Protein AF-A0A3R8SIK3-F1 (afdb_monomer)

Nearest PDB structures (foldseek):
  4v7q-assembly1_BX  TM=4.309E-01  e=3.979E+00  Simian rotavirus A strain RRV
  8qtz-assembly1_Y  TM=3.311E-01  e=3.158E+00  Rotavirus

Foldseek 3Di:
DDDDDDDDDDDDDDDDDDDDDDDDPPPPDFPCPDCQLVNLHPDLFQFDLLFALAAQRCRVVQNCLQPLAPFDLDDDPPDDLDWATFRQNARQDAGPPLCVQQCLPPPLLLLLLDLPRDLVSVQVSFQVNVVSLLCVVQQQQAPPPLDGDQRRNRQRRRRHFHKGFQGQQHSALQFIAHTRRRWGWFFWAWAFAAPPRDIDTKIKIKTKIKGNQQRNLSCVQQDSNRAGDDDPAFGFRDASIKMKMWMWIQDDCNRQVLLALADWHQTFFFDGNAFDFDDDPPDAAPVGHDDDFAFRNRSSVRGGTDSPVGGTTTGAKMKMKGQDCSLPLQSIKIWMWGRRCVVCVVPSRNSVRTHTFKMFSALLFDDQPDAQLQPPPPCVVRNGSGMRGPVVVLVVQQVRGHDQQCNTQSQAARNREHDGNSDDNPAHLCLQLLQAFAAAPVLDGCQSLAPFDLAFGGSWDDDDPDPFWTAHPSRDIGGHDPVQHRSNCSNQSRHRAYFQHFRDQDDPNDGRDPDDTPHPPPDDTTGHHSSPNVVNSSNSSSVLSVVCVPPDSSNRGRDPPRSSD

Sequence (565 aa):
MNISNSSTVKAAALVLSALASYSVTAKAEPWYKQSMYKGQYTELNTCTQTYPSYWQDPNPKFTKMWEGQTISNVPTTLWDEGIFALSDKYPRELVIEPKKNQPWYDAKFDALFDESTSQREKSKLAKEYIKLVYAYGLEGNIAGKGRVASRDFDTCENKYRPWFHIPFQTYDPLSGREYIRGLTREAPVTFSVQDSSGTDASTMWAVGFYNATAAYTLGEVWQEDGTAKLPKKGVRFHEGAVIIKPLFNTSTIAQIPVLAGLPSWNANISDPAYCECNVAPGSKDKDGNERKECNFIEESEQCKRNSQAWDDVKLLQFDVAVRDDRAKDTGWVYGTFVADGQRKANVKNPWEKMTWLGLMWGNDTPAKGHLAFNTPVNPRENGFSEAVINWSLVDELNKYSGSAMTRQVGHLGCNNRLNGPADNTNSSCMSCHGTASLPDSKRNTPLMISQFGEQTPECAVPLINSDTLGKDRGGDTGEIHDGINFAQIDSLYFANTGAGESFNIRVDGKSLAQPHYDFAPDKKEWISLDYSMQLSISLQQWLEWVENQQLDPNDHVLKDFRGRN

Mean predicted aligned error: 7.44 Å

Radius of gyration: 24.59 Å; Cα contacts (8 Å, |Δi|>4): 1222; chains: 1; bounding box: 53×75×96 Å

Solvent-accessible surface area (backbone atoms only — not comparable to full-atom values): 31112 Å² total; per-residue (Å²): 139,79,91,83,87,89,81,91,80,84,92,82,79,86,92,81,87,91,86,84,86,85,74,88,72,72,75,77,73,54,49,44,73,34,72,45,55,70,65,82,37,94,53,68,69,31,52,72,69,60,54,58,40,17,29,67,43,86,38,82,92,51,66,69,78,51,56,83,43,83,69,74,59,55,82,54,97,82,63,79,88,63,68,40,67,43,16,63,64,46,37,91,62,77,52,53,71,54,52,83,83,36,78,60,71,44,75,81,46,55,51,52,65,39,82,85,46,52,68,74,56,30,49,54,44,46,57,51,38,53,51,48,53,51,51,60,62,44,56,52,28,46,74,81,75,48,53,83,49,95,62,46,66,53,36,30,61,22,72,61,52,63,40,28,44,80,59,43,54,24,70,47,60,76,37,18,11,20,41,50,73,34,35,23,48,52,50,78,39,56,35,18,21,68,76,74,91,42,66,49,65,25,35,31,35,29,46,61,38,23,28,56,41,29,24,22,49,49,29,69,30,48,41,87,88,53,49,76,47,80,77,93,52,43,37,60,70,43,75,52,14,39,37,38,30,52,30,22,27,54,66,48,49,86,58,40,47,38,44,40,72,36,44,65,42,73,46,47,40,49,61,50,81,60,67,70,63,76,56,63,88,88,42,57,42,95,86,69,48,79,48,89,64,43,24,48,42,55,29,33,70,57,41,52,57,39,55,78,82,54,79,54,30,30,39,45,39,37,39,40,39,33,32,38,74,73,26,74,55,25,30,33,37,41,33,36,24,33,43,33,10,64,91,31,63,87,53,66,35,26,82,71,23,49,42,69,43,30,39,32,33,49,55,53,53,30,56,90,81,33,44,31,51,63,32,62,70,61,37,88,83,71,44,55,86,31,39,43,72,36,58,73,51,31,61,54,40,35,69,55,17,26,87,48,63,76,24,12,67,36,24,41,8,32,56,66,31,63,35,51,60,84,51,66,39,48,32,28,58,60,36,54,24,38,44,15,24,50,49,40,78,81,52,40,50,71,60,58,74,34,84,58,54,101,35,31,33,41,26,35,45,70,39,90,98,40,95,49,39,24,33,31,64,82,65,51,80,34,49,53,37,98,84,42,48,43,25,58,39,15,37,44,50,27,38,62,45,40,64,19,40,52,55,71,54,63,59,97,88,43,71,65,73,82,79,77,81,46,50,57,96,91,48,92,66,59,37,11,38,41,48,32,44,68,54,26,52,16,50,42,37,48,51,48,52,66,55,44,76,80,48,61,57,82,67,35,51,81,68,75,73,61,60,82,124

Secondary structure (DSSP, 8-state):
--------------------------PPPPGGGSGGGTT--SSS--B--SS--STT---GGGTTTTTT--S--SPPTT--S-----B----SSPPSSGGGG-GGGSGGGHHHH-TTS-HHHHHHHHHHHHHHHHHHHHTTTS--SSS--TTTT--TT-SSS-EE--S---S-TTTSPPTTT-PEEEEEEEEEPSSTT-EEEEEEEE--EEEHHHHHHHHHHB-TTS-B---SS---PPTT-EEEEEEEE---TTT-GGGTT--EE---B--TTT--PPPPTT-B-TTSSBP-S-BHHHHHHHS--BSSSSPPEEEEEEEEEEE-TTSTTTSEEEEEEEE-TTTTTT-SSGGGGEEEEEEESS--PPPTT--GGG-SSSHHHH--SSEEE-HHHHHHHHTTS-S-GGGSTT--SGGG-S--TTS-TTS-HHHHHTT-B---TTS-----TTTSSSSPPTTPEEPTT-SSEEE-SSS-EEE--TT--HHHHHHHHTSPPPTTPPP--EETTEESSSS-----TT-SS--B-TT-HHHHHHHHHHHHHHHHTTS-GGG-B--------

Structure (mmCIF, N/CA/C/O backbone):
data_AF-A0A3R8SIK3-F1
#
_entry.id   AF-A0A3R8SIK3-F1
#
loop_
_atom_site.group_PDB
_atom_site.id
_atom_site.type_symbol
_atom_site.label_atom_id
_atom_site.label_alt_id
_atom_site.label_comp_id
_atom_site.label_asym_id
_atom_site.label_entity_id
_atom_site.label_seq_id
_atom_site.pdbx_PDB_ins_code
_atom_site.Cartn_x
_atom_site.Cartn_y
_atom_site.Cartn_z
_atom_site.occupancy
_atom_site.B_iso_or_equiv
_atom_site.auth_seq_id
_atom_site.auth_comp_id
_atom_site.auth_asym_id
_atom_site.auth_atom_id
_atom_site.pdbx_PDB_model_num
ATOM 1 N N . MET A 1 1 ? 11.632 -35.277 69.367 1.00 34.00 1 MET A N 1
ATOM 2 C CA . MET A 1 1 ? 12.355 -36.257 68.529 1.00 34.00 1 MET A CA 1
ATOM 3 C C . MET A 1 1 ? 11.381 -36.795 67.498 1.00 34.00 1 MET A C 1
ATOM 5 O O . MET A 1 1 ? 10.361 -37.311 67.918 1.00 34.00 1 MET A O 1
ATOM 9 N N . ASN A 1 2 ? 11.570 -36.742 66.187 1.00 30.62 2 ASN A N 1
ATOM 10 C CA . ASN A 1 2 ? 12.410 -35.972 65.262 1.00 30.62 2 ASN A CA 1
ATOM 11 C C . ASN A 1 2 ? 11.780 -36.270 63.872 1.00 30.62 2 ASN A C 1
ATOM 13 O O . ASN A 1 2 ? 11.429 -37.422 63.646 1.00 30.62 2 ASN A O 1
ATOM 17 N N . ILE A 1 3 ? 11.366 -35.260 63.084 1.00 33.69 3 ILE A N 1
ATOM 18 C CA . ILE A 1 3 ? 12.053 -34.728 61.868 1.00 33.69 3 ILE A CA 1
ATOM 19 C C . ILE A 1 3 ? 12.074 -35.788 60.729 1.00 33.69 3 ILE A C 1
ATOM 21 O O . ILE A 1 3 ? 12.530 -36.891 60.976 1.00 33.69 3 ILE A O 1
ATOM 25 N N . SER A 1 4 ? 11.630 -35.610 59.471 1.00 31.83 4 SER A N 1
ATOM 26 C CA . SER A 1 4 ? 11.640 -34.478 58.514 1.00 31.83 4 SER A CA 1
ATOM 27 C C . SER A 1 4 ? 10.800 -34.871 57.265 1.00 31.83 4 SER A C 1
ATOM 29 O O . SER A 1 4 ? 10.868 -36.024 56.856 1.00 31.83 4 SER A O 1
ATOM 31 N N . ASN A 1 5 ? 9.920 -34.018 56.724 1.00 32.38 5 ASN A N 1
ATOM 32 C CA . ASN A 1 5 ? 10.097 -33.120 55.556 1.00 32.38 5 ASN A CA 1
ATOM 33 C C . ASN A 1 5 ? 10.328 -33.721 54.142 1.00 32.38 5 ASN A C 1
ATOM 35 O O . ASN A 1 5 ? 11.375 -34.300 53.879 1.00 32.38 5 ASN A O 1
ATOM 39 N N . SER A 1 6 ? 9.447 -33.275 53.216 1.00 32.06 6 SER A N 1
ATOM 40 C CA . SER A 1 6 ? 9.746 -32.681 51.882 1.00 32.06 6 SER A CA 1
ATOM 41 C C . SER A 1 6 ? 9.787 -33.654 50.682 1.00 32.06 6 SER A C 1
ATOM 43 O O . SER A 1 6 ? 10.350 -34.726 50.797 1.00 32.06 6 SER A O 1
ATOM 45 N N . SER A 1 7 ? 9.262 -33.398 49.473 1.00 29.17 7 SER A N 1
ATOM 46 C CA . SER A 1 7 ? 8.778 -32.191 48.781 1.00 29.17 7 SER A CA 1
ATOM 47 C C . SER A 1 7 ? 7.912 -32.572 47.563 1.00 29.17 7 SER A C 1
ATOM 49 O O . SER A 1 7 ? 8.030 -33.642 46.977 1.00 29.17 7 SER A O 1
ATOM 51 N N . THR A 1 8 ? 7.073 -31.618 47.173 1.00 37.44 8 THR A N 1
ATOM 52 C CA . THR A 1 8 ? 6.424 -31.396 45.872 1.00 37.44 8 THR A CA 1
ATOM 53 C C . THR A 1 8 ? 7.321 -31.580 44.637 1.00 37.44 8 THR A C 1
ATOM 55 O O . THR A 1 8 ? 8.363 -30.933 44.566 1.00 37.44 8 THR A O 1
ATOM 58 N N . VAL A 1 9 ? 6.831 -32.264 43.589 1.00 29.97 9 VAL A N 1
ATOM 59 C CA . VAL A 1 9 ? 7.197 -31.994 42.180 1.00 29.97 9 VAL A CA 1
ATOM 60 C C . VAL A 1 9 ? 5.963 -32.125 41.273 1.00 29.97 9 VAL A C 1
ATOM 62 O O . VAL A 1 9 ? 5.123 -33.003 41.434 1.00 29.97 9 VAL A O 1
ATOM 65 N N . LYS A 1 10 ? 5.869 -31.160 40.357 1.00 29.17 10 LYS A N 1
ATOM 66 C CA . LYS A 1 10 ? 4.771 -30.774 39.466 1.00 29.17 10 LYS A CA 1
ATOM 67 C C . LYS A 1 10 ? 4.419 -31.842 38.423 1.00 29.17 10 LYS A C 1
ATOM 69 O O . LYS A 1 10 ? 5.307 -32.391 37.778 1.00 29.17 10 LYS A O 1
ATOM 74 N N . ALA A 1 11 ? 3.123 -32.025 38.173 1.00 27.75 11 ALA A N 1
ATOM 75 C CA . ALA A 1 11 ? 2.616 -32.724 36.998 1.00 27.75 11 ALA A CA 1
ATOM 76 C C . ALA A 1 11 ? 2.567 -31.765 35.795 1.00 27.75 11 ALA A C 1
ATOM 78 O O . ALA A 1 11 ? 1.798 -30.806 35.783 1.00 27.75 11 ALA A O 1
ATOM 79 N N . ALA A 1 12 ? 3.390 -32.038 34.785 1.00 28.75 12 ALA A N 1
ATOM 80 C CA . ALA A 1 12 ? 3.234 -31.543 33.423 1.00 28.75 12 ALA A CA 1
ATOM 81 C C . ALA A 1 12 ? 3.649 -32.677 32.473 1.00 28.75 12 ALA A C 1
ATOM 83 O O . ALA A 1 12 ? 4.834 -32.962 32.325 1.00 28.75 12 ALA A O 1
ATOM 84 N N . ALA A 1 13 ? 2.669 -33.347 31.868 1.00 28.12 13 ALA A N 1
ATOM 85 C CA . ALA A 1 13 ? 2.853 -34.313 30.785 1.00 28.12 13 ALA A CA 1
ATOM 86 C C . ALA A 1 13 ? 1.997 -33.816 29.610 1.00 28.12 13 ALA A C 1
ATOM 88 O O . ALA A 1 13 ? 0.776 -33.749 29.712 1.00 28.12 13 ALA A O 1
ATOM 89 N N . LEU A 1 14 ? 2.615 -33.122 28.651 1.00 26.64 14 LEU A N 1
ATOM 90 C CA . LEU A 1 14 ? 2.923 -33.632 27.309 1.00 26.64 14 LEU A CA 1
ATOM 91 C C . LEU A 1 14 ? 1.769 -34.427 26.672 1.00 26.64 14 LEU A C 1
ATOM 93 O O . LEU A 1 14 ? 1.666 -35.640 26.826 1.00 26.64 14 LEU A O 1
ATOM 97 N N . VAL A 1 15 ? 0.947 -33.729 25.885 1.00 26.94 15 VAL A N 1
ATOM 98 C CA . VAL A 1 15 ? 0.110 -34.338 24.845 1.00 26.94 15 VAL A CA 1
ATOM 99 C C . VAL A 1 15 ? 0.906 -34.275 23.544 1.00 26.94 15 VAL A C 1
ATOM 101 O O . VAL A 1 15 ? 0.972 -33.239 22.889 1.00 26.94 15 VAL A O 1
ATOM 104 N N . LEU A 1 16 ? 1.555 -35.382 23.195 1.00 31.52 16 LEU A N 1
ATOM 105 C CA . LEU A 1 16 ? 2.116 -35.628 21.869 1.00 31.52 16 LEU A CA 1
ATOM 106 C C . LEU A 1 16 ? 1.938 -37.115 21.572 1.00 31.52 16 LEU A C 1
ATOM 108 O O . LEU A 1 16 ? 2.593 -37.932 22.211 1.00 31.52 16 LEU A O 1
ATOM 112 N N . SER A 1 17 ? 1.039 -37.451 20.645 1.00 30.09 17 SER A N 1
ATOM 113 C CA . SER A 1 17 ? 1.152 -38.555 19.671 1.00 30.09 17 SER A CA 1
ATOM 114 C C . SER A 1 17 ? -0.227 -38.996 19.169 1.00 30.09 17 SER A C 1
ATOM 116 O O . SER A 1 17 ? -0.932 -39.774 19.799 1.00 30.09 17 SER A O 1
ATOM 118 N N . ALA A 1 18 ? -0.585 -38.525 17.976 1.00 28.98 18 ALA A N 1
ATOM 119 C CA . ALA A 1 18 ? -1.510 -39.218 17.084 1.00 28.98 18 ALA A CA 1
ATOM 120 C C . ALA A 1 18 ? -1.170 -38.836 15.635 1.00 28.98 18 ALA A C 1
ATOM 122 O O . ALA A 1 18 ? -1.920 -38.136 14.967 1.00 28.98 18 ALA A O 1
ATOM 123 N N . LEU A 1 19 ? 0.011 -39.251 15.168 1.00 36.66 19 LEU A N 1
ATOM 124 C CA . LEU A 1 19 ? 0.383 -39.219 13.752 1.00 36.66 19 LEU A CA 1
ATOM 125 C C . LEU A 1 19 ? 1.190 -40.474 13.411 1.00 36.66 19 LEU A C 1
ATOM 127 O O . LEU A 1 19 ? 2.408 -40.504 13.546 1.00 36.66 19 LEU A O 1
ATOM 131 N N . ALA A 1 20 ? 0.467 -41.510 13.006 1.00 38.47 20 ALA A N 1
ATOM 132 C CA . ALA A 1 20 ? 0.835 -42.568 12.062 1.00 38.47 20 ALA A CA 1
ATOM 133 C C . ALA A 1 20 ? -0.414 -43.465 12.004 1.00 38.47 20 ALA A C 1
ATOM 135 O O . ALA A 1 20 ? -0.935 -43.844 13.043 1.00 38.47 20 ALA A O 1
ATOM 136 N N . SER A 1 21 ? -1.024 -43.798 10.876 1.00 34.81 21 SER A N 1
ATOM 137 C CA . SER A 1 21 ? -0.476 -44.040 9.548 1.00 34.81 21 SER A CA 1
ATOM 138 C C . SER A 1 21 ? -1.658 -44.337 8.626 1.00 34.81 21 SER A C 1
ATOM 140 O O . SER A 1 21 ? -2.464 -45.178 8.999 1.00 34.81 21 SER A O 1
ATOM 142 N N . TYR A 1 22 ? -1.737 -43.720 7.444 1.00 31.36 22 TYR A N 1
ATOM 143 C CA . TYR A 1 22 ? -2.283 -44.342 6.232 1.00 31.36 22 TYR A CA 1
ATOM 144 C C . TYR A 1 22 ? -1.836 -43.562 4.989 1.00 31.36 22 TYR A C 1
ATOM 146 O O . TYR A 1 22 ? -1.826 -42.333 4.971 1.00 31.36 22 TYR A O 1
ATOM 154 N N . SER A 1 23 ? -1.547 -44.338 3.944 1.00 32.47 23 SER A N 1
ATOM 155 C CA . SER A 1 23 ? -1.419 -43.997 2.522 1.00 32.47 23 SER A CA 1
ATOM 156 C C . SER A 1 23 ? -0.205 -43.188 2.054 1.00 32.47 23 SER A C 1
ATOM 158 O O . SER A 1 23 ? 0.058 -42.072 2.487 1.00 32.47 23 SER A O 1
ATOM 160 N N . VAL A 1 24 ? 0.484 -43.779 1.071 1.00 39.81 24 VAL A N 1
ATOM 161 C CA . VAL A 1 24 ? 1.290 -43.108 0.047 1.00 39.81 24 VAL A CA 1
ATOM 162 C C . VAL A 1 24 ? 0.545 -41.846 -0.381 1.00 39.81 24 VAL A C 1
ATOM 164 O O . VAL A 1 24 ? -0.460 -41.929 -1.085 1.00 39.81 24 VAL A O 1
ATOM 167 N N . THR A 1 25 ? 0.983 -40.683 0.094 1.00 42.78 25 THR A N 1
ATOM 168 C CA . THR A 1 25 ? 0.418 -39.417 -0.350 1.00 42.78 25 THR A CA 1
ATOM 169 C C . THR A 1 25 ? 0.802 -39.268 -1.812 1.00 42.78 25 THR A C 1
ATOM 171 O O . THR A 1 25 ? 1.970 -39.075 -2.154 1.00 42.78 25 THR A O 1
ATOM 174 N N . ALA A 1 26 ? -0.180 -39.412 -2.704 1.00 47.19 26 ALA A N 1
ATOM 175 C CA . ALA A 1 26 ? -0.055 -38.870 -4.046 1.00 47.19 26 ALA A CA 1
ATOM 176 C C . ALA A 1 26 ? 0.488 -37.445 -3.883 1.00 47.19 26 ALA A C 1
ATOM 178 O O . ALA A 1 26 ? -0.057 -36.674 -3.087 1.00 47.19 26 ALA A O 1
ATOM 179 N N . LYS A 1 27 ? 1.614 -37.126 -4.538 1.00 58.38 27 LYS A N 1
ATOM 180 C CA . LYS A 1 27 ? 2.147 -35.759 -4.516 1.00 58.38 27 LYS A CA 1
ATOM 181 C C . LYS A 1 27 ? 0.987 -34.839 -4.874 1.00 58.38 27 LYS A C 1
ATOM 183 O O . LYS A 1 27 ? 0.359 -35.065 -5.908 1.00 58.38 27 LYS A O 1
ATOM 188 N N . ALA A 1 28 ? 0.689 -33.875 -4.002 1.00 77.00 28 ALA A N 1
ATOM 189 C CA . ALA A 1 28 ? -0.354 -32.899 -4.269 1.00 77.00 28 ALA A CA 1
ATOM 190 C C . ALA A 1 28 ? -0.127 -32.330 -5.673 1.00 77.00 28 ALA A C 1
ATOM 192 O O . ALA A 1 28 ? 1.008 -32.018 -6.049 1.00 77.00 28 ALA A O 1
ATOM 193 N N . GLU A 1 29 ? -1.193 -32.289 -6.464 1.00 88.94 29 GLU A N 1
ATOM 194 C CA . GLU A 1 29 ? -1.132 -31.777 -7.823 1.00 88.94 29 GLU A CA 1
ATOM 195 C C . GLU A 1 29 ? -0.588 -30.334 -7.801 1.00 88.94 29 GLU A C 1
ATOM 197 O O . GLU A 1 29 ? -1.057 -29.531 -6.980 1.00 88.94 29 GLU A O 1
ATOM 202 N N . PRO A 1 30 ? 0.407 -29.990 -8.649 1.00 93.44 30 PRO A N 1
ATOM 203 C CA . PRO A 1 30 ? 0.916 -28.625 -8.737 1.00 93.44 30 PRO A CA 1
ATOM 204 C C . PRO A 1 30 ? -0.227 -27.637 -8.945 1.00 93.44 30 PRO A C 1
ATOM 206 O O . PRO A 1 30 ? -1.145 -27.934 -9.708 1.00 93.44 30 PRO A O 1
ATOM 209 N N . TRP A 1 31 ? -0.163 -26.463 -8.311 1.00 93.44 31 TRP A N 1
ATOM 210 C CA . TRP A 1 31 ? -1.297 -25.534 -8.303 1.00 93.44 31 TRP A CA 1
ATOM 211 C C . TRP A 1 31 ? -1.814 -25.213 -9.709 1.00 93.44 31 TRP A C 1
ATOM 213 O O . TRP A 1 31 ? -3.018 -25.226 -9.913 1.00 93.44 31 TRP A O 1
ATOM 223 N N . TYR A 1 32 ? -0.933 -25.049 -10.699 1.00 94.56 32 TYR A N 1
ATOM 224 C CA . TYR A 1 32 ? -1.312 -24.678 -12.066 1.00 94.56 32 TYR A CA 1
ATOM 225 C C . TYR A 1 32 ? -2.112 -25.761 -12.808 1.00 94.56 32 TYR A C 1
ATOM 227 O O . TYR A 1 32 ? -2.711 -25.473 -13.836 1.00 94.56 32 TYR A O 1
ATOM 235 N N . LYS A 1 33 ? -2.163 -26.994 -12.287 1.00 95.00 33 LYS A N 1
ATOM 236 C CA . LYS A 1 33 ? -2.997 -28.085 -12.820 1.00 95.00 33 LYS A CA 1
ATOM 237 C C . LYS A 1 33 ? -4.290 -28.300 -12.035 1.00 95.00 33 LYS A C 1
ATOM 239 O O . LYS A 1 33 ? -5.170 -29.014 -12.504 1.00 95.00 33 LYS A O 1
ATOM 244 N N . GLN A 1 34 ? -4.425 -27.679 -10.863 1.00 93.25 34 GLN A N 1
ATOM 245 C CA . GLN A 1 34 ? -5.605 -27.857 -10.025 1.00 93.25 34 GLN A CA 1
ATOM 246 C C . GLN A 1 34 ? -6.850 -27.316 -10.731 1.00 93.25 34 GLN A C 1
ATOM 248 O O . GLN A 1 34 ? -6.856 -26.207 -11.274 1.00 93.25 34 GLN A O 1
ATOM 253 N N . SER A 1 35 ? -7.944 -28.077 -10.657 1.00 92.94 35 SER A N 1
ATOM 254 C CA . SER A 1 35 ? -9.214 -27.749 -11.317 1.00 92.94 35 SER A CA 1
ATOM 255 C C . SER A 1 35 ? -9.787 -26.386 -10.924 1.00 92.94 35 SER A C 1
ATOM 257 O O . SER A 1 35 ? -10.507 -25.7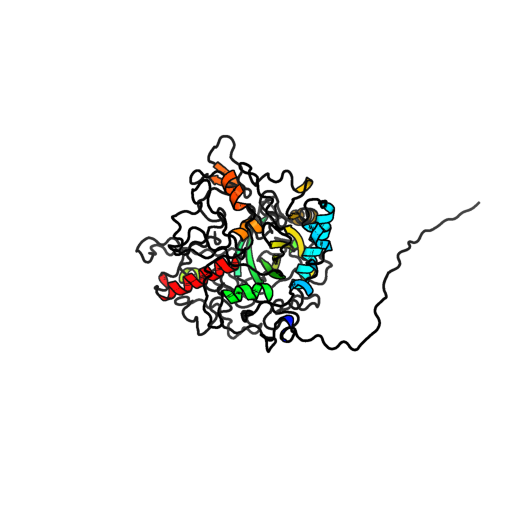82 -11.718 1.00 92.94 35 SER A O 1
ATOM 259 N N . MET A 1 36 ? -9.435 -25.862 -9.743 1.00 93.25 36 MET A N 1
ATOM 260 C CA . MET A 1 36 ? -9.874 -24.540 -9.288 1.00 93.25 36 MET A CA 1
ATOM 261 C C . MET A 1 36 ? -9.426 -23.395 -10.205 1.00 93.25 36 MET A C 1
ATOM 263 O O . MET A 1 36 ? -10.097 -22.367 -10.257 1.00 93.25 36 MET A O 1
ATOM 267 N N . TYR A 1 37 ? -8.341 -23.590 -10.960 1.00 94.75 37 TYR A N 1
ATOM 268 C CA . TYR A 1 37 ? -7.869 -22.642 -11.965 1.00 94.75 37 TYR A CA 1
ATOM 269 C C . TYR A 1 37 ? -8.387 -22.957 -13.368 1.00 94.75 37 TYR A C 1
ATOM 271 O O . TYR A 1 37 ? -7.953 -22.310 -14.300 1.00 94.75 37 TYR A O 1
ATOM 279 N N . LYS A 1 38 ? -9.282 -23.929 -13.578 1.00 94.81 38 LYS A N 1
ATOM 280 C CA . LYS A 1 38 ? -9.937 -24.182 -14.881 1.00 94.81 38 LYS A CA 1
ATOM 281 C C . LYS A 1 38 ? -8.997 -24.337 -16.095 1.00 94.81 38 LYS A C 1
ATOM 283 O O . LYS A 1 38 ? -9.383 -24.054 -17.221 1.00 94.81 38 LYS A O 1
ATOM 288 N N . GLY A 1 39 ? -7.757 -24.780 -15.883 1.00 94.31 39 GLY A N 1
ATOM 289 C CA . GLY A 1 39 ? -6.801 -25.028 -16.968 1.00 94.31 39 GLY A CA 1
ATOM 290 C C . GLY A 1 39 ? -6.242 -23.784 -17.677 1.00 94.31 39 GLY A C 1
ATOM 291 O O . GLY A 1 39 ? -5.599 -23.942 -18.709 1.00 94.31 39 GLY A O 1
ATOM 292 N N . GLN A 1 40 ? -6.423 -22.569 -17.141 1.00 94.50 40 GLN A N 1
ATOM 293 C CA . GLN A 1 40 ? -5.840 -21.332 -17.719 1.00 94.50 40 GLN A CA 1
ATOM 294 C C . GLN A 1 40 ? -4.315 -21.222 -17.502 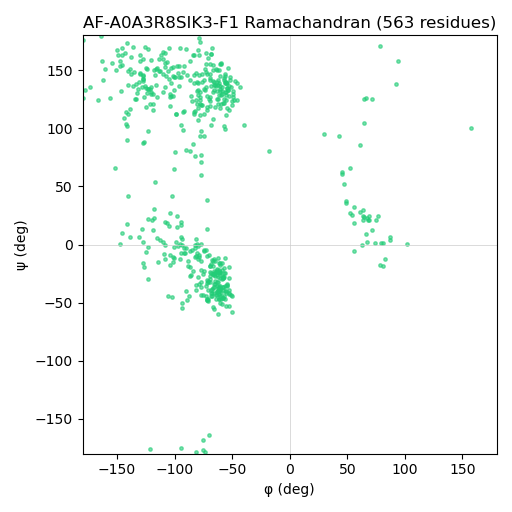1.00 94.50 40 GLN A C 1
ATOM 296 O O . GLN A 1 40 ? -3.674 -20.335 -18.061 1.00 94.50 40 GLN A O 1
ATOM 301 N N . TYR A 1 41 ? -3.705 -22.153 -16.756 1.00 95.31 41 TYR A N 1
ATOM 302 C CA . TYR A 1 41 ? -2.255 -22.254 -16.587 1.00 95.31 41 TYR A CA 1
ATOM 303 C C . TYR A 1 41 ? -1.733 -23.607 -17.078 1.00 95.31 41 TYR A C 1
ATOM 305 O O . TYR A 1 41 ? -2.245 -24.664 -16.720 1.00 95.31 41 TYR A O 1
ATOM 313 N N . THR A 1 42 ? -0.676 -23.576 -17.886 1.00 91.38 42 THR A N 1
ATOM 314 C CA . THR A 1 42 ? 0.002 -24.771 -18.419 1.00 91.38 42 THR A CA 1
ATOM 315 C C . THR A 1 42 ? 1.326 -25.065 -17.717 1.00 91.38 42 THR A C 1
ATOM 317 O O . THR A 1 42 ? 1.842 -26.180 -17.798 1.00 91.38 42 THR A O 1
ATOM 320 N N . GLU A 1 43 ? 1.870 -24.078 -17.010 1.00 93.31 43 GLU A N 1
ATOM 321 C CA . GLU A 1 43 ? 3.185 -24.105 -16.384 1.00 93.31 43 GLU A CA 1
ATOM 322 C C . GLU A 1 43 ? 3.187 -23.317 -15.073 1.00 93.31 43 GLU A C 1
ATOM 324 O O . GLU A 1 43 ? 2.241 -22.596 -14.757 1.00 93.31 43 GLU A O 1
ATOM 329 N N . LEU A 1 44 ? 4.272 -23.470 -14.316 1.00 93.62 44 LEU A N 1
ATOM 330 C CA . LEU A 1 44 ? 4.452 -22.828 -13.019 1.00 93.62 44 LEU A CA 1
ATOM 331 C C . LEU A 1 44 ? 4.705 -21.318 -13.131 1.00 93.62 44 LEU A C 1
ATOM 333 O O . LEU A 1 44 ? 4.362 -20.587 -12.210 1.00 93.62 44 LEU A O 1
ATOM 337 N N . ASN A 1 45 ? 5.331 -20.872 -14.222 1.00 96.69 45 ASN A N 1
ATOM 338 C CA . ASN A 1 45 ? 5.803 -19.502 -14.362 1.00 96.69 45 ASN A CA 1
ATOM 339 C C . ASN A 1 45 ? 4.660 -18.538 -14.738 1.00 96.69 45 ASN A C 1
ATOM 341 O O . ASN A 1 45 ? 3.900 -18.779 -15.681 1.00 96.69 45 ASN A O 1
ATOM 345 N N . THR A 1 46 ? 4.542 -17.449 -13.981 1.00 97.44 46 THR A N 1
ATOM 346 C CA . THR A 1 46 ? 3.515 -16.401 -14.130 1.00 97.44 46 THR A CA 1
ATOM 347 C C . THR A 1 46 ? 4.065 -15.062 -14.635 1.00 97.44 46 THR A C 1
ATOM 349 O O . THR A 1 46 ? 3.302 -14.115 -14.804 1.00 97.44 46 THR A O 1
ATOM 352 N N . CYS A 1 47 ? 5.363 -14.984 -14.920 1.00 97.31 47 CYS A N 1
ATOM 353 C CA . CYS A 1 47 ? 6.044 -13.791 -15.406 1.00 97.31 47 CYS A CA 1
ATOM 354 C C . CYS A 1 47 ? 6.203 -13.860 -16.927 1.00 97.31 47 CYS A C 1
ATOM 356 O O . CYS A 1 47 ? 6.922 -14.710 -17.450 1.00 97.31 47 CYS A O 1
ATOM 358 N N . THR A 1 48 ? 5.507 -12.975 -17.640 1.00 95.75 48 THR A N 1
ATOM 359 C CA . THR A 1 48 ? 5.420 -12.991 -19.111 1.00 95.75 48 THR A CA 1
ATOM 360 C C . THR A 1 48 ? 6.187 -11.859 -19.784 1.00 95.75 48 THR A C 1
ATOM 362 O O . THR A 1 48 ? 6.397 -11.924 -20.992 1.00 95.75 48 THR A O 1
ATOM 365 N N . GLN A 1 49 ? 6.629 -10.854 -19.015 1.00 95.06 49 GLN A N 1
ATOM 366 C CA . GLN A 1 49 ? 7.243 -9.616 -19.523 1.00 95.06 49 GLN A CA 1
ATOM 367 C C . GLN A 1 49 ? 6.295 -8.812 -20.430 1.00 95.06 49 GLN A C 1
ATOM 369 O O . GLN A 1 49 ? 6.733 -8.058 -21.303 1.00 95.06 49 GLN A O 1
ATOM 374 N N . THR A 1 50 ? 4.983 -8.951 -20.214 1.00 96.94 50 THR A N 1
ATOM 375 C CA . THR A 1 50 ? 3.966 -8.162 -20.921 1.00 96.94 50 THR A CA 1
ATOM 376 C C . THR A 1 50 ? 4.091 -6.681 -20.558 1.00 96.94 50 THR A C 1
ATOM 378 O O . THR A 1 50 ? 3.875 -5.810 -21.404 1.00 96.94 50 THR A O 1
ATOM 381 N N . TYR A 1 51 ? 4.481 -6.397 -19.314 1.00 97.31 51 TYR A N 1
ATOM 382 C CA . TYR A 1 51 ? 4.710 -5.059 -18.771 1.00 97.31 51 TYR A CA 1
ATOM 383 C C . TYR A 1 51 ? 6.158 -4.896 -18.274 1.00 97.31 51 TYR A C 1
ATOM 385 O O . TYR A 1 51 ? 6.816 -5.899 -17.986 1.00 97.31 51 TYR A O 1
ATOM 393 N N . PRO A 1 52 ? 6.674 -3.656 -18.151 1.00 96.50 52 PRO A N 1
ATOM 394 C CA . PRO A 1 52 ? 7.969 -3.423 -17.519 1.00 96.50 52 PRO A CA 1
ATOM 395 C C . PRO A 1 52 ? 7.915 -3.817 -16.037 1.00 96.50 52 PRO A C 1
ATOM 397 O O . PRO A 1 52 ? 6.947 -3.518 -15.332 1.00 96.50 52 PRO A O 1
ATOM 400 N N . SER A 1 53 ? 8.963 -4.484 -15.563 1.00 95.88 53 SER A N 1
ATOM 401 C CA . SER A 1 53 ? 9.071 -4.998 -14.195 1.00 95.88 53 SER A CA 1
ATOM 402 C C . SER A 1 53 ? 9.632 -3.976 -13.213 1.00 95.88 53 SER A C 1
ATOM 404 O O . SER A 1 53 ? 9.313 -4.035 -12.029 1.00 95.88 53 SER A O 1
ATOM 406 N N . TYR A 1 54 ? 10.445 -3.036 -13.690 1.00 95.56 54 TYR A N 1
ATOM 407 C CA . TYR A 1 54 ? 11.089 -2.007 -12.878 1.00 95.56 54 TYR A CA 1
ATOM 408 C C . TYR A 1 54 ? 11.312 -0.715 -13.678 1.00 95.56 54 TYR A C 1
ATOM 410 O O . TYR A 1 54 ? 11.133 -0.678 -14.898 1.00 95.56 54 TYR A O 1
ATOM 418 N N . TRP A 1 55 ? 11.649 0.372 -12.985 1.00 93.88 55 TRP A N 1
ATOM 419 C CA . TRP A 1 55 ? 11.982 1.651 -13.611 1.00 93.88 55 TRP A CA 1
ATOM 420 C C . TRP A 1 55 ? 13.226 1.502 -14.498 1.00 93.88 55 TRP A C 1
ATOM 422 O O . TRP A 1 55 ? 14.267 1.037 -14.041 1.00 93.88 55 TRP A O 1
ATOM 432 N N . GLN A 1 56 ? 13.113 1.889 -15.771 1.00 93.81 56 GLN A N 1
ATOM 433 C CA . GLN A 1 56 ? 14.125 1.653 -16.811 1.00 93.81 56 GLN A CA 1
ATOM 434 C C . GLN A 1 56 ? 14.331 0.193 -17.237 1.00 93.81 56 GLN A C 1
ATOM 436 O O . GLN A 1 56 ? 15.349 -0.126 -17.848 1.00 93.81 56 GLN A O 1
ATOM 441 N N . ASP A 1 57 ? 13.352 -0.689 -17.002 1.00 94.81 57 ASP A N 1
ATOM 442 C CA . ASP A 1 57 ? 13.334 -2.019 -17.627 1.00 94.81 57 ASP A CA 1
ATOM 443 C C . ASP A 1 57 ? 13.424 -1.885 -19.166 1.00 94.81 57 ASP A C 1
ATOM 445 O O . ASP A 1 57 ? 12.588 -1.187 -19.759 1.00 94.81 57 ASP A O 1
ATOM 449 N N . PRO A 1 58 ? 14.410 -2.525 -19.835 1.00 91.62 58 PRO A N 1
ATOM 450 C CA . PRO A 1 58 ? 14.606 -2.473 -21.286 1.00 91.62 58 PRO A CA 1
ATOM 451 C C . PRO A 1 58 ? 13.545 -3.263 -22.082 1.00 91.62 58 PRO A C 1
ATOM 453 O O . PRO A 1 58 ? 13.850 -3.884 -23.103 1.00 91.62 58 PRO A O 1
ATOM 456 N N . ASN A 1 59 ? 12.284 -3.233 -21.648 1.00 92.94 59 ASN A N 1
ATOM 457 C CA . ASN A 1 59 ? 11.172 -3.872 -22.334 1.00 92.94 59 ASN A CA 1
ATOM 458 C C . ASN A 1 59 ? 10.972 -3.243 -23.734 1.00 92.94 59 ASN A C 1
ATOM 460 O O . ASN A 1 59 ? 10.681 -2.043 -23.829 1.00 92.94 59 ASN A O 1
ATOM 464 N N . PRO A 1 60 ? 11.055 -4.022 -24.834 1.00 91.31 60 PRO A N 1
ATOM 465 C CA . PRO A 1 60 ? 10.997 -3.493 -26.199 1.00 91.31 60 PRO A CA 1
ATOM 466 C C . PRO A 1 60 ? 9.728 -2.699 -26.528 1.00 91.31 60 PRO A C 1
ATOM 468 O O . PRO A 1 60 ? 9.765 -1.799 -27.367 1.00 91.31 60 PRO A O 1
ATOM 471 N N . LYS A 1 61 ? 8.603 -3.013 -25.873 1.00 93.06 61 LYS A N 1
ATOM 472 C CA . LYS A 1 61 ? 7.326 -2.326 -26.093 1.00 93.06 61 LYS A CA 1
ATOM 473 C C . LYS A 1 61 ? 7.292 -0.927 -25.463 1.00 93.06 61 LYS A C 1
ATOM 475 O O . LYS A 1 61 ? 6.517 -0.076 -25.895 1.00 93.06 61 LYS A O 1
ATOM 480 N N . PHE A 1 62 ? 8.137 -0.683 -24.466 1.00 93.81 62 PHE A N 1
ATOM 481 C CA . PHE A 1 62 ? 8.100 0.507 -23.618 1.00 93.81 62 PHE A CA 1
ATOM 482 C C . PHE A 1 62 ? 9.416 1.297 -23.629 1.00 93.81 62 PHE A C 1
ATOM 484 O O . PHE A 1 62 ? 9.674 2.097 -22.737 1.00 93.81 62 PHE A O 1
ATOM 491 N N . THR A 1 63 ? 10.236 1.128 -24.668 1.00 88.50 63 THR A N 1
ATOM 492 C CA . THR A 1 63 ? 11.571 1.750 -24.803 1.00 88.50 63 THR A CA 1
ATOM 493 C C . THR A 1 63 ? 11.581 3.274 -24.701 1.00 88.50 63 THR A C 1
ATOM 495 O O . THR A 1 63 ? 12.596 3.856 -24.333 1.00 88.50 63 THR A O 1
ATOM 498 N N . LYS A 1 64 ? 10.457 3.923 -25.008 1.00 91.44 64 LYS A N 1
ATOM 499 C CA . LYS A 1 64 ? 10.291 5.378 -24.954 1.00 91.44 64 LYS A CA 1
ATOM 500 C C . LYS A 1 64 ? 9.871 5.920 -23.580 1.00 91.44 64 LYS A C 1
ATOM 502 O O . LYS A 1 64 ? 9.808 7.131 -23.421 1.00 91.44 64 LYS A O 1
ATOM 507 N N . MET A 1 65 ? 9.585 5.065 -22.591 1.00 91.81 65 MET A N 1
ATOM 508 C CA . MET A 1 65 ? 9.172 5.522 -21.252 1.00 91.81 65 MET A CA 1
ATOM 509 C C . MET A 1 65 ? 10.199 6.436 -20.581 1.00 91.81 65 MET A C 1
ATOM 511 O O . MET A 1 65 ? 9.830 7.291 -19.785 1.00 91.81 65 MET A O 1
ATOM 515 N N . TRP A 1 66 ? 11.476 6.252 -20.909 1.00 91.38 66 TRP A N 1
ATOM 516 C CA . TRP A 1 66 ? 12.603 6.869 -20.208 1.00 91.38 66 TRP A CA 1
ATOM 517 C C . TRP A 1 66 ? 13.405 7.795 -21.121 1.00 91.38 66 TRP A C 1
ATOM 519 O O . TRP A 1 66 ? 14.596 8.005 -20.903 1.00 91.38 66 TRP A O 1
ATOM 529 N N . GLU A 1 67 ? 12.784 8.294 -22.190 1.00 91.50 67 GLU A N 1
ATOM 530 C CA . GLU A 1 67 ? 13.447 9.177 -23.145 1.00 91.50 67 GLU A CA 1
ATOM 531 C C . GLU A 1 67 ? 14.037 10.403 -22.424 1.00 91.50 67 GLU A C 1
ATOM 533 O O . GLU A 1 67 ? 13.392 11.020 -21.582 1.00 91.50 67 GLU A O 1
ATOM 538 N N . GLY A 1 68 ? 15.308 10.711 -22.696 1.00 91.19 68 GLY A N 1
ATOM 539 C CA . GLY A 1 68 ? 16.045 11.795 -22.034 1.00 91.19 68 GLY A CA 1
ATOM 540 C C . GLY A 1 68 ? 16.632 11.462 -20.654 1.00 91.19 68 GLY A C 1
ATOM 541 O O . GLY A 1 68 ? 17.571 12.134 -20.234 1.00 91.19 68 GLY A O 1
ATOM 542 N N . GLN A 1 69 ? 16.174 10.409 -19.968 1.00 93.00 69 GLN A N 1
ATOM 543 C CA . GLN A 1 69 ? 16.739 9.992 -18.678 1.00 93.00 69 GLN A CA 1
ATOM 544 C C . GLN A 1 69 ? 18.057 9.233 -18.903 1.00 93.00 69 GLN A C 1
ATOM 546 O O . GLN A 1 69 ? 18.068 8.127 -19.441 1.00 93.00 69 GLN A O 1
ATOM 551 N N . THR A 1 70 ? 19.187 9.824 -18.499 1.00 90.31 70 THR A N 1
ATOM 552 C CA . THR A 1 70 ? 20.534 9.277 -18.779 1.00 90.31 70 THR A CA 1
ATOM 553 C C . THR A 1 70 ? 21.118 8.422 -17.654 1.00 90.31 70 THR A C 1
ATOM 555 O O . THR A 1 70 ? 22.110 7.717 -17.857 1.00 90.31 70 THR A O 1
ATOM 558 N N . ILE A 1 71 ? 20.513 8.460 -16.466 1.00 88.12 71 ILE A N 1
ATOM 559 C CA . ILE A 1 71 ? 20.868 7.569 -15.358 1.00 88.12 71 ILE A CA 1
ATOM 560 C C . ILE A 1 71 ? 20.431 6.148 -15.708 1.00 88.12 71 ILE A C 1
ATOM 562 O O . ILE A 1 71 ? 19.403 5.966 -16.348 1.00 88.12 71 ILE A O 1
ATOM 566 N N . SER A 1 72 ? 21.219 5.147 -15.310 1.00 84.00 72 SER A N 1
ATOM 567 C CA . SER A 1 72 ? 20.881 3.738 -15.511 1.00 84.00 72 SER A CA 1
ATOM 568 C C . SER A 1 72 ? 20.414 3.107 -14.208 1.00 84.00 72 SER A C 1
ATOM 570 O O . SER A 1 72 ? 21.193 2.981 -13.266 1.00 84.00 72 SER A O 1
ATOM 572 N N . ASN A 1 73 ? 19.179 2.621 -14.212 1.00 85.75 73 ASN A N 1
ATOM 573 C CA . ASN A 1 73 ? 18.622 1.714 -13.209 1.00 85.75 73 ASN A CA 1
ATOM 574 C C . ASN A 1 73 ? 18.515 0.276 -13.725 1.00 85.75 73 ASN A C 1
ATOM 576 O O . ASN A 1 73 ? 17.838 -0.558 -13.134 1.00 85.75 73 ASN A O 1
ATOM 580 N N . VAL A 1 74 ? 19.204 -0.027 -14.825 1.00 88.00 74 VAL A N 1
ATOM 581 C CA . VAL A 1 74 ? 19.395 -1.395 -15.300 1.00 88.00 74 VAL A CA 1
ATOM 582 C C . VAL A 1 74 ? 20.569 -2.022 -14.536 1.00 88.00 74 VAL A C 1
ATOM 584 O O . VAL A 1 74 ? 21.583 -1.345 -14.327 1.00 88.00 74 VAL A O 1
ATOM 587 N N . PRO A 1 75 ? 20.471 -3.301 -14.132 1.00 88.69 75 PRO A N 1
ATOM 588 C CA . PRO A 1 75 ? 21.584 -4.028 -13.532 1.00 88.69 75 PRO A CA 1
ATOM 589 C C . PRO A 1 75 ? 22.833 -3.965 -14.416 1.00 88.69 75 PRO A C 1
ATOM 591 O O . PRO A 1 75 ? 22.775 -4.132 -15.636 1.00 88.69 75 PRO A O 1
ATOM 594 N N . THR A 1 76 ? 23.987 -3.730 -13.790 1.00 84.25 76 THR A N 1
ATOM 595 C CA . THR A 1 76 ? 25.272 -3.728 -14.502 1.00 84.25 76 THR A CA 1
ATOM 596 C C . THR A 1 76 ? 25.629 -5.137 -14.979 1.00 84.25 76 THR A C 1
ATOM 598 O O . THR A 1 76 ? 25.126 -6.128 -14.455 1.00 84.25 76 THR A O 1
ATOM 601 N N . THR A 1 77 ? 26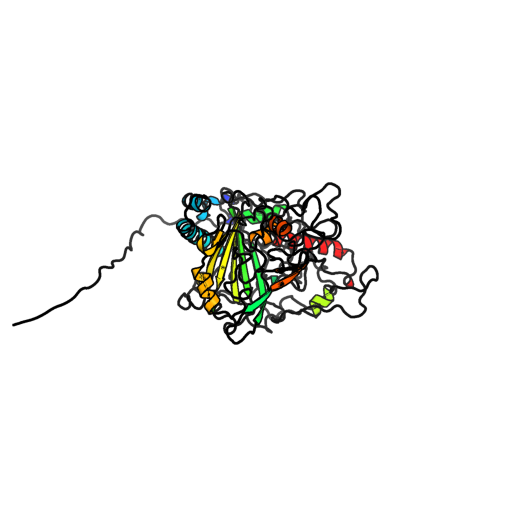.581 -5.261 -15.906 1.00 83.75 77 THR A N 1
ATOM 602 C CA . THR A 1 77 ? 27.097 -6.574 -16.342 1.00 83.75 77 THR A CA 1
ATOM 603 C C . THR A 1 77 ? 27.771 -7.381 -15.227 1.00 83.75 77 THR A C 1
ATOM 605 O O . THR A 1 77 ? 28.093 -8.545 -15.441 1.00 83.75 77 THR A O 1
ATOM 608 N N . LEU A 1 78 ? 28.037 -6.766 -14.069 1.00 83.38 78 LEU A N 1
ATOM 609 C CA . LEU A 1 78 ? 28.598 -7.422 -12.886 1.00 83.38 78 LEU A CA 1
ATOM 610 C C . LEU A 1 78 ? 27.518 -7.963 -11.935 1.00 83.38 78 LEU A C 1
ATOM 612 O O . LEU A 1 78 ? 27.863 -8.632 -10.970 1.00 83.38 78 LEU A O 1
ATOM 616 N N . TRP A 1 79 ? 26.239 -7.661 -12.175 1.00 87.69 79 TRP A N 1
ATOM 617 C CA . TRP A 1 79 ? 25.136 -8.101 -11.324 1.00 87.69 79 TRP A CA 1
ATOM 618 C C . TRP A 1 79 ? 24.730 -9.547 -11.637 1.00 87.69 79 TRP A C 1
ATOM 620 O O . TRP A 1 79 ? 24.321 -9.843 -12.761 1.00 87.69 79 TRP A O 1
ATOM 630 N N . ASP A 1 80 ? 24.796 -10.441 -10.647 1.00 85.88 80 ASP A N 1
ATOM 631 C CA . ASP A 1 80 ? 24.469 -11.868 -10.791 1.00 85.88 80 ASP A CA 1
ATOM 632 C C . ASP A 1 80 ? 23.443 -12.395 -9.764 1.00 85.88 80 ASP A C 1
ATOM 634 O O . ASP A 1 80 ? 23.061 -13.567 -9.817 1.00 85.88 80 ASP A O 1
ATOM 638 N N . GLU A 1 81 ? 22.913 -11.537 -8.882 1.00 82.00 81 GLU A N 1
ATOM 639 C CA . GLU A 1 81 ? 22.000 -11.936 -7.793 1.00 82.00 81 GLU A CA 1
ATOM 640 C C . GLU A 1 81 ? 20.525 -12.109 -8.213 1.00 82.00 81 GLU A C 1
ATOM 642 O O . GLU A 1 81 ? 19.664 -12.424 -7.388 1.00 82.00 81 GLU A O 1
ATOM 647 N N . GLY A 1 82 ? 20.231 -11.977 -9.508 1.00 86.56 82 GLY A N 1
ATOM 648 C CA . GLY A 1 82 ? 18.883 -12.070 -10.070 1.00 86.56 82 GLY A CA 1
ATOM 649 C C . GLY A 1 82 ? 18.203 -10.710 -10.219 1.00 86.56 82 GLY A C 1
ATOM 650 O O . GLY A 1 82 ? 18.584 -9.726 -9.592 1.00 86.56 82 GLY A O 1
ATOM 651 N N . ILE A 1 83 ? 17.221 -10.652 -11.113 1.00 92.44 83 ILE A N 1
ATOM 652 C CA . ILE A 1 83 ? 16.494 -9.430 -11.466 1.00 92.44 83 ILE A CA 1
ATOM 653 C C . ILE A 1 83 ? 15.018 -9.701 -11.214 1.00 92.44 83 ILE A C 1
ATOM 655 O O . ILE A 1 83 ? 14.507 -10.756 -11.600 1.00 92.44 83 ILE A O 1
ATOM 659 N N . PHE A 1 84 ? 14.347 -8.759 -10.564 1.00 94.75 84 PHE A N 1
ATOM 660 C CA . PHE A 1 84 ? 12.917 -8.821 -10.331 1.00 94.75 84 PHE A CA 1
ATOM 661 C C . PHE A 1 84 ? 12.156 -8.899 -11.658 1.00 94.75 84 PHE A C 1
ATOM 663 O O . PHE A 1 84 ? 12.381 -8.104 -12.572 1.00 94.75 84 PHE A O 1
ATOM 670 N N . ALA A 1 85 ? 11.219 -9.841 -11.733 1.00 95.44 85 ALA A N 1
ATOM 671 C CA . ALA A 1 85 ? 10.305 -9.989 -12.852 1.00 95.44 85 ALA A CA 1
ATOM 672 C C . ALA A 1 85 ? 8.860 -9.884 -12.360 1.00 95.44 85 ALA A C 1
ATOM 674 O O . ALA A 1 85 ? 8.460 -10.507 -11.372 1.00 95.44 85 ALA A O 1
ATOM 675 N N . LEU A 1 86 ? 8.062 -9.095 -13.073 1.00 96.62 86 LEU A N 1
ATOM 676 C CA . LEU A 1 86 ? 6.661 -8.896 -12.750 1.00 96.62 86 LEU A CA 1
ATOM 677 C C . LEU A 1 86 ? 5.852 -10.159 -13.077 1.00 96.62 86 LEU A C 1
ATOM 679 O O . LEU A 1 86 ? 5.711 -10.539 -14.236 1.00 96.62 86 LEU A O 1
ATOM 683 N N . SER A 1 87 ? 5.276 -10.788 -12.054 1.00 98.00 87 SER A N 1
ATOM 684 C CA . SER A 1 87 ? 4.193 -11.764 -12.243 1.00 98.00 87 SER A CA 1
ATOM 685 C C . SE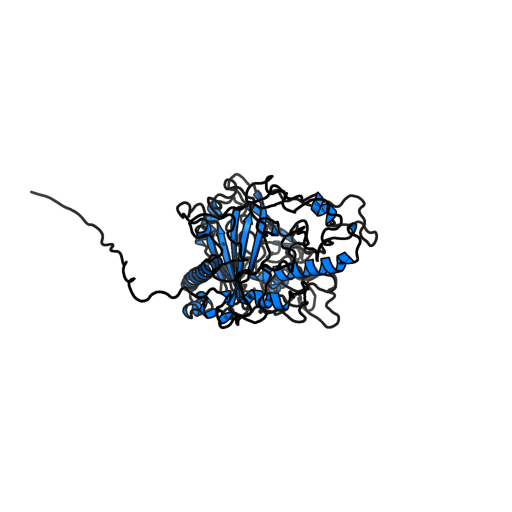R A 1 87 ? 2.926 -11.061 -12.745 1.00 98.00 87 SER A C 1
ATOM 687 O O . SER A 1 87 ? 2.232 -10.388 -11.976 1.00 98.00 87 SER A O 1
ATOM 689 N N . ASP A 1 88 ? 2.667 -11.192 -14.047 1.00 97.50 88 ASP A N 1
ATOM 690 C CA . ASP A 1 88 ? 1.677 -10.434 -14.823 1.00 97.50 88 ASP A CA 1
ATOM 691 C C . ASP A 1 88 ? 0.754 -11.318 -15.689 1.00 97.50 88 ASP A C 1
ATOM 693 O O . ASP A 1 88 ? -0.096 -10.813 -16.426 1.00 97.50 88 ASP A O 1
ATOM 697 N N . LYS A 1 89 ? 0.845 -12.650 -15.559 1.00 97.44 89 LYS A N 1
ATOM 698 C CA . LYS A 1 89 ? -0.065 -13.625 -16.197 1.00 97.44 89 LYS A CA 1
ATOM 699 C C . LYS A 1 89 ? -1.420 -13.713 -15.481 1.00 97.44 89 LYS A C 1
ATOM 701 O O . LYS A 1 89 ? -1.791 -14.766 -14.947 1.00 97.44 89 LYS A O 1
ATOM 706 N N . TYR A 1 90 ? -2.139 -12.595 -15.419 1.00 97.94 90 TYR A N 1
ATOM 707 C CA . TYR A 1 90 ? -3.404 -12.493 -14.691 1.00 97.94 90 TYR A CA 1
ATOM 708 C C . TYR A 1 90 ? -4.417 -13.564 -15.134 1.00 97.94 90 TYR A C 1
ATOM 710 O O . TYR A 1 90 ? -4.544 -13.813 -16.337 1.00 97.94 90 TYR A O 1
ATOM 718 N N . PRO A 1 91 ? -5.166 -14.183 -14.199 1.00 96.94 91 PRO A N 1
ATOM 719 C CA . PRO A 1 91 ? -6.257 -15.080 -14.558 1.00 96.94 91 PRO A CA 1
ATOM 720 C C . PRO A 1 91 ? -7.286 -14.375 -15.446 1.00 96.94 91 PRO A C 1
ATOM 722 O O . PRO A 1 91 ? -7.631 -13.216 -15.216 1.00 96.94 91 PRO A O 1
ATOM 725 N N . ARG A 1 92 ? -7.817 -15.101 -16.430 1.00 96.00 92 ARG A N 1
ATOM 726 C CA . ARG A 1 92 ? -8.881 -14.633 -17.335 1.00 96.00 92 ARG A CA 1
ATOM 727 C C . ARG A 1 92 ? -10.253 -15.179 -16.967 1.00 96.00 92 ARG A C 1
ATOM 729 O O . ARG A 1 92 ? -11.263 -14.680 -17.447 1.00 96.00 92 ARG A O 1
ATOM 736 N N . GLU A 1 93 ? -10.298 -16.145 -16.057 1.00 95.81 93 GLU A N 1
ATOM 737 C CA . GLU A 1 93 ? -11.519 -16.566 -15.388 1.00 95.81 93 GLU A CA 1
ATOM 738 C C . GLU A 1 93 ? -11.332 -16.608 -13.873 1.00 95.81 93 GLU A C 1
ATOM 740 O O . GLU A 1 93 ? -10.265 -16.965 -13.366 1.00 95.81 93 GLU A O 1
ATOM 745 N N . LEU A 1 94 ? -12.408 -16.311 -13.145 1.00 95.25 94 LEU A N 1
ATOM 746 C CA . LEU A 1 94 ? -12.413 -16.369 -11.692 1.00 95.25 94 LEU A CA 1
ATOM 747 C C . LEU A 1 94 ? -12.121 -17.792 -11.184 1.00 95.25 94 LEU A C 1
ATOM 749 O O . LEU A 1 94 ? -12.637 -18.785 -11.716 1.00 95.25 94 LEU A O 1
ATOM 753 N N . VAL A 1 95 ? -11.313 -17.863 -10.125 1.00 93.56 95 VAL A N 1
ATOM 754 C CA . VAL A 1 95 ? -10.971 -19.094 -9.403 1.00 93.56 95 VAL A CA 1
ATOM 755 C C . VAL A 1 95 ? -12.230 -19.721 -8.793 1.00 93.56 95 VAL A C 1
ATOM 757 O O . VAL A 1 95 ? -13.066 -19.023 -8.223 1.00 93.56 95 VAL A O 1
ATOM 760 N N . ILE A 1 96 ? -12.366 -21.046 -8.886 1.00 92.44 96 ILE A N 1
ATOM 761 C CA . ILE A 1 96 ? -13.500 -21.784 -8.304 1.00 92.44 96 ILE A CA 1
ATOM 762 C C . ILE A 1 96 ? -13.305 -21.947 -6.791 1.00 92.44 96 ILE A C 1
ATOM 764 O O . ILE A 1 96 ? -12.253 -22.416 -6.358 1.00 92.44 96 ILE A O 1
ATOM 768 N N . GLU A 1 97 ? -14.343 -21.633 -6.005 1.00 87.88 97 GLU A N 1
ATOM 769 C CA . GLU A 1 97 ? -14.415 -21.872 -4.550 1.00 87.88 97 GLU A CA 1
ATOM 770 C C . GLU A 1 97 ? -13.152 -21.421 -3.777 1.00 87.88 97 GLU A C 1
ATOM 772 O O . GLU A 1 97 ? -12.578 -22.206 -3.011 1.00 87.88 97 GLU A O 1
ATOM 777 N N . PRO A 1 98 ? -12.682 -20.165 -3.944 1.00 87.12 98 PRO A N 1
ATOM 778 C CA . PRO A 1 98 ? -11.406 -19.720 -3.372 1.00 87.12 98 PRO A CA 1
ATOM 779 C C . PRO A 1 98 ? -11.360 -19.853 -1.841 1.00 87.12 98 PRO A C 1
ATOM 781 O O . PRO A 1 98 ? -10.305 -20.144 -1.274 1.00 87.12 98 PRO A O 1
ATOM 784 N N . LYS A 1 99 ? -12.518 -19.738 -1.177 1.00 89.69 99 LYS A N 1
ATOM 785 C CA . LYS A 1 99 ? -12.663 -19.826 0.283 1.00 89.69 99 LYS A CA 1
ATOM 786 C C . LYS A 1 99 ? -12.273 -21.182 0.863 1.00 89.69 99 LYS A C 1
ATOM 788 O O . LYS A 1 99 ? -11.865 -21.260 2.018 1.00 89.69 99 LYS A O 1
ATOM 793 N N . LYS A 1 100 ? -12.365 -22.262 0.076 1.00 86.56 100 LYS A N 1
ATOM 794 C CA . LYS A 1 100 ? -12.090 -23.627 0.554 1.00 86.56 100 LYS A CA 1
ATOM 795 C C . LYS A 1 100 ? -10.670 -23.780 1.114 1.00 86.56 100 LYS A C 1
ATOM 797 O O . LYS A 1 100 ? -10.450 -24.594 2.004 1.00 86.56 100 LYS A O 1
ATOM 802 N N . ASN A 1 101 ? -9.728 -22.978 0.616 1.00 84.69 101 ASN A N 1
ATOM 803 C CA . ASN A 1 101 ? -8.326 -22.983 1.037 1.00 84.69 101 ASN A CA 1
ATOM 804 C C . ASN A 1 101 ? -7.956 -21.757 1.896 1.00 84.69 101 ASN A C 1
ATOM 806 O O . ASN A 1 101 ? -6.780 -21.416 2.014 1.00 84.69 101 ASN A O 1
ATOM 810 N N . GLN A 1 102 ? -8.948 -21.073 2.470 1.00 96.19 102 GLN A N 1
ATOM 811 C CA . GLN A 1 102 ? -8.785 -19.825 3.215 1.00 96.19 102 GLN A CA 1
ATOM 812 C C . GLN A 1 102 ? -9.426 -19.972 4.604 1.00 96.19 102 GLN A C 1
ATOM 814 O O . GLN A 1 102 ? -10.605 -19.677 4.787 1.00 96.19 102 GLN A O 1
ATOM 819 N N . PRO A 1 103 ? -8.673 -20.460 5.605 1.00 97.19 103 PRO A N 1
ATOM 820 C CA . PRO A 1 103 ? -9.237 -20.942 6.871 1.00 97.19 103 PRO A CA 1
ATOM 821 C C . PRO A 1 103 ? -9.887 -19.856 7.741 1.00 97.19 103 PRO A C 1
ATOM 823 O O . PRO A 1 103 ? -10.624 -20.177 8.668 1.00 97.19 103 PRO A O 1
ATOM 826 N N . TRP A 1 104 ? -9.651 -18.574 7.458 1.00 98.19 104 TRP A N 1
ATOM 827 C CA . TRP A 1 104 ? -10.347 -17.471 8.125 1.00 98.19 104 TRP A CA 1
ATOM 828 C C . TRP A 1 104 ? -11.822 -17.336 7.710 1.00 98.19 104 TRP A C 1
ATOM 830 O O . TRP A 1 104 ? -12.566 -16.615 8.367 1.00 98.19 104 TRP A O 1
ATOM 840 N N . TYR A 1 105 ? -12.276 -18.058 6.679 1.00 97.62 105 TYR A N 1
ATOM 841 C CA . TYR A 1 105 ? -13.697 -18.196 6.329 1.00 97.62 105 TYR A CA 1
ATOM 842 C C . TYR A 1 105 ? -14.459 -19.231 7.159 1.00 97.62 105 TYR A C 1
ATOM 844 O O . TYR A 1 105 ? -15.650 -19.428 6.936 1.00 97.62 105 TYR A O 1
ATOM 852 N N . ASP A 1 106 ? -13.808 -19.895 8.116 1.00 97.62 106 ASP A N 1
ATOM 853 C CA . ASP A 1 106 ? -14.513 -20.764 9.058 1.00 97.62 106 ASP A CA 1
ATOM 854 C C . ASP A 1 106 ? -15.615 -19.986 9.806 1.00 97.62 106 ASP A C 1
ATOM 856 O O . ASP A 1 106 ? -15.412 -18.834 10.207 1.00 97.62 106 ASP A O 1
ATOM 860 N N . ALA A 1 107 ? -16.769 -20.629 10.009 1.00 97.12 107 ALA A N 1
ATOM 861 C CA . ALA A 1 107 ? -17.954 -20.025 10.623 1.00 97.12 107 ALA A CA 1
ATOM 862 C C . ALA A 1 107 ? -17.700 -19.500 12.046 1.00 97.12 107 ALA A C 1
ATOM 864 O O . ALA A 1 107 ? -18.391 -18.600 12.516 1.00 97.12 107 ALA A O 1
ATOM 865 N N . LYS A 1 108 ? -16.671 -19.997 12.750 1.00 97.81 108 LYS A N 1
ATOM 866 C CA . LYS A 1 108 ? -16.282 -19.436 14.053 1.00 97.81 108 LYS A CA 1
ATOM 867 C C . LYS A 1 108 ? -15.910 -17.951 13.979 1.00 97.81 108 LYS A C 1
ATOM 869 O O . LYS A 1 108 ? -16.022 -17.249 14.981 1.00 97.81 108 LYS A O 1
ATOM 874 N N . PHE A 1 109 ? -15.442 -17.478 12.821 1.00 98.56 109 PHE A N 1
ATOM 875 C CA . PHE A 1 109 ? -15.070 -16.081 12.621 1.00 98.56 109 PHE A CA 1
ATOM 876 C C . PHE A 1 109 ? -16.275 -15.180 12.353 1.00 98.56 109 PHE A C 1
ATOM 878 O O . PHE A 1 109 ? -16.112 -13.970 12.398 1.00 98.56 109 PHE A O 1
ATOM 885 N N . ASP A 1 110 ? -17.486 -15.712 12.169 1.00 98.25 110 ASP A N 1
ATOM 886 C CA . ASP A 1 110 ? -18.690 -14.886 11.998 1.00 98.25 110 ASP A CA 1
ATOM 887 C C . ASP A 1 110 ? -18.938 -14.017 13.237 1.00 98.25 110 ASP A C 1
ATOM 889 O O . ASP A 1 110 ? -19.280 -12.841 13.126 1.00 98.25 110 ASP A O 1
ATOM 893 N N . ALA A 1 111 ? -18.629 -14.553 14.422 1.00 98.00 111 ALA A N 1
ATOM 894 C CA . ALA A 1 111 ? -18.689 -13.818 15.679 1.00 98.00 111 ALA A CA 1
ATOM 895 C C . ALA A 1 111 ? -17.742 -12.601 15.720 1.00 98.00 111 ALA A C 1
ATOM 897 O O . ALA A 1 111 ? -17.989 -11.678 16.489 1.00 98.00 111 ALA A O 1
ATOM 898 N N . LEU A 1 112 ? -16.682 -12.548 14.904 1.00 98.12 112 LEU A N 1
ATOM 899 C CA . LEU A 1 112 ? -15.812 -11.369 14.827 1.00 98.12 112 LEU A CA 1
ATOM 900 C C . LEU A 1 112 ? -16.573 -10.135 14.314 1.00 98.12 112 LEU A C 1
ATOM 902 O O . LEU A 1 112 ? -16.326 -9.030 14.794 1.00 98.12 112 LEU A O 1
ATOM 906 N N . PHE A 1 113 ? -17.512 -10.347 13.388 1.00 97.81 113 PHE A N 1
ATOM 907 C CA . PHE A 1 113 ? -18.285 -9.306 12.703 1.00 97.81 113 PHE A CA 1
ATOM 908 C C . PHE A 1 113 ? -19.640 -9.022 13.364 1.00 97.81 113 PHE A C 1
ATOM 910 O O . PHE A 1 113 ? -20.331 -8.082 12.986 1.00 97.81 113 PHE A O 1
ATOM 917 N N . ASP A 1 114 ? -20.027 -9.822 14.356 1.00 96.56 114 ASP A N 1
ATOM 918 C CA . ASP A 1 114 ? -21.243 -9.609 15.135 1.00 96.56 114 ASP A CA 1
ATOM 919 C C . ASP A 1 114 ? -21.016 -8.500 16.180 1.00 96.56 114 ASP A C 1
ATOM 921 O O . ASP A 1 114 ? -20.097 -8.557 17.005 1.00 96.56 114 ASP A O 1
ATOM 925 N N . GLU A 1 115 ? -21.859 -7.468 16.146 1.00 93.06 115 GLU A N 1
ATOM 926 C CA . GLU A 1 115 ? -21.828 -6.334 17.077 1.00 93.06 115 GLU A CA 1
ATOM 927 C C . GLU A 1 115 ? -22.043 -6.752 18.539 1.00 93.06 115 GLU A C 1
ATOM 929 O O . GLU A 1 115 ? -21.512 -6.112 19.446 1.00 93.06 115 GLU A O 1
ATOM 934 N N . SER A 1 116 ? -22.772 -7.845 18.781 1.00 95.56 116 SER A N 1
ATOM 935 C CA . SER A 1 116 ? -23.046 -8.361 20.126 1.00 95.56 116 SER A CA 1
ATOM 936 C C . SER A 1 116 ? -21.861 -9.118 20.740 1.00 95.56 116 SER A C 1
ATOM 938 O O . SER A 1 116 ? -21.826 -9.348 21.955 1.00 95.56 116 SER A O 1
ATOM 940 N N . THR A 1 117 ? -20.858 -9.486 19.935 1.00 97.56 117 THR A N 1
ATOM 941 C CA . THR A 1 117 ? -19.677 -10.199 20.421 1.00 97.56 117 THR A CA 1
ATOM 942 C C . THR A 1 117 ? -18.813 -9.296 21.289 1.00 97.56 117 THR A C 1
ATOM 944 O O . THR A 1 117 ? -18.357 -8.230 20.877 1.00 97.56 117 THR A O 1
ATOM 947 N N . SER A 1 118 ? -18.508 -9.775 22.498 1.00 96.94 118 SER A N 1
ATOM 948 C CA . SER A 1 118 ? -17.656 -9.047 23.440 1.00 96.94 118 SER A CA 1
ATOM 949 C C . SER A 1 118 ? -16.286 -8.705 22.842 1.00 96.94 118 SER A C 1
ATOM 951 O O . SER A 1 118 ? -15.666 -9.527 22.162 1.00 96.94 118 SER A O 1
ATOM 953 N N . GLN A 1 119 ? -15.744 -7.544 23.211 1.00 95.50 119 GLN A N 1
ATOM 954 C CA . GLN A 1 119 ? -14.418 -7.087 22.772 1.00 95.50 119 GLN A CA 1
ATOM 955 C C . GLN A 1 119 ? -13.295 -8.096 23.059 1.00 95.50 119 GLN A C 1
ATOM 957 O O . GLN A 1 119 ? -12.371 -8.279 22.263 1.00 95.50 119 GLN A O 1
ATOM 962 N N . ARG A 1 120 ? -13.392 -8.817 24.186 1.00 96.25 120 ARG A N 1
ATOM 963 C CA . ARG A 1 120 ? -12.441 -9.875 24.553 1.00 96.25 120 ARG A CA 1
ATOM 964 C C . ARG A 1 120 ? -12.455 -11.030 23.556 1.00 96.25 120 ARG A C 1
ATOM 966 O O . ARG A 1 120 ? -11.395 -11.582 23.265 1.00 96.25 120 ARG A O 1
ATOM 973 N N . GLU A 1 121 ? -13.631 -11.425 23.086 1.00 98.12 121 GLU A N 1
ATOM 974 C CA . GLU A 1 121 ? -13.762 -12.517 22.126 1.00 98.12 121 GLU A CA 1
ATOM 975 C C . GLU A 1 121 ? -13.377 -12.063 20.717 1.00 98.12 121 GLU A C 1
ATOM 977 O O . GLU A 1 121 ? -12.546 -12.726 20.094 1.00 98.12 121 GLU A O 1
ATOM 982 N N . LYS A 1 122 ? -13.818 -10.868 20.286 1.00 98.00 122 LYS A N 1
ATOM 983 C CA . LYS A 1 122 ? -13.334 -10.228 19.049 1.00 98.00 122 LYS A CA 1
ATOM 984 C C . LYS A 1 122 ? -11.806 -10.185 19.007 1.00 98.00 122 LYS A C 1
ATOM 986 O O . LYS A 1 122 ? -11.208 -10.579 18.014 1.00 98.00 122 LYS A O 1
ATOM 991 N N . SER A 1 123 ? -11.153 -9.831 20.116 1.00 97.94 123 SER A N 1
ATOM 992 C CA . SER A 1 123 ? -9.686 -9.798 20.204 1.00 97.94 123 SER A CA 1
ATOM 993 C C . SER A 1 123 ? -9.008 -11.154 19.979 1.00 97.94 123 SER A C 1
ATOM 995 O O . SER A 1 123 ? -7.936 -11.215 19.371 1.00 97.94 123 SER A O 1
ATOM 997 N N . LYS A 1 124 ? -9.599 -12.257 20.460 1.00 98.44 124 LYS A N 1
ATOM 998 C CA . LYS A 1 124 ? -9.056 -13.604 20.211 1.00 98.44 124 LYS A CA 1
ATOM 999 C C . LYS A 1 124 ? -9.241 -14.003 18.752 1.00 98.44 124 LYS A C 1
ATOM 1001 O O . LYS A 1 124 ? -8.280 -14.465 18.137 1.00 98.44 124 LYS A O 1
ATOM 1006 N N . LEU A 1 125 ? -10.447 -13.795 18.222 1.00 98.81 125 LEU A N 1
ATOM 1007 C CA . LEU A 1 125 ? -10.802 -14.135 16.848 1.00 98.81 125 LEU A CA 1
ATOM 1008 C C . LEU A 1 125 ? -9.980 -13.318 15.848 1.00 98.81 125 LEU A C 1
ATOM 1010 O O . LEU A 1 125 ? -9.370 -13.905 14.966 1.00 98.81 125 LEU A O 1
ATOM 1014 N N . ALA A 1 126 ? -9.850 -12.003 16.036 1.00 98.69 126 ALA A N 1
ATOM 1015 C CA . ALA A 1 126 ? -9.043 -11.131 15.181 1.00 98.69 126 ALA A CA 1
ATOM 1016 C C . ALA A 1 126 ? -7.575 -11.574 15.128 1.00 98.69 126 ALA A C 1
ATOM 1018 O O . ALA A 1 126 ? -6.991 -11.697 14.052 1.00 98.69 126 ALA A O 1
ATOM 1019 N N . LYS A 1 127 ? -6.982 -11.887 16.289 1.00 98.69 127 LYS A N 1
ATOM 1020 C CA . LYS A 1 127 ? -5.609 -12.398 16.371 1.00 98.69 127 LYS A CA 1
ATOM 1021 C C . LYS A 1 127 ? -5.438 -13.720 15.625 1.00 98.69 127 LYS A C 1
ATOM 1023 O O . LYS A 1 127 ? -4.378 -13.950 15.046 1.00 98.69 127 LYS A O 1
ATOM 1028 N N . GLU A 1 128 ? -6.415 -14.619 15.697 1.00 98.81 128 GLU A N 1
ATOM 1029 C CA . GLU A 1 128 ? -6.354 -15.884 14.967 1.00 98.81 128 GLU A CA 1
ATOM 1030 C C . GLU A 1 128 ? -6.553 -15.666 13.461 1.00 98.81 128 GLU A C 1
ATOM 1032 O O . GLU A 1 128 ? -5.720 -16.123 12.680 1.00 98.81 128 GLU A O 1
ATOM 1037 N N . TYR A 1 129 ? -7.576 -14.901 13.072 1.00 98.88 129 TYR A N 1
ATOM 1038 C CA . TYR A 1 129 ? -7.894 -14.535 11.691 1.00 98.88 129 TYR A CA 1
ATOM 1039 C C . TYR A 1 129 ? -6.658 -13.983 10.984 1.00 98.88 129 TYR A C 1
ATOM 1041 O O . TYR A 1 129 ? -6.185 -14.548 9.999 1.00 98.88 129 TYR A O 1
ATOM 1049 N N . ILE A 1 130 ? -6.067 -12.917 11.532 1.00 98.75 130 ILE A N 1
ATOM 1050 C CA . ILE A 1 130 ? -4.965 -12.219 10.873 1.00 98.75 130 ILE A CA 1
ATOM 1051 C C . ILE A 1 130 ? -3.712 -13.096 10.768 1.00 98.75 130 ILE A C 1
ATOM 1053 O O . ILE A 1 130 ? -2.994 -13.050 9.771 1.00 98.75 130 ILE A O 1
ATOM 1057 N N . LYS A 1 131 ? -3.458 -13.961 11.758 1.00 98.56 131 LYS A N 1
ATOM 1058 C CA . LYS A 1 131 ? -2.340 -14.913 11.710 1.00 98.56 131 LYS A CA 1
ATOM 1059 C C . LYS A 1 131 ? -2.508 -15.958 10.614 1.00 98.56 131 LYS A C 1
ATOM 1061 O O . LYS A 1 131 ? -1.507 -16.350 10.019 1.00 98.56 131 LYS A O 1
ATOM 1066 N N . LEU A 1 132 ? -3.736 -16.407 10.357 1.00 98.75 132 LEU A N 1
ATOM 1067 C CA . LEU A 1 132 ? -4.023 -17.323 9.256 1.00 98.75 132 LEU A CA 1
ATOM 1068 C C . LEU A 1 132 ? -3.766 -16.650 7.902 1.00 98.75 132 LEU A C 1
ATOM 1070 O O . LEU A 1 132 ? -3.143 -17.263 7.037 1.00 98.75 132 LEU A O 1
ATOM 1074 N N . VAL A 1 133 ? -4.166 -15.384 7.744 1.00 98.75 133 VAL A N 1
ATOM 1075 C CA . VAL A 1 133 ? -3.888 -14.596 6.528 1.00 98.75 133 VAL A CA 1
ATOM 1076 C C . VAL A 1 133 ? -2.383 -14.379 6.343 1.00 98.75 133 VAL A C 1
ATOM 1078 O O . VAL A 1 133 ? -1.858 -14.582 5.251 1.00 98.75 133 VAL A O 1
ATOM 1081 N N . TYR A 1 134 ? -1.658 -14.053 7.416 1.00 98.38 134 TYR A N 1
ATOM 1082 C CA . TYR A 1 134 ? -0.203 -13.895 7.370 1.00 98.38 134 TYR A CA 1
ATOM 1083 C C . TYR A 1 134 ? 0.506 -15.187 6.964 1.00 98.38 134 TYR A C 1
ATOM 1085 O O . TYR A 1 134 ? 1.334 -15.183 6.057 1.00 98.38 134 TYR A O 1
ATOM 1093 N N . ALA A 1 135 ? 0.130 -16.318 7.568 1.00 97.25 135 ALA A N 1
ATOM 1094 C CA . ALA A 1 135 ? 0.666 -17.623 7.192 1.00 97.25 135 ALA A CA 1
ATOM 1095 C C . ALA A 1 135 ? 0.372 -17.961 5.720 1.00 97.25 135 ALA A C 1
ATOM 1097 O O . ALA A 1 135 ? 1.264 -18.428 5.014 1.00 97.25 135 ALA A O 1
ATOM 1098 N N . TYR A 1 136 ? -0.839 -17.663 5.238 1.00 97.38 136 TYR A N 1
ATOM 1099 C CA . TYR A 1 136 ? -1.211 -17.824 3.830 1.00 97.38 136 TYR A CA 1
ATOM 1100 C C . TYR A 1 136 ? -0.347 -16.970 2.892 1.00 97.38 136 TYR A C 1
ATOM 1102 O O . TYR A 1 136 ? 0.003 -17.433 1.805 1.00 97.38 136 TYR A O 1
ATOM 1110 N N . GLY A 1 137 ? 0.002 -15.750 3.312 1.00 96.75 137 GLY A N 1
ATOM 1111 C CA . GLY A 1 137 ? 0.872 -14.839 2.573 1.00 96.75 137 GLY A CA 1
ATOM 1112 C C . GLY A 1 137 ? 2.342 -15.256 2.547 1.00 96.75 137 GLY A C 1
ATOM 1113 O O . GLY A 1 137 ? 3.019 -15.041 1.548 1.00 96.75 137 GLY A O 1
ATOM 1114 N N . LEU A 1 138 ? 2.842 -15.884 3.613 1.00 96.00 138 LEU A N 1
ATOM 1115 C CA . LEU A 1 138 ? 4.218 -16.390 3.666 1.00 96.00 138 LEU A CA 1
ATOM 1116 C C . LEU A 1 138 ? 4.390 -17.731 2.932 1.00 96.00 138 LEU A C 1
ATOM 1118 O O . LEU A 1 138 ? 5.481 -18.041 2.452 1.00 96.00 138 LEU A O 1
ATOM 1122 N N . GLU A 1 139 ? 3.338 -18.546 2.842 1.00 94.00 139 GLU A N 1
ATOM 1123 C CA . GLU A 1 139 ? 3.407 -19.889 2.265 1.00 94.00 139 GLU A CA 1
ATOM 1124 C C . GLU A 1 139 ? 3.851 -19.873 0.792 1.00 94.00 139 GLU A C 1
ATOM 1126 O O . GLU A 1 139 ? 3.202 -19.312 -0.092 1.00 94.00 139 GLU A O 1
ATOM 1131 N N . GLY A 1 140 ? 4.999 -20.502 0.532 1.00 92.81 140 GLY A N 1
ATOM 1132 C CA . GLY A 1 140 ? 5.637 -20.531 -0.784 1.00 92.81 140 GLY A CA 1
ATOM 1133 C C . GLY A 1 140 ? 6.406 -19.267 -1.162 1.00 92.81 140 GLY A C 1
ATOM 1134 O O . GLY A 1 140 ? 7.254 -19.351 -2.044 1.00 92.81 140 GLY A O 1
ATOM 1135 N N . ASN A 1 141 ? 6.162 -18.145 -0.479 1.00 94.94 141 ASN A N 1
ATOM 1136 C CA . ASN A 1 141 ? 6.886 -16.892 -0.689 1.00 94.94 141 ASN A CA 1
ATOM 1137 C C . ASN A 1 141 ? 8.175 -16.813 0.130 1.00 94.94 141 ASN A C 1
ATOM 1139 O O . ASN A 1 141 ? 9.054 -16.041 -0.217 1.00 94.94 141 ASN A O 1
ATOM 1143 N N . ILE A 1 142 ? 8.333 -17.611 1.188 1.00 93.12 142 ILE A N 1
ATOM 1144 C CA . ILE A 1 142 ? 9.577 -17.636 1.968 1.00 93.12 142 ILE A CA 1
ATOM 1145 C C . ILE A 1 142 ? 10.253 -19.006 1.926 1.00 93.12 142 ILE A C 1
ATOM 1147 O O . ILE A 1 142 ? 9.596 -20.049 1.881 1.00 93.12 142 ILE A O 1
ATOM 1151 N N . ALA A 1 143 ? 11.582 -19.026 2.034 1.00 78.12 143 ALA A N 1
ATOM 1152 C CA . ALA A 1 143 ? 12.369 -20.261 2.030 1.00 78.12 143 ALA A CA 1
ATOM 1153 C C . ALA A 1 143 ? 12.103 -21.191 3.236 1.00 78.12 143 ALA A C 1
ATOM 1155 O O . ALA A 1 143 ? 12.531 -22.348 3.226 1.00 78.12 143 ALA A O 1
ATOM 1156 N N . GLY A 1 144 ? 11.436 -20.703 4.294 1.00 67.75 144 GLY A N 1
ATOM 1157 C CA . GLY A 1 144 ? 10.931 -21.498 5.427 1.00 67.75 144 GLY A CA 1
ATOM 1158 C C . GLY A 1 144 ? 11.992 -22.131 6.343 1.00 67.75 144 GLY A C 1
ATOM 1159 O O . GLY A 1 144 ? 11.650 -22.825 7.295 1.00 67.75 144 GLY A O 1
ATOM 1160 N N . LYS A 1 145 ? 13.289 -21.901 6.096 1.00 64.38 145 LYS A N 1
ATOM 1161 C CA . LYS A 1 145 ? 14.416 -22.528 6.824 1.00 64.38 145 LYS A CA 1
ATOM 1162 C C . LYS A 1 145 ? 15.011 -21.651 7.932 1.00 64.38 145 LYS A C 1
ATOM 1164 O O . LYS A 1 145 ? 16.183 -21.797 8.275 1.00 64.38 145 LYS A O 1
ATOM 1169 N N . GLY A 1 146 ? 14.224 -20.721 8.472 1.00 67.06 146 GLY A N 1
ATOM 1170 C CA . GLY A 1 146 ? 14.683 -19.785 9.501 1.00 67.06 146 GLY A CA 1
ATOM 1171 C C . GLY A 1 146 ? 15.784 -18.832 9.020 1.00 67.06 146 GLY A C 1
ATOM 1172 O O . GLY A 1 146 ? 16.656 -18.454 9.794 1.00 67.06 146 GLY A O 1
ATOM 1173 N N . ARG A 1 147 ? 15.782 -18.502 7.726 1.00 73.81 147 ARG A N 1
ATOM 1174 C CA . ARG A 1 147 ? 16.696 -17.553 7.083 1.00 73.81 147 ARG A CA 1
ATOM 1175 C C . ARG A 1 147 ? 15.902 -16.734 6.077 1.00 73.81 147 ARG A C 1
ATOM 1177 O O . ARG A 1 147 ? 14.949 -17.260 5.506 1.00 73.81 147 ARG A O 1
ATOM 1184 N N . VAL A 1 148 ? 16.327 -15.496 5.867 1.00 82.56 148 VAL A N 1
ATOM 1185 C CA . VAL A 1 148 ? 15.853 -14.656 4.764 1.00 82.56 148 VAL A CA 1
ATOM 1186 C C . VAL A 1 148 ? 16.645 -15.068 3.534 1.00 82.56 148 VAL A C 1
ATOM 1188 O O . VAL A 1 148 ? 17.876 -15.114 3.592 1.00 82.56 148 VAL A O 1
ATOM 1191 N N . ALA A 1 149 ? 15.962 -15.444 2.460 1.00 82.31 149 ALA A N 1
ATOM 1192 C CA . ALA A 1 149 ? 16.620 -15.819 1.214 1.00 82.31 149 ALA A CA 1
ATOM 1193 C C . ALA A 1 149 ? 16.685 -14.638 0.239 1.00 82.31 149 ALA A C 1
ATOM 1195 O O . ALA A 1 149 ? 15.817 -13.762 0.225 1.00 82.31 149 ALA A O 1
ATOM 1196 N N . SER A 1 150 ? 17.684 -14.657 -0.646 1.00 79.44 150 SER A N 1
ATOM 1197 C CA . SER A 1 150 ? 17.804 -13.686 -1.742 1.00 79.44 150 SER A CA 1
ATOM 1198 C C . SER A 1 150 ? 16.620 -13.718 -2.714 1.00 79.44 150 SER A C 1
ATOM 1200 O O . SER A 1 150 ? 16.399 -12.751 -3.422 1.00 79.44 150 SER A O 1
ATOM 1202 N N . ARG A 1 151 ? 15.820 -14.793 -2.704 1.00 83.31 151 ARG A N 1
ATOM 1203 C CA . ARG A 1 151 ? 14.611 -14.956 -3.529 1.00 83.31 151 ARG A CA 1
ATOM 1204 C C . ARG A 1 151 ? 13.328 -15.146 -2.712 1.00 83.31 151 ARG A C 1
ATOM 1206 O O . ARG A 1 151 ? 12.358 -15.702 -3.217 1.00 83.31 151 ARG A O 1
ATOM 1213 N N . ASP A 1 152 ? 13.316 -14.736 -1.439 1.00 92.44 152 ASP A N 1
ATOM 1214 C CA . ASP A 1 152 ? 12.037 -14.588 -0.733 1.00 92.44 152 ASP A CA 1
ATOM 1215 C C . ASP A 1 152 ? 11.169 -13.576 -1.506 1.00 92.44 152 ASP A C 1
ATOM 1217 O O . ASP A 1 152 ? 11.666 -12.535 -1.933 1.00 92.44 152 ASP A O 1
ATOM 1221 N N . PHE A 1 153 ? 9.890 -13.907 -1.680 1.00 93.69 153 PHE A N 1
ATOM 1222 C CA . PHE A 1 153 ? 8.883 -13.191 -2.464 1.00 93.69 153 PHE A CA 1
ATOM 1223 C C . PHE A 1 153 ? 9.158 -13.102 -3.973 1.00 93.69 153 PHE A C 1
ATOM 1225 O O . PHE A 1 153 ? 8.552 -12.296 -4.674 1.00 93.69 153 PHE A O 1
ATOM 1232 N N . ASP A 1 154 ? 9.985 -14.000 -4.507 1.00 90.94 154 ASP A N 1
ATOM 1233 C CA . ASP A 1 154 ? 10.033 -14.254 -5.945 1.00 90.94 154 ASP A CA 1
ATOM 1234 C C . ASP A 1 154 ? 8.837 -15.126 -6.363 1.00 90.94 154 ASP A C 1
ATOM 1236 O O . ASP A 1 154 ? 8.808 -16.346 -6.166 1.00 90.94 154 ASP A O 1
ATOM 1240 N N . THR A 1 155 ? 7.792 -14.473 -6.871 1.00 94.38 155 THR A N 1
ATOM 1241 C CA . THR A 1 155 ? 6.478 -15.099 -7.061 1.00 94.38 155 THR A CA 1
ATOM 1242 C C . THR A 1 155 ? 6.299 -15.793 -8.403 1.00 94.38 155 THR A C 1
ATOM 1244 O O . THR A 1 155 ? 5.384 -16.616 -8.507 1.00 94.38 155 THR A O 1
ATOM 1247 N N . CYS A 1 156 ? 7.177 -15.542 -9.387 1.00 94.44 156 CYS A N 1
ATOM 1248 C CA . CYS A 1 156 ? 7.056 -16.089 -10.742 1.00 94.44 156 CYS A CA 1
ATOM 1249 C C . CYS A 1 156 ? 6.838 -17.600 -10.716 1.00 94.44 156 CYS A C 1
ATOM 1251 O O . CYS A 1 156 ? 5.970 -18.109 -11.419 1.00 94.44 156 CYS A O 1
ATOM 1253 N N . GLU A 1 157 ? 7.603 -18.301 -9.874 1.00 93.69 157 GLU A N 1
ATOM 1254 C CA . GLU A 1 157 ? 7.610 -19.759 -9.763 1.00 93.69 157 GLU A CA 1
ATOM 1255 C C . GLU A 1 157 ? 7.168 -20.258 -8.374 1.00 93.69 157 GLU A C 1
ATOM 1257 O O . GLU A 1 157 ? 7.621 -21.311 -7.905 1.00 93.69 157 GLU A O 1
ATOM 1262 N N . ASN A 1 158 ? 6.290 -19.517 -7.683 1.00 94.62 158 ASN A N 1
ATOM 1263 C CA . ASN A 1 158 ? 5.784 -19.942 -6.376 1.00 94.62 158 ASN A CA 1
ATOM 1264 C C . ASN A 1 158 ? 5.113 -21.321 -6.494 1.00 94.62 158 ASN A C 1
ATOM 1266 O O . ASN A 1 158 ? 4.164 -21.517 -7.247 1.00 94.62 158 ASN A O 1
ATOM 1270 N N . LYS A 1 159 ? 5.604 -22.303 -5.732 1.00 92.50 159 LYS A N 1
ATOM 1271 C CA . LYS A 1 159 ? 5.203 -23.717 -5.856 1.00 92.50 159 LYS A CA 1
ATOM 1272 C C . LYS A 1 159 ? 3.874 -24.061 -5.185 1.00 92.50 159 LYS A C 1
ATOM 1274 O O . LYS A 1 159 ? 3.355 -25.150 -5.421 1.00 92.50 159 LYS A O 1
ATOM 1279 N N . TYR A 1 160 ? 3.340 -23.169 -4.357 1.00 93.00 160 TYR A N 1
ATOM 1280 C CA . TYR A 1 160 ? 2.149 -23.409 -3.543 1.00 93.00 160 TYR A CA 1
ATOM 1281 C C . TYR A 1 160 ? 0.910 -22.755 -4.144 1.00 93.00 160 TYR A C 1
ATOM 1283 O O . TYR A 1 160 ? -0.145 -23.385 -4.208 1.00 93.00 160 TYR A O 1
ATOM 1291 N N . ARG A 1 161 ? 1.034 -21.500 -4.581 1.00 94.50 161 ARG A N 1
ATOM 1292 C CA . ARG A 1 161 ? -0.042 -20.731 -5.212 1.00 94.50 161 ARG A CA 1
ATOM 1293 C C . ARG A 1 161 ? 0.534 -19.567 -6.011 1.00 94.50 161 ARG A C 1
ATOM 1295 O O . ARG A 1 161 ? 1.577 -19.043 -5.622 1.00 94.50 161 ARG A O 1
ATOM 1302 N N . PRO A 1 162 ? -0.141 -19.131 -7.079 1.00 96.88 162 PRO A N 1
ATOM 1303 C CA . PRO A 1 162 ? 0.311 -17.979 -7.827 1.00 96.88 162 PRO A CA 1
ATOM 1304 C C . PRO A 1 162 ? 0.021 -16.694 -7.047 1.00 96.88 162 PRO A C 1
ATOM 1306 O O . PRO A 1 162 ? -1.033 -16.540 -6.417 1.00 96.88 162 PRO A O 1
ATOM 1309 N N . TRP A 1 163 ? 0.968 -15.772 -7.137 1.00 98.25 163 TRP A N 1
ATOM 1310 C CA . TRP A 1 163 ? 0.860 -14.400 -6.667 1.00 98.25 163 TRP A CA 1
ATOM 1311 C C . TRP A 1 163 ? 1.238 -13.482 -7.821 1.00 98.25 163 TRP A C 1
ATOM 1313 O O . TRP A 1 163 ? 2.097 -13.829 -8.627 1.00 98.25 163 TRP A O 1
ATOM 1323 N N . PHE A 1 164 ? 0.585 -12.332 -7.893 1.00 98.56 164 PHE A N 1
ATOM 1324 C CA . PHE A 1 164 ? 0.702 -11.384 -8.992 1.00 98.56 164 PHE A CA 1
ATOM 1325 C C . PHE A 1 164 ? 1.026 -9.999 -8.461 1.00 98.56 164 PHE A C 1
ATOM 1327 O O . PHE A 1 164 ? 0.740 -9.688 -7.304 1.00 98.56 164 PHE A O 1
ATOM 1334 N N . HIS A 1 165 ? 1.568 -9.157 -9.325 1.00 98.38 165 HIS A N 1
ATOM 1335 C CA . HIS A 1 165 ? 1.822 -7.756 -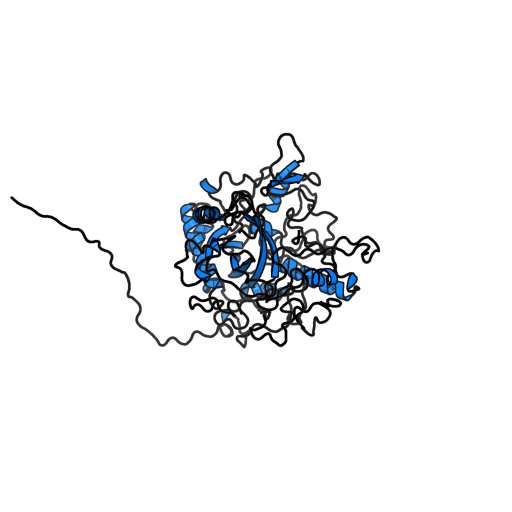9.017 1.00 98.38 165 HIS A CA 1
ATOM 1336 C C . HIS A 1 165 ? 0.925 -6.879 -9.872 1.00 98.38 165 HIS A C 1
ATOM 1338 O O . HIS A 1 165 ? 0.456 -7.296 -10.928 1.00 98.38 165 HIS A O 1
ATOM 1344 N N . ILE A 1 166 ? 0.722 -5.641 -9.450 1.00 96.50 166 ILE A N 1
ATOM 1345 C CA . ILE A 1 166 ? 0.110 -4.633 -10.309 1.00 96.50 166 ILE A CA 1
ATOM 1346 C C . ILE A 1 166 ? 1.172 -4.078 -11.280 1.00 96.50 166 ILE A C 1
ATOM 1348 O O . ILE A 1 166 ? 2.316 -3.882 -10.857 1.00 96.50 166 ILE A O 1
ATOM 1352 N N . PRO A 1 167 ? 0.878 -3.838 -12.567 1.00 96.31 167 PRO A N 1
ATOM 1353 C CA . PRO A 1 167 ? 1.873 -3.300 -13.488 1.00 96.31 167 PRO A CA 1
ATOM 1354 C C . PRO A 1 167 ? 1.975 -1.779 -13.310 1.00 96.31 167 PRO A C 1
ATOM 1356 O O . PRO A 1 167 ? 1.300 -1.210 -12.455 1.00 96.31 167 PRO A O 1
ATOM 1359 N N . PHE A 1 168 ? 2.813 -1.101 -14.097 1.00 93.75 168 PHE A N 1
ATOM 1360 C CA . PHE A 1 168 ? 2.807 0.370 -14.185 1.00 93.75 168 PHE A CA 1
ATOM 1361 C C . PHE A 1 168 ? 2.980 1.117 -12.845 1.00 93.75 168 PHE A C 1
ATOM 1363 O O . PHE A 1 168 ? 2.486 2.219 -12.668 1.00 93.75 168 PHE A O 1
ATOM 1370 N N . GLN A 1 169 ? 3.729 0.537 -11.907 1.00 92.19 169 GLN A N 1
ATOM 1371 C CA . GLN A 1 169 ? 4.355 1.274 -10.799 1.00 92.19 169 GLN A CA 1
ATOM 1372 C C . GLN A 1 169 ? 5.846 1.472 -11.093 1.00 92.19 169 GLN A C 1
ATOM 1374 O O . GLN A 1 169 ? 6.708 1.220 -10.260 1.00 92.19 169 GLN A O 1
ATOM 1379 N N . THR A 1 170 ? 6.159 1.810 -12.337 1.00 93.00 170 THR A N 1
ATOM 1380 C CA . THR A 1 170 ? 7.522 1.882 -12.877 1.00 93.00 170 THR A CA 1
ATOM 1381 C C . THR A 1 170 ? 7.804 3.224 -13.533 1.00 93.00 170 THR A C 1
ATOM 1383 O O . THR A 1 170 ? 8.968 3.504 -13.781 1.00 93.00 170 THR A O 1
ATOM 1386 N N . TYR A 1 171 ? 6.763 4.012 -13.841 1.00 92.12 171 TYR A N 1
ATOM 1387 C CA . TYR A 1 171 ? 6.836 5.205 -14.688 1.00 92.12 171 TYR A CA 1
ATOM 1388 C C . TYR A 1 171 ? 7.435 6.426 -13.991 1.00 92.12 171 TYR A C 1
ATOM 1390 O O . TYR A 1 171 ? 8.127 7.215 -14.623 1.00 92.12 171 TYR A O 1
ATOM 1398 N N . ASP A 1 172 ? 7.219 6.544 -12.686 1.00 88.38 172 ASP A N 1
ATOM 1399 C CA . ASP A 1 172 ? 7.788 7.613 -11.867 1.00 88.38 172 ASP A CA 1
ATOM 1400 C C . ASP A 1 172 ? 9.275 7.327 -11.548 1.00 88.38 172 ASP A C 1
ATOM 1402 O O . ASP A 1 172 ? 9.559 6.308 -10.909 1.00 88.38 172 ASP A O 1
ATOM 1406 N N . PRO A 1 173 ? 10.234 8.196 -11.926 1.00 89.31 173 PRO A N 1
ATOM 1407 C CA . PRO A 1 173 ? 11.642 8.053 -11.543 1.00 89.31 173 PRO A CA 1
ATOM 1408 C C . PRO A 1 173 ? 11.882 7.972 -10.029 1.00 89.31 173 PRO A C 1
ATOM 1410 O O . PRO A 1 173 ? 12.700 7.177 -9.547 1.00 89.31 173 PRO A O 1
ATOM 1413 N N . LEU A 1 174 ? 11.149 8.766 -9.250 1.00 86.12 174 LEU A N 1
ATOM 1414 C CA . LEU A 1 174 ? 11.304 8.834 -7.803 1.00 86.12 174 LEU A CA 1
ATOM 1415 C C . LEU A 1 174 ? 10.770 7.574 -7.120 1.00 86.12 174 LEU A C 1
ATOM 1417 O O . LEU A 1 174 ? 11.455 6.997 -6.272 1.00 86.12 174 LEU A O 1
ATOM 1421 N N . SER A 1 175 ? 9.571 7.140 -7.519 1.00 87.44 175 SER A N 1
ATOM 1422 C CA . SER A 1 175 ? 8.808 6.098 -6.817 1.00 87.44 175 SER A CA 1
ATOM 1423 C C . SER A 1 175 ? 8.702 4.753 -7.524 1.00 87.44 175 SER A C 1
ATOM 1425 O O . SER A 1 175 ? 8.261 3.775 -6.916 1.00 87.44 175 SER A O 1
ATOM 1427 N N . GLY A 1 176 ? 9.149 4.659 -8.776 1.00 90.69 176 GLY A N 1
ATOM 1428 C CA . GLY A 1 176 ? 9.057 3.453 -9.592 1.00 90.69 176 GLY A CA 1
ATOM 1429 C C . GLY A 1 176 ? 9.776 2.252 -8.977 1.00 90.69 176 GLY A C 1
ATOM 1430 O O . GLY A 1 176 ? 10.712 2.414 -8.195 1.00 90.69 176 GLY A O 1
ATOM 1431 N N . ARG A 1 177 ? 9.358 1.034 -9.326 1.00 94.81 177 ARG A N 1
ATOM 1432 C CA . ARG A 1 177 ? 9.960 -0.206 -8.814 1.00 94.81 177 ARG A CA 1
ATOM 1433 C C . ARG A 1 177 ? 11.463 -0.267 -9.074 1.00 94.81 177 ARG A C 1
ATOM 1435 O O . ARG A 1 177 ? 11.917 0.066 -10.166 1.00 94.81 177 ARG A O 1
ATOM 1442 N N . GLU A 1 178 ? 12.229 -0.735 -8.099 1.00 95.00 178 GLU A N 1
ATOM 1443 C CA . GLU A 1 178 ? 13.645 -1.063 -8.282 1.00 95.00 178 GLU A CA 1
ATOM 1444 C C . GLU A 1 178 ? 13.860 -2.505 -8.791 1.00 95.00 178 GLU A C 1
ATOM 1446 O O . GLU A 1 178 ? 12.978 -3.355 -8.675 1.00 95.00 178 GLU A O 1
ATOM 1451 N N . TYR A 1 179 ? 15.013 -2.774 -9.416 1.00 94.69 179 TYR A N 1
ATOM 1452 C CA . TYR A 1 179 ? 15.231 -3.985 -10.220 1.00 94.69 179 TYR A CA 1
ATOM 1453 C C . TYR A 1 179 ? 15.601 -5.248 -9.429 1.00 94.69 179 TYR A C 1
ATOM 1455 O O . TYR A 1 179 ? 15.637 -6.325 -10.019 1.00 94.69 179 TYR A O 1
ATOM 1463 N N . ILE A 1 180 ? 15.912 -5.159 -8.132 1.00 94.75 180 ILE A N 1
ATOM 1464 C CA . ILE A 1 180 ? 16.391 -6.306 -7.343 1.00 94.75 180 ILE A CA 1
ATOM 1465 C C . ILE A 1 180 ? 15.213 -7.065 -6.730 1.00 94.75 180 ILE A C 1
ATOM 1467 O O . ILE A 1 180 ? 15.141 -8.290 -6.819 1.00 94.75 180 ILE A O 1
ATOM 1471 N N . ARG A 1 181 ? 14.279 -6.344 -6.106 1.00 94.19 181 ARG A N 1
ATOM 1472 C CA . ARG A 1 181 ? 13.150 -6.879 -5.326 1.00 94.19 181 ARG A CA 1
ATOM 1473 C C . ARG A 1 181 ? 11.785 -6.380 -5.800 1.00 94.19 181 ARG A C 1
ATOM 1475 O O . ARG A 1 181 ? 10.775 -6.866 -5.295 1.00 94.19 181 ARG A O 1
ATOM 1482 N N . GLY A 1 182 ? 11.731 -5.441 -6.745 1.00 94.75 182 GLY A N 1
ATOM 1483 C CA . GLY A 1 182 ? 10.480 -4.858 -7.232 1.00 94.75 182 GLY A CA 1
ATOM 1484 C C . GLY A 1 182 ? 9.849 -3.865 -6.255 1.00 94.75 182 GLY A C 1
ATOM 1485 O O . GLY A 1 182 ? 8.639 -3.625 -6.334 1.00 94.75 182 GLY A O 1
ATOM 1486 N N . LEU A 1 183 ? 10.639 -3.312 -5.326 1.00 95.88 183 LEU A N 1
ATOM 1487 C CA . LEU A 1 183 ? 10.152 -2.367 -4.321 1.00 95.88 183 LEU A CA 1
ATOM 1488 C C . LEU A 1 183 ? 9.869 -0.991 -4.938 1.00 95.88 183 LEU A C 1
ATOM 1490 O O . LEU A 1 183 ? 10.709 -0.448 -5.652 1.00 95.88 183 LEU A O 1
ATOM 1494 N N . THR A 1 184 ? 8.714 -0.408 -4.635 1.00 94.44 184 THR A N 1
ATOM 1495 C CA . THR A 1 184 ? 8.376 0.999 -4.892 1.00 94.44 184 THR A CA 1
ATOM 1496 C C . THR A 1 184 ? 8.783 1.862 -3.709 1.00 94.44 184 THR A C 1
ATOM 1498 O O . THR A 1 184 ? 8.688 1.416 -2.564 1.00 94.44 184 THR A O 1
ATOM 1501 N N . ARG A 1 185 ? 9.218 3.100 -3.971 1.00 90.56 185 ARG A N 1
ATOM 1502 C CA . ARG A 1 185 ? 9.427 4.091 -2.907 1.00 90.56 185 ARG A CA 1
ATOM 1503 C C . ARG A 1 185 ? 8.067 4.636 -2.484 1.00 90.56 185 ARG A C 1
ATOM 1505 O O . ARG A 1 185 ? 7.343 5.200 -3.303 1.00 90.56 185 ARG A O 1
ATOM 1512 N N . GLU A 1 186 ? 7.734 4.448 -1.220 1.00 86.31 186 GLU A N 1
ATOM 1513 C CA . GLU A 1 186 ? 6.511 4.947 -0.595 1.00 86.31 186 GLU A CA 1
ATOM 1514 C C . GLU A 1 186 ? 6.784 6.298 0.098 1.00 86.31 186 GLU A C 1
ATOM 1516 O O . GLU A 1 186 ? 7.886 6.849 0.001 1.00 86.31 186 GLU A O 1
ATOM 1521 N N . ALA A 1 187 ? 5.780 6.834 0.797 1.00 74.31 187 ALA A N 1
ATOM 1522 C CA . ALA A 1 187 ? 5.877 8.118 1.484 1.00 74.31 187 ALA A CA 1
ATOM 1523 C C . ALA A 1 187 ? 7.050 8.168 2.493 1.00 74.31 187 ALA A C 1
ATOM 1525 O O . ALA A 1 187 ? 7.381 7.146 3.115 1.00 74.31 187 ALA A O 1
ATOM 1526 N N . PRO A 1 188 ? 7.683 9.344 2.677 1.00 78.31 188 PRO A N 1
ATOM 1527 C CA . PRO A 1 188 ? 8.647 9.541 3.750 1.00 78.31 188 PRO A CA 1
ATOM 1528 C C . PRO A 1 188 ? 7.986 9.332 5.110 1.00 78.31 188 PRO A C 1
ATOM 1530 O O . PRO A 1 188 ? 6.833 9.698 5.332 1.00 78.31 188 PRO A O 1
ATOM 1533 N N . VAL A 1 189 ? 8.745 8.776 6.047 1.00 83.62 189 VAL A N 1
ATOM 1534 C CA . VAL A 1 189 ? 8.300 8.569 7.424 1.00 83.62 189 VAL A CA 1
ATOM 1535 C C . VAL A 1 189 ? 9.339 9.110 8.379 1.00 83.62 189 VAL A C 1
ATOM 1537 O O . VAL A 1 189 ? 10.541 9.084 8.124 1.00 83.62 189 VAL A O 1
ATOM 1540 N N . THR A 1 190 ? 8.869 9.625 9.504 1.00 86.19 190 THR A N 1
ATOM 1541 C CA . THR A 1 190 ? 9.738 10.182 10.531 1.00 86.19 190 THR A CA 1
ATOM 1542 C C . THR A 1 190 ? 9.450 9.484 11.848 1.00 86.19 190 THR A C 1
ATOM 1544 O O . THR A 1 190 ? 8.343 9.596 12.372 1.00 86.19 190 THR A O 1
ATOM 1547 N N . PHE A 1 191 ? 10.447 8.803 12.410 1.00 88.19 191 PHE A N 1
ATOM 1548 C CA . PHE A 1 191 ? 10.311 8.051 13.656 1.00 88.19 191 PHE A CA 1
ATOM 1549 C C . PHE A 1 191 ? 10.894 8.796 14.848 1.00 88.19 191 PHE A C 1
ATOM 1551 O O . PHE A 1 191 ? 11.906 9.480 14.745 1.00 88.19 191 PHE A O 1
ATOM 1558 N N . SER A 1 192 ? 10.277 8.646 16.015 1.00 87.19 192 SER A N 1
ATOM 1559 C CA . SER A 1 192 ? 10.798 9.176 17.271 1.00 87.19 192 SER A CA 1
ATOM 1560 C C . SER A 1 192 ? 11.801 8.202 17.883 1.00 87.19 192 SER A C 1
ATOM 1562 O O . SER A 1 192 ? 11.438 7.066 18.194 1.00 87.19 192 SER A O 1
ATOM 1564 N N . VAL A 1 193 ? 13.027 8.665 18.136 1.00 84.69 193 VAL A N 1
ATOM 1565 C CA . VAL A 1 193 ? 14.114 7.869 18.739 1.00 84.69 193 VAL A CA 1
ATOM 1566 C C . VAL A 1 193 ? 14.318 8.227 20.221 1.00 84.69 193 VAL A C 1
ATOM 1568 O O . VAL A 1 193 ? 13.977 9.330 20.652 1.00 84.69 193 VAL A O 1
ATOM 1571 N N . GLN A 1 194 ? 14.797 7.279 21.037 1.00 79.88 194 GLN A N 1
ATOM 1572 C CA . GLN A 1 194 ? 14.859 7.417 22.508 1.00 79.88 194 GLN A CA 1
ATOM 1573 C C . GLN A 1 194 ? 15.848 8.492 22.999 1.00 79.88 194 GLN A C 1
ATOM 1575 O O . GLN A 1 194 ? 15.699 9.046 24.090 1.00 79.88 194 GLN A O 1
ATOM 1580 N N . ASP A 1 195 ? 16.857 8.798 22.203 1.00 62.00 195 ASP A N 1
ATOM 1581 C CA . ASP A 1 195 ? 17.972 9.682 22.495 1.00 62.00 195 ASP A CA 1
ATOM 1582 C C . ASP A 1 195 ? 17.668 11.137 22.086 1.00 62.00 195 ASP A C 1
ATOM 1584 O O . ASP A 1 195 ? 18.109 11.665 21.072 1.00 62.00 195 ASP A O 1
ATOM 1588 N N . SER A 1 196 ? 16.934 11.823 22.972 1.00 50.56 196 SER A N 1
ATOM 1589 C CA . SER A 1 196 ? 16.776 13.289 23.062 1.00 50.56 196 SER A CA 1
ATOM 1590 C C . SER A 1 196 ? 16.157 14.005 21.853 1.00 50.56 196 SER A C 1
ATOM 1592 O O . SER A 1 196 ? 16.854 14.588 21.032 1.00 50.56 196 SER A O 1
ATOM 1594 N N . SER A 1 197 ? 14.821 14.072 21.793 1.00 48.09 197 SER A N 1
ATOM 1595 C CA . SER A 1 197 ? 14.012 14.892 20.855 1.00 48.09 197 SER A CA 1
ATOM 1596 C C . SER A 1 197 ? 14.251 14.701 19.348 1.00 48.09 197 SER A C 1
ATOM 1598 O O . SER A 1 197 ? 13.516 15.276 18.550 1.00 48.09 197 SER A O 1
ATOM 1600 N N . GLY A 1 198 ? 15.239 13.895 18.963 1.00 61.38 198 GLY A N 1
ATOM 1601 C CA . GLY A 1 198 ? 15.582 13.614 17.586 1.00 61.38 198 GLY A CA 1
ATOM 1602 C C . GLY A 1 198 ? 14.513 12.779 16.905 1.00 61.38 198 GLY A C 1
ATOM 1603 O O . GLY A 1 198 ? 13.742 12.040 17.532 1.00 61.38 198 GLY A O 1
ATOM 1604 N N . THR A 1 199 ? 14.486 12.906 15.591 1.00 71.06 199 THR A N 1
ATOM 1605 C CA . THR A 1 199 ? 13.666 12.075 14.737 1.00 71.06 199 THR A CA 1
ATOM 1606 C C . THR A 1 199 ? 14.521 11.455 13.654 1.00 71.06 199 THR A C 1
ATOM 1608 O O . THR A 1 199 ? 15.402 12.123 13.118 1.00 71.06 199 THR A O 1
ATOM 1611 N N . ASP A 1 200 ? 14.255 10.198 13.336 1.00 79.12 200 ASP A N 1
ATOM 1612 C CA . ASP A 1 200 ? 14.880 9.510 12.219 1.00 79.12 200 ASP A CA 1
ATOM 1613 C C . ASP A 1 200 ? 14.001 9.654 10.979 1.00 79.12 200 ASP A C 1
ATOM 1615 O O . ASP A 1 200 ? 12.874 9.154 10.964 1.00 79.12 200 ASP A O 1
ATOM 1619 N N . ALA A 1 201 ? 14.498 10.369 9.972 1.00 82.56 201 ALA A N 1
ATOM 1620 C CA . ALA A 1 201 ? 13.868 10.422 8.664 1.00 82.56 201 ALA A CA 1
ATOM 1621 C C . ALA A 1 201 ? 14.244 9.147 7.905 1.00 82.56 201 ALA A C 1
ATOM 1623 O O . ALA A 1 201 ? 15.416 8.889 7.642 1.00 82.56 201 ALA A O 1
ATOM 1624 N N . SER A 1 202 ? 13.241 8.347 7.570 1.00 85.75 202 SER A N 1
ATOM 1625 C CA . SER A 1 202 ? 13.405 7.111 6.821 1.00 85.75 202 SER A CA 1
ATOM 1626 C C . SER A 1 202 ? 12.517 7.138 5.588 1.00 85.75 202 SER A C 1
ATOM 1628 O O . SER A 1 202 ? 11.443 7.736 5.565 1.00 85.75 202 SER A O 1
ATOM 1630 N N . THR A 1 203 ? 12.950 6.422 4.560 1.00 87.50 203 THR A N 1
ATOM 1631 C CA . THR A 1 203 ? 12.138 6.180 3.373 1.00 87.50 203 THR A CA 1
ATOM 1632 C C . THR A 1 203 ? 11.528 4.787 3.453 1.00 87.50 203 THR A C 1
ATOM 1634 O O . THR A 1 203 ? 12.226 3.817 3.765 1.00 87.50 203 THR A O 1
ATOM 1637 N N . MET A 1 204 ? 10.231 4.681 3.171 1.00 91.81 204 MET A N 1
ATOM 1638 C CA . MET A 1 204 ? 9.547 3.396 3.081 1.00 91.81 204 MET A CA 1
ATOM 1639 C C . MET A 1 204 ? 9.670 2.812 1.669 1.00 91.81 204 MET A C 1
ATOM 1641 O O . MET A 1 204 ? 9.596 3.526 0.673 1.00 91.81 204 MET A O 1
ATOM 1645 N N . TRP A 1 205 ? 9.849 1.497 1.589 1.00 94.81 205 TRP A N 1
ATOM 1646 C CA . TRP A 1 205 ? 9.986 0.733 0.352 1.00 94.81 205 TRP A CA 1
ATOM 1647 C C . TRP A 1 205 ? 9.095 -0.496 0.412 1.00 94.81 205 TRP A C 1
ATOM 1649 O O . TRP A 1 205 ? 9.206 -1.284 1.349 1.00 94.81 205 TRP A O 1
ATOM 1659 N N . ALA A 1 206 ? 8.212 -0.697 -0.560 1.00 95.94 206 ALA A N 1
ATOM 1660 C CA . ALA A 1 206 ? 7.206 -1.748 -0.453 1.00 95.94 206 ALA A CA 1
ATOM 1661 C C . ALA A 1 206 ? 6.905 -2.444 -1.772 1.00 95.94 206 ALA A C 1
ATOM 1663 O O . ALA A 1 206 ? 7.241 -1.970 -2.847 1.00 95.94 206 ALA A O 1
ATOM 1664 N N . VAL A 1 207 ? 6.247 -3.596 -1.694 1.00 96.50 207 VAL A N 1
ATOM 1665 C CA . VAL A 1 207 ? 5.777 -4.324 -2.876 1.00 96.50 207 VAL A CA 1
ATOM 1666 C C . VAL A 1 207 ? 4.467 -5.027 -2.543 1.00 96.50 207 VAL A C 1
ATOM 1668 O O . VAL A 1 207 ? 4.337 -5.642 -1.489 1.00 96.50 207 VAL A O 1
ATOM 1671 N N . GLY A 1 208 ? 3.460 -4.886 -3.405 1.00 97.31 208 GLY A N 1
ATOM 1672 C CA . GLY A 1 208 ? 2.156 -5.527 -3.235 1.00 97.31 208 GLY A CA 1
ATOM 1673 C C . GLY A 1 208 ? 2.050 -6.837 -4.006 1.00 97.31 208 GLY A C 1
ATOM 1674 O O . GLY A 1 208 ? 2.407 -6.891 -5.182 1.00 97.31 208 GLY A O 1
ATOM 1675 N N . PHE A 1 209 ? 1.480 -7.858 -3.369 1.00 98.56 209 PHE A N 1
ATOM 1676 C CA . PHE A 1 209 ? 1.197 -9.150 -3.985 1.00 98.56 209 PHE A CA 1
ATOM 1677 C C . PHE A 1 209 ? -0.288 -9.487 -3.882 1.00 98.56 209 PHE A C 1
ATOM 1679 O O . PHE A 1 209 ? -0.894 -9.391 -2.816 1.00 98.56 209 PHE A O 1
ATOM 1686 N N . TYR A 1 210 ? -0.852 -9.942 -4.994 1.00 98.75 210 TYR A N 1
ATOM 1687 C CA . TYR A 1 210 ? -2.267 -10.240 -5.177 1.00 98.75 210 TYR A CA 1
ATOM 1688 C C . TYR A 1 210 ? -2.427 -11.736 -5.435 1.00 98.75 210 TYR A C 1
ATOM 1690 O O . TYR A 1 210 ? -1.774 -12.279 -6.326 1.00 98.75 210 TYR A O 1
ATOM 1698 N N . ASN A 1 211 ? -3.275 -12.431 -4.676 1.00 98.25 211 ASN A N 1
ATOM 1699 C CA . ASN A 1 211 ? -3.578 -13.830 -4.989 1.00 98.25 211 ASN A CA 1
ATOM 1700 C C . ASN A 1 211 ? -4.364 -13.936 -6.313 1.00 98.25 211 ASN A C 1
ATOM 1702 O O . ASN A 1 211 ? -4.859 -12.937 -6.829 1.00 98.25 211 ASN A O 1
ATOM 1706 N N . ALA A 1 212 ? -4.536 -15.146 -6.855 1.00 97.69 212 ALA A N 1
ATOM 1707 C CA . ALA A 1 212 ? -5.269 -15.341 -8.113 1.00 97.69 212 ALA A CA 1
ATOM 1708 C C . ALA A 1 212 ? -6.677 -14.715 -8.130 1.00 97.69 212 ALA A C 1
ATOM 1710 O O . ALA A 1 212 ? -7.054 -14.090 -9.114 1.00 97.69 212 ALA A O 1
ATOM 1711 N N . THR A 1 213 ? -7.453 -14.826 -7.050 1.00 98.00 213 THR A N 1
ATOM 1712 C CA . THR A 1 213 ? -8.792 -14.217 -6.987 1.00 98.00 213 THR A CA 1
ATOM 1713 C C . THR A 1 213 ? -8.731 -12.695 -7.116 1.00 98.00 213 THR A C 1
ATOM 1715 O O . THR A 1 213 ? -9.514 -12.106 -7.858 1.00 98.00 213 THR A O 1
ATOM 1718 N N . ALA A 1 214 ? -7.775 -12.050 -6.442 1.00 98.38 214 ALA A N 1
ATOM 1719 C CA . ALA A 1 214 ? -7.575 -10.613 -6.560 1.00 98.38 214 ALA A CA 1
ATOM 1720 C C . ALA A 1 214 ? -7.049 -10.226 -7.953 1.00 98.38 214 ALA A C 1
ATOM 1722 O O . ALA A 1 214 ? -7.527 -9.276 -8.570 1.00 98.38 214 ALA A O 1
ATOM 1723 N N . ALA A 1 215 ? -6.107 -11.009 -8.472 1.00 98.31 215 ALA A N 1
ATOM 1724 C CA . ALA A 1 215 ? -5.461 -10.807 -9.758 1.00 98.31 215 ALA A CA 1
ATOM 1725 C C . ALA A 1 215 ? -6.397 -10.986 -10.961 1.00 98.31 215 ALA A C 1
ATOM 1727 O O . ALA A 1 215 ? -6.150 -10.374 -11.993 1.00 98.31 215 ALA A O 1
ATOM 1728 N N . TYR A 1 216 ? -7.479 -11.762 -10.839 1.00 98.25 216 TYR A N 1
ATOM 1729 C CA . TYR A 1 216 ? -8.535 -11.803 -11.857 1.00 98.25 216 TYR A CA 1
ATOM 1730 C C . TYR A 1 216 ? -9.097 -10.395 -12.117 1.00 98.25 216 TYR A C 1
ATOM 1732 O O . TYR A 1 216 ? -9.149 -9.950 -13.259 1.00 98.25 216 TYR A O 1
ATOM 1740 N N . THR A 1 217 ? -9.406 -9.656 -11.047 1.00 98.12 217 THR A N 1
ATOM 1741 C CA . THR A 1 217 ? -9.883 -8.263 -11.119 1.00 98.12 217 THR A CA 1
ATOM 1742 C C . THR A 1 217 ? -8.842 -7.350 -11.775 1.00 98.12 217 THR A C 1
ATOM 1744 O O . THR A 1 217 ? -9.181 -6.499 -12.595 1.00 98.12 217 THR A O 1
ATOM 1747 N N . LEU A 1 218 ? -7.551 -7.554 -11.475 1.00 98.38 218 LEU A N 1
ATOM 1748 C CA . LEU A 1 218 ? -6.471 -6.848 -12.174 1.00 98.38 218 LEU A CA 1
ATOM 1749 C C . LEU A 1 218 ? -6.450 -7.196 -13.669 1.00 98.38 218 LEU A C 1
ATOM 1751 O O . LEU A 1 218 ? -6.285 -6.297 -14.485 1.00 98.38 218 LEU A O 1
ATOM 1755 N N . GLY A 1 219 ? -6.679 -8.457 -14.040 1.00 97.75 219 GLY A N 1
ATOM 1756 C CA . GLY A 1 219 ? -6.770 -8.912 -15.429 1.00 97.75 219 GLY A CA 1
ATOM 1757 C C . GLY A 1 219 ? -7.958 -8.329 -16.206 1.00 97.75 219 GLY A C 1
ATOM 1758 O O . GLY A 1 219 ? -7.891 -8.191 -17.427 1.00 97.75 219 GLY A O 1
ATOM 1759 N N . GLU A 1 220 ? -9.036 -7.913 -15.541 1.00 97.31 220 GLU A N 1
ATOM 1760 C CA . GLU A 1 220 ? -10.131 -7.193 -16.208 1.00 97.31 220 GLU A CA 1
ATOM 1761 C C . GLU A 1 220 ? -9.707 -5.793 -16.682 1.00 97.31 220 GLU A C 1
ATOM 1763 O O . GLU A 1 220 ? -10.273 -5.272 -17.650 1.00 97.31 220 GLU A O 1
ATOM 1768 N N . VAL A 1 221 ? -8.684 -5.219 -16.040 1.00 98.00 221 VAL A N 1
ATOM 1769 C CA . VAL A 1 221 ? -8.068 -3.936 -16.393 1.00 98.00 221 VAL A CA 1
ATOM 1770 C C . VAL A 1 221 ? -6.864 -4.154 -17.310 1.00 98.00 221 VAL A C 1
ATOM 1772 O O . VAL A 1 221 ? -6.828 -3.638 -18.423 1.00 98.00 221 VAL A O 1
ATOM 1775 N N . TRP A 1 222 ? -5.901 -4.971 -16.903 1.00 98.12 222 TRP A N 1
ATOM 1776 C CA . TRP A 1 222 ? -4.619 -5.165 -17.580 1.00 98.12 222 TRP A CA 1
ATOM 1777 C C . TRP A 1 222 ? -4.676 -6.330 -18.582 1.00 98.12 222 TRP A C 1
ATOM 1779 O O . TRP A 1 222 ? -4.902 -7.496 -18.232 1.00 98.12 222 TRP A O 1
ATOM 1789 N N . GLN A 1 223 ? -4.522 -5.998 -19.863 1.00 97.44 223 GLN A N 1
ATOM 1790 C CA . GLN A 1 223 ? -4.731 -6.904 -20.992 1.00 97.44 223 GLN A CA 1
ATOM 1791 C C . GLN A 1 223 ? -3.440 -7.624 -21.418 1.00 97.44 223 GLN A C 1
ATOM 1793 O O . GLN A 1 223 ? -2.338 -7.117 -21.242 1.00 97.44 223 GLN A O 1
ATOM 1798 N N . GLU A 1 224 ? -3.573 -8.809 -22.021 1.00 94.81 224 GLU A N 1
ATOM 1799 C CA . GLU A 1 224 ? -2.427 -9.634 -22.472 1.00 94.81 224 GLU A CA 1
ATOM 1800 C C . GLU A 1 224 ? -1.593 -8.966 -23.562 1.00 94.81 224 GLU A C 1
ATOM 1802 O O . GLU A 1 224 ? -0.420 -9.274 -23.731 1.00 94.81 224 GLU A O 1
ATOM 1807 N N . ASP A 1 225 ? -2.187 -8.032 -24.299 1.00 95.19 225 ASP A N 1
ATOM 1808 C CA . ASP A 1 225 ? -1.472 -7.258 -25.301 1.00 95.19 225 ASP A CA 1
ATOM 1809 C C . ASP A 1 225 ? -0.612 -6.149 -24.684 1.00 95.19 225 ASP A C 1
ATOM 1811 O O . ASP A 1 225 ? 0.017 -5.408 -25.432 1.00 95.19 225 ASP A O 1
ATOM 1815 N N . GLY A 1 226 ? -0.584 -6.008 -23.353 1.00 95.62 226 GLY A N 1
ATOM 1816 C CA . GLY A 1 226 ? 0.146 -4.992 -22.601 1.00 95.62 226 GLY A CA 1
ATOM 1817 C C . GLY A 1 226 ? -0.503 -3.608 -22.626 1.00 95.62 226 GLY A C 1
ATOM 1818 O O . GLY A 1 226 ? 0.210 -2.608 -22.531 1.00 95.62 226 GLY A O 1
ATOM 1819 N N . THR A 1 227 ? -1.816 -3.523 -22.848 1.00 96.81 227 THR A N 1
ATOM 1820 C CA . THR A 1 227 ? -2.610 -2.290 -22.706 1.00 96.81 227 THR A CA 1
ATOM 1821 C C . THR A 1 227 ? -3.456 -2.302 -21.430 1.00 96.81 227 THR A C 1
ATOM 1823 O O . THR A 1 227 ? -3.566 -3.328 -20.753 1.00 96.81 227 THR A O 1
ATOM 1826 N N . ALA A 1 228 ? -4.042 -1.155 -21.075 1.00 97.00 228 ALA A N 1
ATOM 1827 C CA . ALA A 1 228 ? -5.022 -1.049 -19.997 1.00 97.00 228 ALA A CA 1
ATOM 1828 C C . ALA A 1 228 ? -6.423 -0.767 -20.556 1.00 97.00 228 ALA A C 1
ATOM 1830 O O . ALA A 1 228 ? -6.633 0.170 -21.330 1.00 97.00 228 ALA A O 1
ATOM 1831 N N . LYS A 1 229 ? -7.408 -1.538 -20.103 1.00 96.62 229 LYS A N 1
ATOM 1832 C CA . LYS A 1 229 ? -8.833 -1.309 -20.318 1.00 96.62 229 LYS A CA 1
ATOM 1833 C C . LYS A 1 229 ? -9.389 -0.542 -19.124 1.00 96.62 229 LYS A C 1
ATOM 1835 O O . LYS A 1 229 ? -9.649 -1.118 -18.071 1.00 96.62 229 LYS A O 1
ATOM 1840 N N . LEU A 1 230 ? -9.599 0.761 -19.300 1.00 94.00 230 LEU A N 1
ATOM 1841 C CA . LEU A 1 230 ? -10.128 1.606 -18.231 1.00 94.00 230 LEU A CA 1
ATOM 1842 C C . LEU A 1 230 ? -11.537 1.143 -17.807 1.00 94.00 230 LEU A C 1
ATOM 1844 O O . LEU A 1 230 ? -12.415 0.985 -18.671 1.00 94.00 230 LEU A O 1
ATOM 1848 N N . PRO A 1 231 ? -11.782 0.935 -16.500 1.00 93.31 231 PRO A N 1
ATOM 1849 C CA . PRO A 1 231 ? -13.110 0.635 -15.985 1.00 93.31 231 PRO A CA 1
ATOM 1850 C C . PRO A 1 231 ? -14.124 1.723 -16.360 1.00 93.31 231 PRO A C 1
ATOM 1852 O O . PRO A 1 231 ? -13.815 2.909 -16.365 1.00 93.31 231 PRO A O 1
ATOM 1855 N N . LYS A 1 232 ? -15.365 1.319 -16.661 1.00 90.19 232 LYS A N 1
ATOM 1856 C CA . LYS A 1 232 ? -16.492 2.241 -16.948 1.00 90.19 232 LYS A CA 1
ATOM 1857 C C . LYS A 1 232 ? -17.486 2.369 -15.786 1.00 90.19 232 LYS A C 1
ATOM 1859 O O . LYS 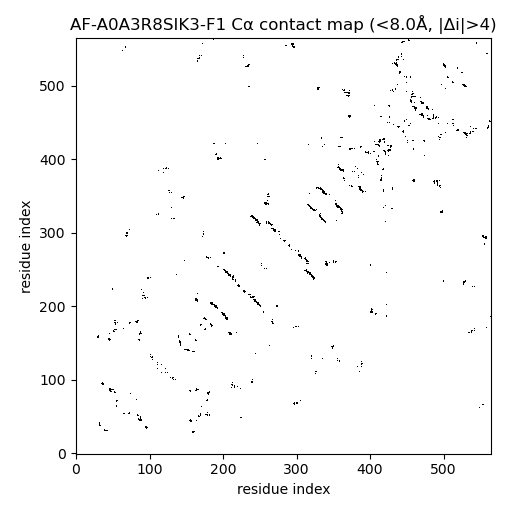A 1 232 ? -18.425 3.170 -15.846 1.00 90.19 232 LYS A O 1
ATOM 1864 N N . LYS A 1 233 ? -17.314 1.522 -14.774 1.00 91.44 233 LYS A N 1
ATOM 1865 C CA . LYS A 1 233 ? -18.092 1.387 -13.538 1.00 91.44 233 LYS A CA 1
ATOM 1866 C C . LYS A 1 233 ? -17.121 0.985 -12.431 1.00 91.44 233 LYS A C 1
ATOM 1868 O O . LYS A 1 233 ? -16.024 0.531 -12.759 1.00 91.44 233 LYS A O 1
ATOM 1873 N N . GLY A 1 234 ? -17.539 1.139 -11.175 1.00 93.19 234 GLY A N 1
ATOM 1874 C CA . GLY A 1 234 ? -16.748 0.722 -10.022 1.00 93.19 234 GLY A CA 1
ATOM 1875 C C . GLY A 1 234 ? -16.244 -0.711 -10.173 1.00 93.19 234 GLY A C 1
ATOM 1876 O O . GLY A 1 234 ? -17.021 -1.619 -10.488 1.00 93.19 234 GLY A O 1
ATOM 1877 N N . VAL A 1 235 ? -14.935 -0.884 -10.013 1.00 95.44 235 VAL A N 1
ATOM 1878 C CA . VAL A 1 235 ? -14.289 -2.198 -9.939 1.00 95.44 235 VAL A CA 1
ATOM 1879 C C . VAL A 1 235 ? -14.755 -2.886 -8.662 1.00 95.44 235 VAL A C 1
ATOM 1881 O O . VAL A 1 235 ? -15.080 -2.209 -7.699 1.00 95.44 235 VAL A O 1
ATOM 1884 N N . ARG A 1 236 ? -14.820 -4.218 -8.642 1.00 95.94 236 ARG A N 1
ATOM 1885 C CA . ARG A 1 236 ? -15.110 -4.984 -7.425 1.00 95.94 236 ARG A CA 1
ATOM 1886 C C . ARG A 1 236 ? -14.222 -6.211 -7.372 1.00 95.94 236 ARG A C 1
ATOM 1888 O O . ARG A 1 236 ? -14.346 -7.092 -8.218 1.00 95.94 236 ARG A O 1
ATOM 1895 N N . PHE A 1 237 ? -13.357 -6.285 -6.371 1.00 97.62 237 PHE A N 1
ATOM 1896 C CA . PHE A 1 237 ? -12.630 -7.502 -6.065 1.00 97.62 237 PHE A CA 1
ATOM 1897 C C . PHE A 1 237 ? -13.605 -8.568 -5.569 1.00 97.62 237 PHE A C 1
ATOM 1899 O O . PHE A 1 237 ? -14.552 -8.303 -4.822 1.00 97.62 237 PHE A O 1
ATOM 1906 N N . HIS A 1 238 ? -13.361 -9.799 -6.002 1.00 97.00 238 HIS A N 1
ATOM 1907 C CA . HIS A 1 238 ? -14.193 -10.937 -5.644 1.00 97.00 238 HIS A CA 1
ATOM 1908 C C . HIS A 1 238 ? -13.840 -11.486 -4.265 1.00 97.00 238 HIS A C 1
ATOM 1910 O O . HIS A 1 238 ? -12.683 -11.470 -3.842 1.00 97.00 238 HIS A O 1
ATOM 1916 N N . GLU A 1 239 ? -14.847 -12.012 -3.574 1.00 96.00 239 GLU A N 1
ATOM 1917 C CA . GLU A 1 239 ? -14.684 -12.640 -2.270 1.00 96.00 239 GLU A CA 1
ATOM 1918 C C . GLU A 1 239 ? -13.613 -13.744 -2.305 1.00 96.00 239 GLU A C 1
ATOM 1920 O O . GLU A 1 239 ? -13.554 -14.571 -3.220 1.00 96.00 239 GLU A O 1
ATOM 1925 N N . GLY A 1 240 ? -12.720 -13.722 -1.316 1.00 95.56 240 GLY A N 1
ATOM 1926 C CA . GLY A 1 240 ? -11.509 -14.543 -1.297 1.00 95.56 240 GLY A CA 1
ATOM 1927 C C . GLY A 1 240 ? -10.304 -13.915 -2.008 1.00 95.56 240 GLY A C 1
ATOM 1928 O O . GLY A 1 240 ? -9.246 -14.547 -2.096 1.00 95.56 240 GLY A O 1
ATOM 1929 N N . ALA A 1 241 ? -10.411 -12.679 -2.501 1.00 98.38 241 ALA A N 1
ATOM 1930 C CA . ALA A 1 241 ? -9.249 -11.861 -2.829 1.00 98.38 241 ALA A CA 1
ATOM 1931 C C . ALA A 1 241 ? -8.403 -11.617 -1.569 1.00 98.38 241 ALA A C 1
ATOM 1933 O O . ALA A 1 241 ? -8.930 -11.296 -0.503 1.00 98.38 241 ALA A O 1
ATOM 1934 N N . VAL A 1 242 ? -7.088 -11.792 -1.706 1.00 98.69 242 VAL A N 1
ATOM 1935 C CA . VAL A 1 242 ? -6.098 -11.536 -0.655 1.00 98.69 242 VAL A CA 1
ATOM 1936 C C . VAL A 1 242 ? -4.969 -10.720 -1.251 1.00 98.69 242 VAL A C 1
ATOM 1938 O O . VAL A 1 242 ? -4.413 -11.088 -2.290 1.00 98.69 242 VAL A O 1
ATOM 1941 N N . ILE A 1 243 ? -4.621 -9.646 -0.557 1.00 98.69 243 ILE A N 1
ATOM 1942 C CA . ILE A 1 243 ? -3.503 -8.770 -0.872 1.00 98.69 243 ILE A CA 1
ATOM 1943 C C . ILE A 1 243 ? -2.568 -8.785 0.331 1.00 98.69 243 ILE A C 1
ATOM 1945 O O . ILE A 1 243 ? -3.022 -8.707 1.473 1.00 98.69 243 ILE A O 1
ATOM 1949 N N . ILE A 1 244 ? -1.270 -8.905 0.078 1.00 98.62 244 ILE A N 1
ATOM 1950 C CA . ILE A 1 244 ? -0.230 -8.781 1.100 1.00 98.62 244 ILE A CA 1
ATOM 1951 C C . ILE A 1 244 ? 0.802 -7.754 0.643 1.00 98.62 244 ILE A C 1
ATOM 1953 O O . ILE A 1 244 ? 1.115 -7.679 -0.547 1.00 98.62 244 ILE A O 1
ATOM 1957 N N . LYS A 1 245 ? 1.327 -6.962 1.573 1.00 97.94 245 LYS A N 1
ATOM 1958 C CA . LYS A 1 245 ? 2.305 -5.913 1.275 1.00 97.94 245 LYS A CA 1
ATOM 1959 C C . LYS A 1 245 ? 3.356 -5.873 2.389 1.00 97.94 245 LYS A C 1
ATOM 1961 O O . LYS A 1 245 ? 3.054 -5.377 3.469 1.00 97.94 245 LYS A O 1
ATOM 1966 N N . PRO A 1 246 ? 4.566 -6.426 2.201 1.00 97.75 246 PRO A N 1
ATOM 1967 C CA . PRO A 1 246 ? 5.697 -6.115 3.069 1.00 97.75 246 PRO A CA 1
ATOM 1968 C C . PRO A 1 246 ? 6.216 -4.692 2.802 1.00 97.75 246 PRO A C 1
ATOM 1970 O O . PRO A 1 246 ? 6.370 -4.289 1.648 1.00 97.75 246 PRO A O 1
ATOM 1973 N N . LEU A 1 247 ? 6.490 -3.951 3.876 1.00 97.50 247 LEU A N 1
ATOM 1974 C CA . LEU A 1 247 ? 7.022 -2.591 3.869 1.00 97.50 247 LEU A CA 1
ATOM 1975 C C . LEU A 1 247 ? 8.347 -2.560 4.639 1.00 97.50 247 LEU A C 1
ATOM 1977 O O . LEU A 1 247 ? 8.426 -2.878 5.833 1.00 97.50 247 LEU A O 1
ATOM 1981 N N . PHE A 1 248 ? 9.393 -2.155 3.937 1.00 96.69 248 PHE A N 1
ATOM 1982 C CA . PHE A 1 248 ? 10.754 -2.031 4.419 1.00 96.69 248 PHE A CA 1
ATOM 1983 C C . PHE A 1 248 ? 11.125 -0.567 4.612 1.00 96.69 248 PHE A C 1
ATOM 1985 O O . PHE A 1 248 ? 10.530 0.317 4.011 1.00 96.69 248 PHE A O 1
ATOM 1992 N N . ASN A 1 249 ? 12.116 -0.314 5.452 1.00 94.25 249 ASN A N 1
ATOM 1993 C CA . ASN A 1 249 ? 12.554 1.028 5.805 1.00 94.25 249 ASN A CA 1
ATOM 1994 C C . ASN A 1 249 ? 14.084 1.103 5.833 1.00 94.25 249 ASN A C 1
ATOM 1996 O O . ASN A 1 249 ? 14.754 0.069 5.932 1.00 94.25 249 ASN A O 1
ATOM 2000 N N . THR A 1 250 ? 14.628 2.313 5.765 1.00 93.00 250 THR A N 1
ATOM 2001 C CA . THR A 1 250 ? 16.074 2.561 5.746 1.00 93.00 250 THR A CA 1
ATOM 2002 C C . THR A 1 250 ? 16.683 2.782 7.134 1.00 93.00 250 THR A C 1
ATOM 2004 O O . THR A 1 250 ? 17.902 2.907 7.234 1.00 93.00 250 THR A O 1
ATOM 2007 N N . SER A 1 251 ? 15.892 2.789 8.212 1.00 91.69 251 SER A N 1
ATOM 2008 C CA . SER A 1 251 ? 16.407 2.985 9.570 1.00 91.69 251 SER A CA 1
ATOM 2009 C C . SER A 1 251 ? 17.353 1.870 10.019 1.00 91.69 251 SER A C 1
ATOM 2011 O O . SER A 1 251 ? 17.255 0.684 9.666 1.00 91.69 251 SER A O 1
ATOM 2013 N N . THR A 1 252 ? 18.283 2.255 10.885 1.00 91.31 252 THR A N 1
ATOM 2014 C CA . THR A 1 252 ? 19.200 1.338 11.562 1.00 91.31 252 THR A CA 1
ATOM 2015 C C . THR A 1 252 ? 18.557 0.722 12.809 1.00 91.31 252 THR A C 1
ATOM 2017 O O . THR A 1 252 ? 17.594 1.237 13.373 1.00 91.31 252 THR A O 1
ATOM 2020 N N . ILE A 1 253 ? 19.136 -0.378 13.305 1.00 93.06 253 ILE A N 1
ATOM 2021 C CA . ILE A 1 253 ? 18.712 -0.999 14.577 1.00 93.06 253 ILE A CA 1
ATOM 2022 C C . ILE A 1 253 ? 19.001 -0.073 15.771 1.00 93.06 253 ILE A C 1
ATOM 2024 O O . ILE A 1 253 ? 18.320 -0.162 16.787 1.00 93.06 253 ILE A O 1
ATOM 2028 N N . ALA A 1 254 ? 19.996 0.814 15.665 1.00 90.25 254 ALA A N 1
ATOM 2029 C CA . ALA A 1 254 ? 20.281 1.793 16.711 1.00 90.25 254 ALA A CA 1
ATOM 2030 C C . ALA A 1 254 ? 19.145 2.821 16.834 1.00 90.25 254 ALA A C 1
ATOM 2032 O O . ALA A 1 254 ? 18.723 3.123 17.945 1.00 90.25 254 ALA A O 1
ATOM 2033 N N . GLN A 1 255 ? 18.615 3.292 15.701 1.00 90.50 255 GLN A N 1
ATOM 2034 C CA . GLN A 1 255 ? 17.487 4.227 15.659 1.00 90.50 255 GLN A CA 1
ATOM 2035 C C . GLN A 1 255 ? 16.167 3.542 16.028 1.00 90.50 255 GLN A C 1
ATOM 2037 O O . GLN A 1 255 ? 15.388 4.073 16.816 1.00 90.50 255 GLN A O 1
ATOM 2042 N N . ILE A 1 256 ? 15.923 2.342 15.488 1.00 92.75 256 ILE A N 1
ATOM 2043 C CA . ILE A 1 256 ? 14.688 1.581 15.705 1.00 92.75 256 ILE A CA 1
ATOM 2044 C C . ILE A 1 256 ? 15.030 0.162 16.189 1.00 92.75 256 ILE A C 1
ATOM 2046 O O . ILE A 1 256 ? 15.109 -0.784 15.393 1.00 92.75 256 ILE A O 1
ATOM 2050 N N . PRO A 1 257 ? 15.190 -0.042 17.512 1.00 94.31 257 PRO A N 1
ATOM 2051 C CA . PRO A 1 257 ? 15.615 -1.325 18.075 1.00 94.31 257 PRO A CA 1
ATOM 2052 C C . PRO A 1 257 ? 14.708 -2.508 17.728 1.00 94.31 257 PRO A C 1
ATOM 2054 O O . PRO A 1 257 ? 15.176 -3.649 17.662 1.00 94.31 257 PRO A O 1
ATOM 2057 N N . VAL A 1 258 ? 13.416 -2.274 17.480 1.00 96.25 258 VAL A N 1
ATOM 2058 C CA . VAL A 1 258 ? 12.464 -3.339 17.124 1.00 96.25 258 VAL A CA 1
ATOM 2059 C C . VAL A 1 258 ? 12.748 -3.995 15.769 1.00 96.25 258 VAL A C 1
ATOM 2061 O O . VAL A 1 258 ? 12.246 -5.088 15.526 1.00 96.25 258 VAL A O 1
ATOM 2064 N N . LEU A 1 259 ? 13.618 -3.416 14.933 1.00 96.81 259 LEU A N 1
ATOM 2065 C CA . LEU A 1 259 ? 14.089 -4.022 13.679 1.00 96.81 259 LEU A CA 1
ATOM 2066 C C . LEU A 1 259 ? 15.101 -5.165 13.893 1.00 96.81 259 LEU A C 1
ATOM 2068 O O . LEU A 1 259 ? 15.502 -5.831 12.937 1.00 96.81 259 LEU A O 1
ATOM 2072 N N . ALA A 1 260 ? 15.526 -5.430 15.133 1.00 96.62 260 ALA A N 1
ATOM 2073 C CA . ALA A 1 260 ? 16.558 -6.418 15.434 1.00 96.62 260 ALA A CA 1
ATOM 2074 C C . ALA A 1 260 ? 16.244 -7.829 14.890 1.00 96.62 260 ALA A C 1
ATOM 2076 O O . ALA A 1 260 ? 15.377 -8.564 15.377 1.00 96.62 260 ALA A O 1
ATOM 2077 N N . GLY A 1 261 ? 17.029 -8.243 13.893 1.00 95.31 261 GLY A N 1
ATOM 2078 C CA . GLY A 1 261 ? 16.964 -9.564 13.274 1.00 95.31 261 GLY A CA 1
ATOM 2079 C C . GLY A 1 261 ? 15.679 -9.841 12.491 1.00 95.31 261 GLY A C 1
ATOM 2080 O O . GLY A 1 261 ? 15.332 -11.018 12.356 1.00 95.31 261 GLY A O 1
ATOM 2081 N N . LEU A 1 262 ? 14.985 -8.789 12.043 1.00 96.38 262 LEU A N 1
ATOM 2082 C CA . LEU A 1 262 ? 13.914 -8.846 11.046 1.00 96.38 262 LEU A CA 1
ATOM 2083 C C . LEU A 1 262 ? 14.486 -9.110 9.641 1.00 96.38 262 LEU A C 1
ATOM 2085 O O . LEU A 1 262 ? 15.694 -8.961 9.432 1.00 96.38 262 LEU A O 1
ATOM 2089 N N . PRO A 1 263 ? 13.643 -9.502 8.666 1.00 95.81 263 PRO A N 1
ATOM 2090 C CA . PRO A 1 263 ? 14.046 -9.566 7.269 1.00 95.81 263 PRO A CA 1
ATOM 2091 C C . PRO A 1 263 ? 14.692 -8.270 6.785 1.00 95.81 263 PRO A C 1
ATOM 2093 O O . PRO A 1 263 ? 14.214 -7.182 7.095 1.00 95.81 263 PRO A O 1
ATOM 2096 N N . SER A 1 264 ? 15.794 -8.399 6.052 1.00 94.88 264 SER A N 1
ATOM 2097 C CA . SER A 1 264 ? 16.523 -7.290 5.433 1.00 94.88 264 SER A CA 1
ATOM 2098 C C . SER A 1 264 ? 16.848 -7.667 3.994 1.00 94.88 264 SER A C 1
ATOM 2100 O O . SER A 1 264 ? 17.192 -8.827 3.744 1.00 94.88 264 SER A O 1
ATOM 2102 N N . TRP A 1 265 ? 16.696 -6.725 3.067 1.00 93.94 265 TRP A N 1
ATOM 2103 C CA . TRP A 1 265 ? 16.956 -6.927 1.646 1.00 93.94 265 TRP A CA 1
ATOM 2104 C C . TRP A 1 265 ? 17.891 -5.851 1.108 1.00 93.94 265 TRP A C 1
ATOM 2106 O O . TRP A 1 265 ? 17.668 -4.662 1.333 1.00 93.94 265 TRP A O 1
ATOM 2116 N N . ASN A 1 266 ? 18.873 -6.279 0.317 1.00 93.62 266 ASN A N 1
ATOM 2117 C CA . ASN A 1 266 ? 19.527 -5.387 -0.624 1.00 93.62 266 ASN A CA 1
ATOM 2118 C C . ASN A 1 266 ? 18.517 -4.956 -1.700 1.00 93.62 266 ASN A C 1
ATOM 2120 O O . ASN A 1 266 ? 17.723 -5.782 -2.170 1.00 93.62 266 ASN A O 1
ATOM 2124 N N . ALA A 1 267 ? 18.535 -3.672 -2.050 1.00 93.44 267 ALA A N 1
ATOM 2125 C CA . ALA A 1 267 ? 17.625 -3.053 -3.006 1.00 93.44 267 ALA A CA 1
ATOM 2126 C C . ALA A 1 267 ? 18.314 -1.868 -3.697 1.00 93.44 267 ALA A C 1
ATOM 2128 O O . ALA A 1 267 ? 19.172 -1.208 -3.110 1.00 93.44 267 ALA A O 1
ATOM 2129 N N . ASN A 1 268 ? 17.946 -1.580 -4.947 1.00 94.06 268 ASN A N 1
ATOM 2130 C CA . ASN A 1 268 ? 18.491 -0.435 -5.671 1.00 94.06 268 ASN A CA 1
ATOM 2131 C C . ASN A 1 268 ? 17.705 0.829 -5.295 1.00 94.06 268 ASN A C 1
ATOM 2133 O O . ASN A 1 268 ? 16.730 1.177 -5.959 1.00 94.06 268 ASN A O 1
ATOM 2137 N N . ILE A 1 269 ? 18.122 1.489 -4.212 1.00 92.69 269 ILE A N 1
ATOM 2138 C CA . ILE A 1 269 ? 17.414 2.622 -3.594 1.00 92.69 269 ILE A CA 1
ATOM 2139 C C . ILE A 1 269 ? 18.147 3.955 -3.789 1.00 92.69 269 ILE A C 1
ATOM 2141 O O . ILE A 1 269 ? 19.348 3.982 -4.065 1.00 92.69 269 ILE A O 1
ATOM 2145 N N . SER A 1 270 ? 17.415 5.062 -3.653 1.00 89.31 270 SER A N 1
ATOM 2146 C CA . SER A 1 270 ? 17.966 6.422 -3.565 1.00 89.31 270 SER A CA 1
ATOM 2147 C C . SER A 1 270 ? 18.511 6.727 -2.164 1.00 89.31 270 SER A C 1
ATOM 2149 O O . SER A 1 270 ? 18.384 5.898 -1.265 1.00 89.31 270 SER A O 1
ATOM 2151 N N . ASP A 1 271 ? 19.086 7.921 -1.978 1.00 86.69 271 ASP A N 1
ATOM 2152 C CA . ASP A 1 271 ? 19.568 8.389 -0.670 1.00 86.69 271 ASP A CA 1
ATOM 2153 C C . ASP A 1 271 ? 18.499 8.191 0.435 1.00 86.69 271 ASP A C 1
ATOM 2155 O O . ASP A 1 271 ? 17.366 8.671 0.277 1.00 86.69 271 ASP A O 1
ATOM 2159 N N . PRO A 1 272 ? 18.831 7.478 1.532 1.00 81.06 272 PRO A N 1
ATOM 2160 C CA . PRO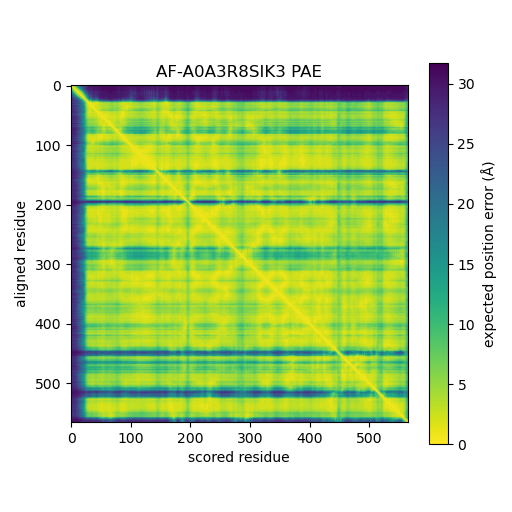 A 1 272 ? 17.947 7.263 2.673 1.00 81.06 272 PRO A CA 1
ATOM 2161 C C . PRO A 1 272 ? 17.426 8.533 3.344 1.00 81.06 272 PRO A C 1
ATOM 2163 O O . PRO A 1 272 ? 16.324 8.498 3.892 1.00 81.06 272 PRO A O 1
ATOM 2166 N N . ALA A 1 273 ? 18.173 9.642 3.281 1.00 76.94 273 ALA A N 1
ATOM 2167 C CA . ALA A 1 273 ? 17.803 10.928 3.876 1.00 76.94 273 ALA A CA 1
ATOM 2168 C C . ALA A 1 273 ? 16.653 11.643 3.143 1.00 76.94 273 ALA A C 1
ATOM 2170 O O . ALA A 1 273 ? 16.407 12.815 3.410 1.00 76.94 273 ALA A O 1
ATOM 2171 N N . TYR A 1 274 ? 15.949 10.927 2.261 1.00 76.00 274 TYR A N 1
ATOM 2172 C CA . TYR A 1 274 ? 14.926 11.428 1.357 1.00 76.00 274 TYR A CA 1
ATOM 2173 C C . TYR A 1 274 ? 15.513 12.401 0.328 1.00 76.00 274 TYR A C 1
ATOM 2175 O O . TYR A 1 274 ? 15.814 13.553 0.619 1.00 76.00 274 TYR A O 1
ATOM 2183 N N . CYS A 1 275 ? 15.681 11.941 -0.913 1.00 80.50 275 CYS A N 1
ATOM 2184 C CA . CYS A 1 275 ? 16.036 12.856 -1.994 1.00 80.50 275 CYS A CA 1
ATOM 2185 C C . CYS A 1 275 ? 14.782 13.602 -2.477 1.00 80.50 275 CYS A C 1
ATOM 2187 O O . CYS A 1 275 ? 13.739 12.981 -2.721 1.00 80.50 275 CYS A O 1
ATOM 2189 N N . GLU A 1 276 ? 14.918 14.917 -2.615 1.00 78.88 276 GLU A N 1
ATOM 2190 C CA . GLU A 1 276 ? 13.941 15.835 -3.196 1.00 78.88 276 GLU A CA 1
ATOM 2191 C C . GLU A 1 276 ? 14.440 16.313 -4.557 1.00 78.88 276 GLU A C 1
ATOM 2193 O O . GLU A 1 276 ? 15.649 16.388 -4.798 1.00 78.88 276 GLU A O 1
ATOM 2198 N N . CYS A 1 277 ? 13.510 16.662 -5.443 1.00 85.12 277 CYS A N 1
ATOM 2199 C CA . CYS A 1 277 ? 13.854 17.253 -6.723 1.00 85.12 277 CYS A CA 1
ATOM 2200 C C . CYS A 1 277 ? 13.585 18.758 -6.723 1.00 85.12 277 CYS A C 1
ATOM 2202 O O . CYS A 1 277 ? 12.490 19.210 -6.393 1.00 85.12 277 CYS A O 1
ATOM 2204 N N . ASN A 1 278 ? 14.588 19.527 -7.140 1.00 88.38 278 ASN A N 1
ATOM 2205 C CA . ASN A 1 278 ? 14.505 20.970 -7.300 1.00 88.38 278 ASN A CA 1
ATOM 2206 C C . ASN A 1 278 ? 14.367 21.326 -8.779 1.00 88.38 278 ASN A C 1
ATOM 2208 O O . ASN A 1 278 ? 15.192 20.920 -9.601 1.00 88.38 278 ASN A O 1
ATOM 2212 N N . VAL A 1 279 ? 13.355 22.127 -9.111 1.00 88.50 279 VAL A N 1
ATOM 2213 C CA . VAL A 1 279 ? 13.146 22.612 -10.479 1.00 88.50 279 VAL A CA 1
ATOM 2214 C C . VAL A 1 279 ? 14.283 23.548 -10.877 1.00 88.50 279 VAL A C 1
ATOM 2216 O O . VAL A 1 279 ? 14.606 24.488 -10.143 1.00 88.50 279 VAL A O 1
ATOM 2219 N N . ALA A 1 280 ? 14.877 23.338 -12.056 1.00 86.06 280 ALA A N 1
ATOM 2220 C CA . ALA A 1 280 ? 15.930 24.221 -12.539 1.00 86.06 280 ALA A CA 1
ATOM 2221 C C . ALA A 1 280 ? 15.415 25.674 -12.695 1.00 86.06 280 ALA A C 1
ATOM 2223 O O . ALA A 1 280 ? 14.362 25.884 -13.314 1.00 86.06 280 ALA A O 1
ATOM 2224 N N . PRO A 1 281 ? 16.134 26.698 -12.186 1.00 88.75 281 PRO A N 1
ATOM 2225 C CA . PRO A 1 281 ? 15.700 28.091 -12.273 1.00 88.75 281 PRO A CA 1
ATOM 2226 C C . PRO A 1 281 ? 15.408 28.541 -13.707 1.00 88.75 281 PRO A C 1
ATOM 2228 O O . PRO A 1 281 ? 16.194 28.303 -14.621 1.00 88.75 281 PRO A O 1
ATOM 2231 N N . GLY A 1 282 ? 14.283 29.235 -13.896 1.00 87.44 282 GLY A N 1
ATOM 2232 C CA . GLY A 1 282 ? 13.850 29.718 -15.209 1.00 87.44 282 GLY A CA 1
ATOM 2233 C C . GLY A 1 282 ? 13.185 28.660 -16.095 1.00 87.44 282 GLY A C 1
ATOM 2234 O O . GLY A 1 282 ? 12.775 29.003 -17.205 1.00 87.44 282 GLY A O 1
ATOM 2235 N N . SER A 1 283 ? 13.033 27.419 -15.612 1.00 87.94 283 SER A N 1
ATOM 2236 C CA . SER A 1 283 ? 12.270 26.376 -16.303 1.00 87.94 283 SER A CA 1
ATOM 2237 C C . SER A 1 283 ? 10.858 26.843 -16.619 1.00 87.94 283 SER A C 1
ATOM 2239 O O . SER A 1 283 ? 10.166 27.405 -15.763 1.00 87.94 283 SER A O 1
ATOM 2241 N N . LYS A 1 284 ? 10.430 26.577 -17.852 1.00 87.06 284 LYS A N 1
ATOM 2242 C CA . LYS A 1 284 ? 9.072 26.847 -18.308 1.00 87.06 284 LYS A CA 1
ATOM 2243 C C . LYS A 1 284 ? 8.309 25.546 -18.517 1.00 87.06 284 LYS A C 1
ATOM 2245 O O . LYS A 1 284 ? 8.923 24.536 -18.844 1.00 87.06 284 LYS A O 1
ATOM 2250 N N . ASP A 1 285 ? 7.006 25.573 -18.265 1.00 82.50 285 ASP A N 1
ATOM 2251 C CA . ASP A 1 285 ? 6.097 24.512 -18.696 1.00 82.50 285 ASP A CA 1
ATOM 2252 C C . ASP A 1 285 ? 5.768 24.654 -20.195 1.00 82.50 285 ASP A C 1
ATOM 2254 O O . ASP A 1 285 ? 6.139 25.643 -20.840 1.00 82.50 285 ASP A O 1
ATOM 2258 N N . LYS A 1 286 ? 5.041 23.676 -20.745 1.00 79.56 286 LYS A N 1
ATOM 2259 C CA . LYS A 1 286 ? 4.596 23.662 -22.148 1.00 79.56 286 LYS A CA 1
ATOM 2260 C C . LYS A 1 286 ? 3.768 24.885 -22.570 1.00 79.56 286 LYS A C 1
ATOM 2262 O O . LYS A 1 286 ? 3.664 25.170 -23.762 1.00 79.56 286 LYS A O 1
ATOM 2267 N N . ASP A 1 287 ? 3.181 25.598 -21.608 1.00 83.50 287 ASP A N 1
ATOM 2268 C CA . ASP A 1 287 ? 2.353 26.786 -21.822 1.00 83.50 287 ASP A CA 1
ATOM 2269 C C . ASP A 1 287 ? 3.155 28.095 -21.633 1.00 83.50 287 ASP A C 1
ATOM 2271 O O . ASP A 1 287 ? 2.631 29.192 -21.835 1.00 83.50 287 ASP A O 1
ATOM 2275 N N . GLY A 1 288 ? 4.445 28.001 -21.290 1.00 83.62 288 GLY A N 1
ATOM 2276 C CA . GLY A 1 288 ? 5.360 29.128 -21.113 1.00 83.62 288 GLY A CA 1
ATOM 2277 C C . GLY A 1 288 ? 5.360 29.757 -19.713 1.00 83.62 288 GLY A C 1
ATOM 2278 O O . GLY A 1 288 ? 6.028 30.780 -19.513 1.00 83.62 288 GLY A O 1
ATOM 2279 N N . ASN A 1 289 ? 4.655 29.179 -18.736 1.00 86.12 289 ASN A N 1
ATOM 2280 C CA . ASN A 1 289 ? 4.672 29.640 -17.343 1.00 86.12 289 ASN A CA 1
ATOM 2281 C C . ASN A 1 289 ? 5.881 29.078 -16.594 1.00 86.12 289 ASN A C 1
ATOM 2283 O O . ASN A 1 289 ? 6.511 28.129 -17.044 1.00 86.12 289 ASN A O 1
ATOM 2287 N N . GLU A 1 290 ? 6.233 29.656 -15.442 1.00 87.44 290 GLU A N 1
ATOM 2288 C CA . GLU A 1 290 ? 7.257 29.053 -14.579 1.00 87.44 290 GLU A CA 1
ATOM 2289 C C . GLU A 1 290 ? 6.801 27.691 -14.067 1.00 87.44 290 GLU A C 1
ATOM 2291 O O . GLU A 1 290 ? 5.735 27.561 -13.460 1.00 87.44 290 GLU A O 1
ATOM 2296 N N . ARG A 1 291 ? 7.635 26.681 -14.312 1.00 86.00 291 ARG A N 1
ATOM 2297 C CA . ARG A 1 291 ? 7.357 25.314 -13.895 1.00 86.00 291 ARG A CA 1
ATOM 2298 C C . ARG A 1 291 ? 7.559 25.180 -12.384 1.00 86.00 291 ARG A C 1
ATOM 2300 O O . ARG A 1 291 ? 8.554 25.658 -11.844 1.00 86.00 291 ARG A O 1
ATOM 2307 N N . LYS A 1 292 ? 6.603 24.533 -11.711 1.00 82.62 292 LYS A N 1
ATOM 2308 C CA . LYS A 1 292 ? 6.597 24.341 -10.246 1.00 82.62 292 LYS A CA 1
ATOM 2309 C C . LYS A 1 292 ? 7.039 22.949 -9.796 1.00 82.62 292 LYS A C 1
ATOM 2311 O O . LYS A 1 292 ? 7.337 22.767 -8.624 1.00 82.62 292 LYS A O 1
ATOM 2316 N N . GLU A 1 293 ? 7.081 21.992 -10.714 1.00 83.69 293 GLU A N 1
ATOM 2317 C CA . GLU A 1 293 ? 7.348 20.579 -10.437 1.00 83.69 293 GLU A CA 1
ATOM 2318 C C . GLU A 1 293 ? 8.481 20.082 -11.321 1.00 83.69 293 GLU A C 1
ATOM 2320 O O . GLU A 1 293 ? 8.598 20.522 -12.466 1.00 83.69 293 GLU A O 1
ATOM 2325 N N . CYS A 1 294 ? 9.309 19.171 -10.814 1.00 88.19 294 CYS A N 1
ATOM 2326 C CA . CYS A 1 294 ? 10.361 18.570 -11.620 1.00 88.19 294 CYS A CA 1
ATOM 2327 C C . CYS A 1 294 ? 9.804 17.740 -12.777 1.00 88.19 294 CYS A C 1
ATOM 2329 O O . CYS A 1 294 ? 8.721 17.165 -12.690 1.00 88.19 294 CYS A O 1
ATOM 2331 N N . ASN A 1 295 ? 10.576 17.665 -13.858 1.00 90.44 295 ASN A N 1
ATOM 2332 C CA . ASN A 1 295 ? 10.319 16.717 -14.926 1.00 90.44 295 ASN A CA 1
ATOM 2333 C C . ASN A 1 295 ? 11.079 15.423 -14.632 1.00 90.44 295 ASN A C 1
ATOM 2335 O O . ASN A 1 295 ? 11.948 15.361 -13.760 1.00 90.44 295 ASN A O 1
ATOM 2339 N N . PHE A 1 296 ? 10.763 14.374 -15.374 1.00 91.75 296 PHE A N 1
ATOM 2340 C CA . PHE A 1 296 ? 11.317 13.054 -15.109 1.00 91.75 296 PHE A CA 1
ATOM 2341 C C . PHE A 1 296 ? 12.831 12.975 -15.318 1.00 91.75 296 PHE A C 1
ATOM 2343 O O . PHE A 1 296 ? 13.498 12.162 -14.678 1.00 91.75 296 PHE A O 1
ATOM 2350 N N . ILE A 1 297 ? 13.388 13.821 -16.185 1.00 92.25 297 ILE A N 1
ATOM 2351 C CA . ILE A 1 297 ? 14.836 13.913 -16.393 1.00 92.25 297 ILE A CA 1
ATOM 2352 C C . ILE A 1 297 ? 15.490 14.453 -15.119 1.00 92.25 297 ILE A C 1
ATOM 2354 O O . ILE A 1 297 ? 16.354 13.785 -14.551 1.00 92.25 297 ILE A O 1
ATOM 2358 N N . GLU A 1 298 ? 15.021 15.595 -14.616 1.00 91.94 298 GLU A N 1
ATOM 2359 C CA . GLU A 1 298 ? 15.521 16.207 -13.383 1.00 91.94 298 GLU A CA 1
ATOM 2360 C C . GLU A 1 298 ? 15.369 15.278 -12.177 1.00 91.94 298 GLU A C 1
ATOM 2362 O O . GLU A 1 298 ? 16.319 15.125 -11.409 1.00 91.94 298 GLU A O 1
ATOM 2367 N N . GLU A 1 299 ? 14.211 14.627 -12.024 1.00 90.50 299 GLU A N 1
ATOM 2368 C CA . GLU A 1 299 ? 13.994 13.661 -10.943 1.00 90.50 299 GLU A CA 1
ATOM 2369 C C . GLU A 1 299 ? 14.994 12.509 -11.037 1.00 90.50 299 GLU A C 1
ATOM 2371 O O . GLU A 1 299 ? 15.644 12.173 -10.047 1.00 90.50 299 GLU A O 1
ATOM 2376 N N . SER A 1 300 ? 15.186 11.939 -12.231 1.00 91.56 300 SER A N 1
ATOM 2377 C CA . SER A 1 300 ? 16.130 10.836 -12.424 1.00 91.56 300 SER A CA 1
ATOM 2378 C C . SER A 1 300 ? 17.570 11.219 -12.062 1.00 91.56 300 SER A C 1
ATOM 2380 O O . SER A 1 300 ? 18.303 10.415 -11.482 1.00 91.56 300 SER A O 1
ATOM 2382 N N . GLU A 1 301 ? 17.974 12.453 -12.365 1.00 91.25 301 GLU A N 1
ATOM 2383 C CA . GLU A 1 301 ? 19.328 12.955 -12.137 1.00 91.25 301 GLU A CA 1
ATOM 2384 C C . GLU A 1 301 ? 19.581 13.358 -10.682 1.00 91.25 301 GLU A C 1
ATOM 2386 O O . GLU A 1 301 ? 20.698 13.173 -10.191 1.00 91.25 301 GLU A O 1
ATOM 2391 N N . GLN A 1 302 ? 18.568 13.885 -9.992 1.00 90.50 302 GLN A N 1
ATOM 2392 C CA . GLN A 1 302 ? 18.668 14.333 -8.599 1.00 90.50 302 GLN A CA 1
ATOM 2393 C C . GLN A 1 302 ? 18.434 13.191 -7.600 1.00 90.50 302 GLN A C 1
ATOM 2395 O O . GLN A 1 302 ? 18.998 13.202 -6.508 1.00 90.50 302 GLN A O 1
ATOM 2400 N N . CYS A 1 303 ? 17.691 12.156 -7.998 1.00 88.44 303 CYS A N 1
ATOM 2401 C CA . CYS A 1 303 ? 17.335 11.009 -7.166 1.00 88.44 303 CYS A CA 1
ATOM 2402 C C . CYS A 1 303 ? 17.906 9.685 -7.686 1.00 88.44 303 CYS A C 1
ATOM 2404 O O . CYS A 1 303 ? 17.201 8.691 -7.875 1.00 88.44 303 CYS A O 1
ATOM 2406 N N . LYS A 1 304 ? 19.225 9.657 -7.895 1.00 89.88 304 LYS A N 1
ATOM 2407 C CA . LYS A 1 304 ? 19.944 8.466 -8.373 1.00 89.88 304 LYS A CA 1
ATOM 2408 C C . LYS A 1 304 ? 19.820 7.313 -7.383 1.00 89.88 304 LYS A C 1
ATOM 2410 O O . LYS A 1 304 ? 19.937 7.513 -6.174 1.00 89.88 304 LYS A O 1
ATOM 2415 N N . ARG A 1 305 ? 19.672 6.095 -7.906 1.00 90.94 305 ARG A N 1
ATOM 2416 C CA . ARG A 1 305 ? 19.633 4.873 -7.097 1.00 90.94 305 ARG A CA 1
ATOM 2417 C C . ARG A 1 305 ? 20.923 4.076 -7.217 1.00 90.94 305 ARG A C 1
ATOM 2419 O O . ARG A 1 305 ? 21.599 4.128 -8.246 1.00 90.94 305 ARG A O 1
ATOM 2426 N N . ASN A 1 306 ? 21.279 3.372 -6.149 1.00 90.44 306 ASN A N 1
ATOM 2427 C CA . ASN A 1 306 ? 22.472 2.539 -6.103 1.00 90.44 306 ASN A CA 1
ATOM 2428 C C . ASN A 1 306 ? 22.316 1.437 -5.043 1.00 90.44 306 ASN A C 1
ATOM 2430 O O . ASN A 1 306 ? 22.056 1.730 -3.880 1.00 90.44 306 ASN A O 1
ATOM 2434 N N . SER A 1 307 ? 22.515 0.177 -5.429 1.00 89.88 307 SER A N 1
ATOM 2435 C CA . SER A 1 307 ? 22.395 -0.981 -4.529 1.00 89.88 307 SER A CA 1
ATOM 2436 C C . SER A 1 307 ? 23.598 -1.224 -3.611 1.00 89.88 307 SER A C 1
ATOM 2438 O O . SER A 1 307 ? 23.528 -2.066 -2.724 1.00 89.88 307 SER A O 1
ATOM 2440 N N . GLN A 1 308 ? 24.708 -0.514 -3.820 1.00 89.62 308 GLN A N 1
ATOM 2441 C CA . GLN A 1 308 ? 25.963 -0.656 -3.068 1.00 89.62 308 GLN A CA 1
ATOM 2442 C C . GLN A 1 308 ? 26.315 0.590 -2.247 1.00 89.62 308 GLN A C 1
ATOM 2444 O O . GLN A 1 308 ? 27.203 0.537 -1.400 1.00 89.62 308 GLN A O 1
ATOM 2449 N N . ALA A 1 309 ? 25.670 1.726 -2.519 1.00 88.94 309 ALA A N 1
ATOM 2450 C CA . ALA A 1 309 ? 25.933 2.971 -1.802 1.00 88.94 309 ALA A CA 1
ATOM 2451 C C . ALA A 1 309 ? 25.289 2.997 -0.408 1.00 88.94 309 ALA A C 1
ATOM 2453 O O . ALA A 1 309 ? 25.740 3.756 0.448 1.00 88.94 309 ALA A O 1
ATOM 2454 N N . TRP A 1 310 ? 24.253 2.182 -0.191 1.00 89.75 310 TRP A N 1
ATOM 2455 C CA . TRP A 1 310 ? 23.385 2.235 0.982 1.00 89.75 310 TRP A CA 1
ATOM 2456 C C . TRP A 1 310 ? 23.220 0.857 1.628 1.00 89.75 310 TRP A C 1
ATOM 2458 O O . TRP A 1 310 ? 23.399 -0.172 0.977 1.00 89.75 310 TRP A O 1
ATOM 2468 N N . ASP A 1 311 ? 22.855 0.853 2.911 1.00 90.81 311 ASP A N 1
ATOM 2469 C CA . ASP A 1 311 ? 22.554 -0.369 3.658 1.00 90.81 311 ASP A CA 1
ATOM 2470 C C . ASP A 1 311 ? 21.235 -1.019 3.208 1.00 90.81 311 ASP A C 1
ATOM 2472 O O . ASP A 1 311 ? 20.337 -0.373 2.664 1.00 90.81 311 ASP A O 1
ATOM 2476 N N . ASP A 1 312 ? 21.084 -2.305 3.534 1.00 93.75 312 ASP A N 1
ATOM 2477 C CA . ASP A 1 312 ? 19.846 -3.053 3.324 1.00 93.75 312 ASP A CA 1
ATOM 2478 C C . ASP A 1 312 ? 18.632 -2.402 4.011 1.00 93.75 312 ASP A C 1
ATOM 2480 O O . ASP A 1 312 ? 18.669 -2.028 5.199 1.00 93.75 312 ASP A O 1
ATOM 2484 N N . VAL A 1 313 ? 17.505 -2.408 3.292 1.00 95.19 313 VAL A N 1
ATOM 2485 C CA . VAL A 1 313 ? 16.195 -2.020 3.823 1.00 95.19 313 VAL A CA 1
ATOM 2486 C C . VAL A 1 313 ? 15.630 -3.132 4.709 1.00 95.19 313 VAL A C 1
ATOM 2488 O O . VAL A 1 313 ? 15.761 -4.318 4.403 1.00 95.19 313 VAL A O 1
ATOM 2491 N N . LYS A 1 314 ? 14.996 -2.771 5.829 1.00 96.44 314 LYS A N 1
ATOM 2492 C CA . LYS A 1 314 ? 14.570 -3.714 6.885 1.00 96.44 314 LYS A CA 1
ATOM 2493 C C . LYS A 1 314 ? 13.059 -3.739 7.024 1.00 96.44 314 LYS A C 1
ATOM 2495 O O . LYS A 1 314 ? 12.429 -2.687 7.016 1.00 96.44 314 LYS A O 1
ATOM 2500 N N . LEU A 1 315 ? 12.471 -4.922 7.174 1.00 97.62 315 LEU A N 1
ATOM 2501 C CA . LEU A 1 315 ? 11.022 -5.075 7.294 1.00 97.62 315 LEU A CA 1
ATOM 2502 C C . LEU A 1 315 ? 10.533 -4.405 8.584 1.00 97.62 315 LEU A C 1
ATOM 2504 O O . LEU A 1 315 ? 10.921 -4.818 9.678 1.00 97.62 315 LEU A O 1
ATOM 2508 N N . LEU A 1 316 ? 9.671 -3.400 8.439 1.00 97.56 316 LEU A N 1
ATOM 2509 C CA . LEU A 1 316 ? 9.038 -2.685 9.549 1.00 97.56 316 LEU A CA 1
ATOM 2510 C C . LEU A 1 316 ? 7.574 -3.075 9.698 1.00 97.56 316 LEU A C 1
ATOM 2512 O O . LEU A 1 316 ? 7.112 -3.305 10.813 1.00 97.56 316 LEU A O 1
ATOM 2516 N N . GLN A 1 317 ? 6.862 -3.146 8.577 1.00 97.75 317 GLN A N 1
ATOM 2517 C CA . GLN A 1 317 ? 5.419 -3.321 8.531 1.00 97.75 317 GLN A CA 1
ATOM 2518 C C . GLN A 1 317 ? 5.052 -4.378 7.486 1.00 97.75 317 GLN A C 1
ATOM 2520 O O . GLN A 1 317 ? 5.764 -4.586 6.505 1.00 97.75 317 GLN A O 1
ATOM 2525 N N . PHE A 1 318 ? 3.971 -5.112 7.727 1.00 98.44 318 PHE A N 1
ATOM 2526 C CA . PHE A 1 318 ? 3.421 -6.066 6.772 1.00 98.44 318 PHE A CA 1
ATOM 2527 C C . PHE A 1 318 ? 1.905 -5.982 6.808 1.00 98.44 318 PHE A C 1
ATOM 2529 O O . PHE A 1 318 ? 1.280 -6.386 7.792 1.00 98.44 318 PHE A O 1
ATOM 2536 N N . ASP A 1 319 ? 1.331 -5.506 5.716 1.00 98.31 319 ASP A N 1
ATOM 2537 C CA . ASP A 1 319 ? -0.102 -5.305 5.599 1.00 98.31 319 ASP A CA 1
ATOM 2538 C C . ASP A 1 319 ? -0.762 -6.477 4.893 1.00 98.31 319 ASP A C 1
ATOM 2540 O O . ASP A 1 319 ? -0.186 -7.129 4.014 1.00 98.31 319 ASP A O 1
ATOM 2544 N N . VAL A 1 320 ? -1.997 -6.744 5.297 1.00 98.62 320 VAL A N 1
ATOM 2545 C CA . VAL A 1 320 ? -2.879 -7.722 4.678 1.00 98.62 320 VAL A CA 1
ATOM 2546 C C . VAL A 1 320 ? -4.240 -7.087 4.433 1.00 98.62 320 VAL A C 1
ATOM 2548 O O . VAL A 1 320 ? -4.762 -6.376 5.290 1.00 98.62 320 VAL A O 1
ATOM 2551 N N . ALA A 1 321 ? -4.839 -7.381 3.286 1.00 98.44 321 ALA A N 1
ATOM 2552 C CA . ALA A 1 321 ? -6.224 -7.041 2.995 1.00 98.44 321 ALA A CA 1
ATOM 2553 C C . ALA A 1 321 ? -6.940 -8.265 2.426 1.00 98.44 321 ALA A C 1
ATOM 2555 O O . ALA A 1 321 ? -6.412 -8.967 1.559 1.00 98.44 321 ALA A O 1
ATOM 2556 N N . VAL A 1 322 ? -8.140 -8.531 2.931 1.00 98.62 322 VAL A N 1
ATOM 2557 C CA . VAL A 1 322 ? -8.978 -9.654 2.514 1.00 98.62 322 VAL A CA 1
ATOM 2558 C C . VAL A 1 322 ? -10.343 -9.120 2.123 1.00 98.62 322 VAL A C 1
ATOM 2560 O O . VAL A 1 322 ? -10.992 -8.438 2.914 1.00 98.62 322 VAL A O 1
ATOM 2563 N N . ARG A 1 323 ? -10.798 -9.461 0.919 1.00 97.94 323 ARG A N 1
ATOM 2564 C CA . ARG A 1 323 ? -12.191 -9.249 0.528 1.00 97.94 323 ARG A CA 1
ATOM 2565 C C . ARG A 1 323 ? -13.033 -10.305 1.232 1.00 97.94 323 ARG A C 1
ATOM 2567 O O . ARG A 1 323 ? -12.864 -11.470 0.885 1.00 97.94 323 ARG A O 1
ATOM 2574 N N . ASP A 1 324 ? -13.881 -9.910 2.182 1.00 97.69 324 ASP A N 1
ATOM 2575 C CA . ASP A 1 324 ? -14.694 -10.778 3.055 1.00 97.69 324 ASP A CA 1
ATOM 2576 C C . ASP A 1 324 ? -16.077 -10.139 3.275 1.00 97.69 324 ASP A C 1
ATOM 2578 O O . ASP A 1 324 ? -16.188 -9.067 3.868 1.00 97.69 324 ASP A O 1
ATOM 2582 N N . ASP A 1 325 ? -17.145 -10.772 2.781 1.00 96.25 325 ASP A N 1
ATOM 2583 C CA . ASP A 1 325 ? -18.499 -10.190 2.784 1.00 96.25 325 ASP A CA 1
ATOM 2584 C C . ASP A 1 325 ? -19.137 -10.077 4.174 1.00 96.25 325 ASP A C 1
ATOM 2586 O O . ASP A 1 325 ? -20.176 -9.433 4.337 1.00 96.25 325 ASP A O 1
ATOM 2590 N N . ARG A 1 326 ? -18.518 -10.663 5.205 1.00 97.62 326 ARG A N 1
ATOM 2591 C CA . ARG A 1 326 ? -18.966 -10.472 6.591 1.00 97.62 326 ARG A CA 1
ATOM 2592 C C . ARG A 1 326 ? -18.711 -9.044 7.081 1.00 97.62 326 ARG A C 1
ATOM 2594 O O . ARG A 1 326 ? -19.440 -8.572 7.952 1.00 97.62 326 ARG A O 1
ATOM 2601 N N . ALA A 1 327 ? -17.758 -8.332 6.476 1.00 97.38 327 ALA A N 1
ATOM 2602 C CA . ALA A 1 327 ? -17.580 -6.889 6.617 1.00 97.38 327 ALA A CA 1
ATOM 2603 C C . ALA A 1 327 ? -18.628 -6.139 5.773 1.00 97.38 327 ALA A C 1
ATOM 2605 O O . ALA A 1 327 ? -18.334 -5.670 4.679 1.00 97.38 327 ALA A O 1
ATOM 2606 N N . LYS A 1 328 ? -19.876 -6.064 6.244 1.00 94.69 328 LYS A N 1
ATOM 2607 C CA . LYS A 1 328 ? -21.028 -5.667 5.408 1.00 94.69 328 LYS A CA 1
ATOM 2608 C C . LYS A 1 328 ? -20.921 -4.287 4.755 1.00 94.69 328 LYS A C 1
ATOM 2610 O O . LYS A 1 328 ? -21.376 -4.129 3.625 1.00 94.69 328 LYS A O 1
ATOM 2615 N N . ASP A 1 329 ? -20.333 -3.318 5.448 1.00 95.44 329 ASP A N 1
ATOM 2616 C CA . ASP A 1 329 ? -20.345 -1.923 4.995 1.00 95.44 329 ASP A CA 1
ATOM 2617 C C . ASP A 1 329 ? -19.236 -1.605 3.992 1.00 95.44 329 ASP A C 1
ATOM 2619 O O . ASP A 1 329 ? -19.346 -0.652 3.225 1.00 95.44 329 ASP A O 1
ATOM 2623 N N . THR A 1 330 ? -18.169 -2.399 3.990 1.00 96.75 330 THR A N 1
ATOM 2624 C CA . THR A 1 330 ? -16.944 -2.121 3.229 1.00 96.75 330 THR A CA 1
ATOM 2625 C C . THR A 1 330 ? -16.584 -3.253 2.274 1.00 96.75 330 THR A C 1
ATOM 2627 O O . THR A 1 330 ? -15.993 -3.024 1.224 1.00 96.75 330 THR A O 1
ATOM 2630 N N . GLY A 1 331 ? -16.945 -4.489 2.618 1.00 97.25 331 GLY A N 1
ATOM 2631 C CA . GLY A 1 331 ? -16.516 -5.714 1.955 1.00 97.25 331 GLY A CA 1
ATOM 2632 C C . GLY A 1 331 ? -15.066 -6.110 2.249 1.00 97.25 331 GLY A C 1
ATOM 2633 O O . GLY A 1 331 ? -14.596 -7.118 1.716 1.00 97.25 331 GLY A O 1
ATOM 2634 N N . TRP A 1 332 ? -14.344 -5.357 3.079 1.00 98.31 332 TRP A N 1
ATOM 2635 C CA . TRP A 1 332 ? -12.907 -5.522 3.265 1.00 98.31 332 TRP A CA 1
ATOM 2636 C C . TRP A 1 332 ? -12.517 -5.663 4.728 1.00 98.31 332 TRP A C 1
ATOM 2638 O O . TRP A 1 332 ? -13.032 -4.978 5.605 1.00 98.31 332 TRP A O 1
ATOM 2648 N N . VAL A 1 333 ? -11.527 -6.519 4.966 1.00 98.69 333 VAL A N 1
ATOM 2649 C CA . VAL A 1 333 ? -10.849 -6.670 6.251 1.00 98.69 333 VAL A CA 1
ATOM 2650 C C . VAL A 1 333 ? -9.380 -6.330 6.053 1.00 98.69 333 VAL A C 1
ATOM 2652 O O . VAL A 1 333 ? -8.668 -7.024 5.326 1.00 98.69 333 VAL A O 1
ATOM 2655 N N . TYR A 1 334 ? -8.931 -5.265 6.704 1.00 98.62 334 TYR A N 1
ATOM 2656 C CA . TYR A 1 334 ? -7.558 -4.774 6.691 1.00 98.62 334 TYR A CA 1
ATOM 2657 C C . TYR A 1 334 ? -6.856 -5.157 7.985 1.00 98.62 334 TYR A C 1
ATOM 2659 O O . TYR A 1 334 ? -7.425 -5.063 9.069 1.00 98.62 334 TYR A O 1
ATOM 2667 N N . GLY A 1 335 ? -5.601 -5.571 7.894 1.00 98.31 335 GLY A N 1
ATOM 2668 C CA . GLY A 1 335 ? -4.786 -5.887 9.054 1.00 98.31 335 GLY A CA 1
ATOM 2669 C C . GLY A 1 335 ? -3.336 -5.513 8.825 1.00 98.31 335 GLY A C 1
ATOM 2670 O O . GLY A 1 335 ? -2.863 -5.490 7.693 1.00 98.31 335 GLY A O 1
ATOM 2671 N N . THR A 1 336 ? -2.618 -5.262 9.913 1.00 98.06 336 THR A N 1
ATOM 2672 C CA . THR A 1 336 ? -1.195 -4.928 9.843 1.00 98.06 336 THR A CA 1
ATOM 2673 C C . THR A 1 336 ? -0.394 -5.635 10.929 1.00 98.06 336 THR A C 1
ATOM 2675 O O . THR A 1 336 ? -0.879 -5.904 12.038 1.00 98.06 336 THR A O 1
ATOM 2678 N N . PHE A 1 337 ? 0.844 -5.975 10.593 1.00 98.62 337 PHE A N 1
ATOM 2679 C CA . PHE A 1 337 ? 1.862 -6.487 11.496 1.00 98.62 337 PHE A CA 1
ATOM 2680 C C . PHE A 1 337 ? 3.027 -5.514 11.541 1.00 98.62 337 PHE A C 1
ATOM 2682 O O . PHE A 1 337 ? 3.403 -4.957 10.518 1.00 98.62 337 PHE A O 1
ATOM 2689 N N . VAL A 1 338 ? 3.661 -5.402 12.705 1.00 98.06 338 VAL A N 1
ATOM 2690 C CA . VAL A 1 338 ? 4.826 -4.538 12.916 1.00 98.06 338 VAL A CA 1
ATOM 2691 C C . VAL A 1 338 ? 6.000 -5.354 13.454 1.00 98.06 338 VAL A C 1
ATOM 2693 O O . VAL A 1 338 ? 5.814 -6.391 14.106 1.00 98.06 338 VAL A O 1
ATOM 2696 N N . ALA A 1 339 ? 7.213 -4.902 13.148 1.00 98.00 339 ALA A N 1
ATOM 2697 C CA . ALA A 1 339 ? 8.464 -5.447 13.647 1.00 98.00 339 ALA A CA 1
ATOM 2698 C C . ALA A 1 339 ? 8.491 -5.513 15.182 1.00 98.00 339 ALA A C 1
ATOM 2700 O O . ALA A 1 339 ? 8.160 -4.555 15.872 1.00 98.00 339 ALA A O 1
ATOM 2701 N N . ASP A 1 340 ? 8.907 -6.658 15.723 1.00 97.19 340 ASP A N 1
ATOM 2702 C CA . ASP A 1 340 ? 8.926 -6.939 17.164 1.00 97.19 340 ASP A CA 1
ATOM 2703 C C . ASP A 1 340 ? 10.195 -7.726 17.547 1.00 97.19 340 ASP A C 1
ATOM 2705 O O . ASP A 1 340 ? 10.185 -8.712 18.291 1.00 97.19 340 ASP A O 1
ATOM 2709 N N . GLY A 1 341 ? 11.322 -7.314 16.965 1.00 97.00 341 GLY A N 1
ATOM 2710 C CA . GLY A 1 341 ? 12.605 -8.007 17.044 1.00 97.00 341 GLY A CA 1
ATOM 2711 C C . GLY A 1 341 ? 13.176 -8.101 18.456 1.00 97.00 341 GLY A C 1
ATOM 2712 O O . GLY A 1 341 ? 13.789 -9.112 18.793 1.00 97.00 341 GLY A O 1
ATOM 2713 N N . GLN A 1 342 ? 12.917 -7.104 19.309 1.00 95.88 342 GLN A N 1
ATOM 2714 C CA . GLN A 1 342 ? 13.396 -7.078 20.696 1.00 95.88 342 GLN A CA 1
ATOM 2715 C C . GLN A 1 342 ? 12.761 -8.193 21.536 1.00 95.88 342 GLN A C 1
ATOM 2717 O O . GLN A 1 342 ? 13.456 -9.053 22.080 1.00 95.88 342 GLN A O 1
ATOM 2722 N N . ARG A 1 343 ? 11.426 -8.254 21.582 1.00 95.88 343 ARG A N 1
ATOM 2723 C CA . ARG A 1 343 ? 10.701 -9.278 22.349 1.00 95.88 343 ARG A CA 1
ATOM 2724 C C . ARG A 1 343 ? 10.854 -10.670 21.744 1.00 95.88 343 ARG A C 1
ATOM 2726 O O . ARG A 1 343 ? 10.774 -11.676 22.452 1.00 95.88 343 ARG A O 1
ATOM 2733 N N . LYS A 1 344 ? 11.079 -10.738 20.430 1.00 96.62 344 LYS A N 1
ATOM 2734 C CA . LYS A 1 344 ? 11.248 -11.980 19.669 1.00 96.62 344 LYS A CA 1
ATOM 2735 C C . LYS A 1 344 ? 12.702 -12.276 19.296 1.00 96.62 344 LYS A C 1
ATOM 2737 O O . LYS A 1 344 ? 12.941 -13.021 18.347 1.00 96.62 344 LYS A O 1
ATOM 2742 N N . ALA A 1 345 ? 13.674 -11.796 20.073 1.00 95.50 345 ALA A N 1
ATOM 2743 C CA . ALA A 1 345 ? 15.099 -12.033 19.819 1.00 95.50 345 ALA A CA 1
ATOM 2744 C C . ALA A 1 345 ? 15.454 -13.531 19.689 1.00 95.50 345 ALA A C 1
ATOM 2746 O O . ALA A 1 345 ? 16.285 -13.908 18.866 1.00 95.50 345 ALA A O 1
ATOM 2747 N N . ASN A 1 346 ? 14.765 -14.395 20.446 1.00 94.94 346 ASN A N 1
ATOM 2748 C CA . ASN A 1 346 ? 14.969 -15.850 20.439 1.00 94.94 346 ASN A CA 1
ATOM 2749 C C . ASN A 1 346 ? 14.198 -16.596 19.331 1.00 94.94 346 ASN A C 1
ATOM 2751 O O . ASN A 1 346 ? 14.341 -17.814 19.193 1.00 94.94 346 ASN A O 1
ATOM 2755 N N . VAL A 1 347 ? 13.360 -15.905 18.550 1.00 94.38 347 VAL A N 1
ATOM 2756 C CA . VAL A 1 347 ? 12.645 -16.506 17.418 1.00 94.38 347 VAL A CA 1
ATOM 2757 C C . VAL A 1 347 ? 13.622 -16.669 16.258 1.00 94.38 347 VAL A C 1
ATOM 2759 O O . VAL A 1 347 ? 14.201 -15.699 15.774 1.00 94.38 347 VAL A O 1
ATOM 2762 N N . LYS A 1 348 ? 13.819 -17.915 15.814 1.00 91.94 348 LYS A N 1
ATOM 2763 C CA . LYS A 1 348 ? 14.816 -18.243 14.783 1.00 91.94 348 LYS A CA 1
ATOM 2764 C C . LYS A 1 348 ? 14.421 -17.753 13.397 1.00 91.94 348 LYS A C 1
ATOM 2766 O O . LYS A 1 348 ? 15.290 -17.334 12.648 1.00 91.94 348 LYS A O 1
ATOM 2771 N N . ASN A 1 349 ? 13.140 -17.844 13.045 1.00 92.19 349 ASN A N 1
ATOM 2772 C CA . ASN A 1 349 ? 12.651 -17.417 11.741 1.00 92.19 349 ASN A CA 1
ATOM 2773 C C . ASN A 1 349 ? 12.412 -15.897 11.734 1.00 92.19 349 ASN A C 1
ATOM 2775 O O . ASN A 1 349 ? 11.525 -15.444 12.457 1.00 92.19 349 ASN A O 1
ATOM 2779 N N . PRO A 1 350 ? 13.152 -15.103 10.934 1.00 94.50 350 PRO A N 1
ATOM 2780 C CA . PRO A 1 350 ? 12.995 -13.648 10.919 1.00 94.50 350 PRO A CA 1
ATOM 2781 C C . PRO A 1 350 ? 11.574 -13.196 10.569 1.00 94.50 350 PRO A C 1
ATOM 2783 O O . PRO A 1 350 ? 11.060 -12.272 11.190 1.00 94.50 350 PRO A O 1
ATOM 2786 N N . TRP A 1 351 ? 10.892 -13.898 9.660 1.00 94.88 351 TRP A N 1
ATOM 2787 C CA . TRP A 1 351 ? 9.504 -13.599 9.288 1.00 94.88 351 TRP A CA 1
ATOM 2788 C C . TRP A 1 351 ? 8.512 -13.816 10.448 1.00 94.88 351 TRP A C 1
ATOM 2790 O O . TRP A 1 351 ? 7.477 -13.169 10.524 1.00 94.88 351 TRP A O 1
ATOM 2800 N N . GLU A 1 352 ? 8.839 -14.653 11.437 1.00 94.81 352 GLU A N 1
ATOM 2801 C CA . GLU A 1 352 ? 8.004 -14.837 12.636 1.00 94.81 352 GLU A CA 1
ATOM 2802 C C . GLU A 1 352 ? 8.230 -13.753 13.704 1.00 94.81 352 GLU A C 1
ATOM 2804 O O . GLU A 1 352 ? 7.539 -13.737 14.733 1.00 94.81 352 GLU A O 1
ATOM 2809 N N . LYS A 1 353 ? 9.166 -12.821 13.471 1.00 97.00 353 LYS A N 1
ATOM 2810 C CA . LYS A 1 353 ? 9.424 -11.672 14.351 1.00 97.00 353 LYS A CA 1
ATOM 2811 C C . LYS A 1 353 ? 8.479 -10.493 14.136 1.00 97.00 353 LYS A C 1
ATOM 2813 O O . LYS A 1 353 ? 8.555 -9.526 14.880 1.00 97.00 353 LYS A O 1
ATOM 2818 N N . MET A 1 354 ? 7.544 -10.607 13.201 1.00 97.69 354 MET A N 1
ATOM 2819 C CA . MET A 1 354 ? 6.429 -9.676 13.045 1.00 97.69 354 MET A CA 1
ATOM 2820 C C . MET A 1 354 ? 5.312 -10.000 14.047 1.00 97.69 354 MET A C 1
ATOM 2822 O O . MET A 1 354 ? 5.012 -11.174 14.300 1.00 97.69 354 MET A O 1
ATOM 2826 N N . THR A 1 355 ? 4.672 -8.995 14.642 1.00 98.38 355 THR A N 1
ATOM 2827 C CA . THR A 1 355 ? 3.508 -9.179 15.527 1.00 98.38 355 THR A CA 1
ATOM 2828 C C . THR A 1 355 ? 2.340 -8.331 15.041 1.00 98.38 355 THR A C 1
ATOM 2830 O O . THR A 1 355 ? 2.519 -7.177 14.682 1.00 98.38 355 THR A O 1
ATOM 2833 N N . TRP A 1 356 ? 1.138 -8.913 15.030 1.00 98.12 356 TRP A N 1
ATOM 2834 C CA . TRP A 1 356 ? -0.087 -8.219 14.628 1.00 98.12 356 TRP A CA 1
ATOM 2835 C C . TRP A 1 356 ? -0.343 -6.984 15.509 1.00 98.12 356 TRP A C 1
ATOM 2837 O O . TRP A 1 356 ? -0.334 -7.085 16.745 1.00 98.12 356 TRP A O 1
ATOM 2847 N N . LEU A 1 357 ? -0.584 -5.846 14.865 1.00 98.50 357 LEU A N 1
ATOM 2848 C CA . LEU A 1 357 ? -0.946 -4.581 15.502 1.00 98.50 357 LEU A CA 1
ATOM 2849 C C . LEU A 1 357 ? -2.461 -4.449 15.640 1.00 98.50 357 LEU A C 1
ATOM 2851 O O . LEU A 1 357 ? -2.950 -4.028 16.685 1.00 98.50 357 LEU A O 1
ATOM 2855 N N . GLY A 1 358 ? -3.209 -4.874 14.624 1.00 98.44 358 GLY A N 1
ATOM 2856 C CA . GLY A 1 358 ? -4.663 -4.860 14.660 1.00 98.44 358 GLY A CA 1
ATOM 2857 C C . GLY A 1 358 ? -5.303 -5.392 13.388 1.00 98.44 358 GLY A C 1
ATOM 2858 O O . GLY A 1 358 ? -4.614 -5.732 12.425 1.00 98.44 358 GLY A O 1
ATOM 2859 N N . LEU A 1 359 ? -6.629 -5.473 13.429 1.00 98.75 359 LEU A N 1
ATOM 2860 C CA . LEU A 1 359 ? -7.507 -5.859 12.327 1.00 98.75 359 LEU A CA 1
ATOM 2861 C C . LEU A 1 359 ? -8.707 -4.899 12.312 1.00 98.75 359 LEU A C 1
ATOM 2863 O O . LEU A 1 359 ? -9.240 -4.604 13.379 1.00 98.75 359 LEU A O 1
ATOM 2867 N N . MET A 1 360 ? -9.131 -4.417 11.149 1.00 98.56 360 MET A N 1
ATOM 2868 C CA . MET A 1 360 ? -10.279 -3.523 10.983 1.00 98.56 360 MET A CA 1
ATOM 2869 C C . MET A 1 360 ? -11.111 -3.915 9.765 1.00 98.56 360 MET A C 1
ATOM 2871 O O . MET A 1 360 ? -10.584 -4.463 8.800 1.00 98.56 360 MET A O 1
ATOM 2875 N N . TRP A 1 361 ? -12.405 -3.637 9.815 1.00 98.31 361 TRP A N 1
ATOM 2876 C CA . TRP A 1 361 ? -13.352 -3.876 8.723 1.00 98.31 361 TRP A CA 1
ATOM 2877 C C . TRP A 1 361 ? -14.356 -2.732 8.533 1.00 98.31 361 TRP A C 1
ATOM 2879 O O . TRP A 1 361 ? -15.258 -2.821 7.700 1.00 98.31 361 TRP A O 1
ATOM 2889 N N . GLY A 1 362 ? -14.159 -1.647 9.277 1.00 97.19 362 GLY A N 1
ATOM 2890 C CA . GLY A 1 362 ? -14.844 -0.378 9.124 1.00 97.19 362 GLY A CA 1
ATOM 2891 C C . GLY A 1 362 ? -14.097 0.730 9.860 1.00 97.19 362 GLY A C 1
ATOM 2892 O O . GLY A 1 362 ? -13.035 0.513 10.453 1.00 97.19 362 GLY A O 1
ATOM 2893 N N . ASN A 1 363 ? -14.636 1.937 9.778 1.00 96.44 363 ASN A N 1
ATOM 2894 C CA . ASN A 1 363 ? -14.018 3.156 10.278 1.00 96.44 363 ASN A CA 1
ATOM 2895 C C . ASN A 1 363 ? -14.573 3.620 11.629 1.00 96.44 363 ASN A C 1
ATOM 2897 O O . ASN A 1 363 ? -14.094 4.635 12.129 1.00 96.44 363 ASN A O 1
ATOM 2901 N N . ASP A 1 364 ? -15.568 2.956 12.220 1.00 96.38 364 ASP A N 1
ATOM 2902 C CA . ASP A 1 364 ? -16.368 3.495 13.325 1.00 96.38 364 ASP A CA 1
ATOM 2903 C C . ASP A 1 364 ? -16.771 4.947 12.997 1.00 96.38 364 ASP A C 1
ATOM 2905 O O . ASP A 1 364 ? -16.327 5.909 13.641 1.00 96.38 364 ASP A O 1
ATOM 2909 N N . THR A 1 365 ? -17.508 5.100 11.888 1.00 95.44 365 THR A N 1
ATOM 2910 C CA . THR A 1 365 ? -17.803 6.393 11.256 1.00 95.44 365 THR A CA 1
ATOM 2911 C C . THR A 1 365 ? -18.401 7.387 12.261 1.00 95.44 365 THR A C 1
ATOM 2913 O O . THR A 1 365 ? -19.394 7.068 12.923 1.00 95.44 365 THR A O 1
ATOM 2916 N N . PRO A 1 366 ? -17.852 8.612 12.378 1.00 95.50 366 PRO A N 1
ATOM 2917 C CA . PRO A 1 366 ? -18.423 9.630 13.247 1.00 95.50 366 PRO A CA 1
ATOM 2918 C C . PRO A 1 366 ? -19.849 9.998 12.841 1.00 95.50 366 PRO A C 1
ATOM 2920 O O . PRO A 1 366 ? -20.147 10.213 11.665 1.00 95.50 366 PRO A O 1
ATOM 2923 N N . ALA A 1 367 ? -20.742 10.126 13.823 1.00 93.50 367 ALA A N 1
ATOM 2924 C CA . ALA A 1 367 ? -22.083 10.640 13.573 1.00 93.50 367 ALA A CA 1
ATOM 2925 C C . ALA A 1 367 ? -22.016 12.079 13.029 1.00 93.50 367 ALA A C 1
ATOM 2927 O O . ALA A 1 367 ? -21.125 12.849 13.386 1.00 93.50 367 ALA A O 1
ATOM 2928 N N . LYS A 1 368 ? -22.994 12.481 12.207 1.00 90.69 368 LYS A N 1
ATOM 2929 C CA . LYS A 1 368 ? -23.048 13.838 11.635 1.00 90.69 368 LYS A CA 1
ATOM 2930 C C . LYS A 1 368 ? -22.849 14.908 12.720 1.00 90.69 368 LYS A C 1
ATOM 2932 O O . LYS A 1 368 ? -23.529 14.892 13.746 1.00 90.69 368 LYS A O 1
ATOM 2937 N N . GLY A 1 369 ? -21.925 15.839 12.477 1.00 92.12 369 GLY A N 1
ATOM 2938 C CA . GLY A 1 369 ? -21.585 16.920 13.409 1.00 92.12 369 GLY A CA 1
ATOM 2939 C C . GLY A 1 369 ? -20.621 16.532 14.537 1.00 92.12 369 GLY A C 1
ATOM 2940 O O . GLY A 1 369 ? -20.304 17.386 15.358 1.00 92.12 369 GLY A O 1
ATOM 2941 N N . HIS A 1 370 ? -20.147 15.284 14.579 1.00 94.69 370 HIS A N 1
ATOM 2942 C CA . HIS A 1 370 ? -19.102 14.835 15.499 1.00 94.69 370 HIS A CA 1
ATOM 2943 C C . HIS A 1 370 ? -17.758 14.760 14.781 1.00 94.69 370 HIS A C 1
ATOM 2945 O O . HIS A 1 370 ? -17.696 14.550 13.571 1.00 94.69 370 HIS A O 1
ATOM 2951 N N . LEU A 1 371 ? -16.685 14.925 15.548 1.00 95.06 371 LEU A N 1
ATOM 2952 C CA . LEU A 1 371 ? -15.325 14.872 15.035 1.00 95.06 371 LEU A CA 1
ATOM 2953 C C . LEU A 1 371 ? -14.759 13.452 15.165 1.00 95.06 371 LEU A C 1
ATOM 2955 O O . LEU A 1 371 ? -15.076 12.711 16.101 1.00 95.06 371 LEU A O 1
ATOM 2959 N N . ALA A 1 372 ? -13.887 13.071 14.240 1.00 95.12 372 ALA A N 1
ATOM 2960 C CA . ALA A 1 372 ? -13.229 11.772 14.237 1.00 95.12 372 ALA A CA 1
ATOM 2961 C C . ALA A 1 372 ? -12.219 11.634 15.377 1.00 95.12 372 ALA A C 1
ATOM 2963 O O . ALA A 1 372 ? -12.037 10.521 15.877 1.00 95.12 372 ALA A O 1
ATOM 2964 N N . PHE A 1 373 ? -11.609 12.743 15.820 1.00 92.94 373 PHE A N 1
ATOM 2965 C CA . PHE A 1 373 ? -10.541 12.749 16.829 1.00 92.94 373 PHE A CA 1
ATOM 2966 C C . PHE A 1 373 ? -10.968 12.169 18.189 1.00 92.94 373 PHE A C 1
ATOM 2968 O O . PHE A 1 373 ? -10.112 11.717 18.948 1.00 92.94 373 PHE A O 1
ATOM 2975 N N . ASN A 1 374 ? -12.268 12.183 18.504 1.00 94.25 374 ASN A N 1
ATOM 2976 C CA . ASN A 1 374 ? -12.838 11.691 19.762 1.00 94.25 374 ASN A CA 1
ATOM 2977 C C . ASN A 1 374 ? -13.997 10.695 19.568 1.00 94.25 374 ASN A C 1
ATOM 2979 O O . ASN A 1 374 ? -14.702 10.387 20.532 1.00 94.25 374 ASN A O 1
ATOM 2983 N N . THR A 1 375 ? -14.185 10.183 18.348 1.00 95.25 375 THR A N 1
ATOM 2984 C CA . THR A 1 375 ? -15.213 9.186 18.021 1.00 95.25 375 THR A CA 1
ATOM 2985 C C . THR A 1 375 ? -14.553 7.901 17.517 1.00 95.25 375 THR A C 1
ATOM 2987 O O . THR A 1 375 ? -13.695 8.006 16.640 1.00 95.25 375 THR A O 1
ATOM 2990 N N . PRO A 1 376 ? -14.882 6.704 18.042 1.00 95.81 376 PRO A N 1
ATOM 2991 C CA . PRO A 1 376 ? -15.742 6.471 19.200 1.00 95.81 376 PRO A CA 1
ATOM 2992 C C . PRO A 1 376 ? -15.087 6.968 20.498 1.00 95.81 376 PRO A C 1
ATOM 2994 O O . PRO A 1 376 ? -13.884 7.228 20.554 1.00 95.81 376 PRO A O 1
ATOM 2997 N N . VAL A 1 377 ? -15.888 7.123 21.552 1.00 95.50 377 VAL A N 1
ATOM 2998 C CA . VAL A 1 377 ? -15.402 7.626 22.842 1.00 95.50 377 VAL A CA 1
ATOM 2999 C C . VAL A 1 377 ? -14.517 6.577 23.508 1.00 95.50 377 VAL A C 1
ATOM 3001 O O . VAL A 1 377 ? -14.957 5.453 23.744 1.00 95.50 377 VAL A O 1
ATOM 3004 N N . ASN A 1 378 ? -13.295 6.973 23.864 1.00 95.06 378 ASN A N 1
ATOM 3005 C CA . ASN A 1 378 ? -12.318 6.161 24.593 1.00 95.06 378 ASN A CA 1
ATOM 3006 C C . ASN A 1 378 ? -12.175 4.717 24.054 1.00 95.06 378 ASN A C 1
ATOM 3008 O O . ASN A 1 378 ? -12.453 3.748 24.770 1.00 95.06 378 ASN A O 1
ATOM 3012 N N . PRO A 1 379 ? -11.731 4.545 22.795 1.00 96.00 379 PRO A N 1
ATOM 3013 C CA . PRO A 1 379 ? -11.696 3.236 22.140 1.00 96.00 379 PRO A CA 1
ATOM 3014 C C . PRO A 1 379 ? -10.758 2.238 22.822 1.00 96.00 379 PRO A C 1
ATOM 3016 O O . PRO A 1 379 ? -10.897 1.029 22.653 1.00 96.00 379 PRO A O 1
ATOM 3019 N N . ARG A 1 380 ? -9.793 2.720 23.610 1.00 95.38 380 ARG A N 1
ATOM 3020 C CA . ARG A 1 380 ? -8.902 1.850 24.377 1.00 95.38 380 ARG A CA 1
ATOM 3021 C C . ARG A 1 380 ? -9.637 1.109 25.492 1.00 95.38 380 ARG A C 1
ATOM 3023 O O . ARG A 1 380 ? -9.336 -0.056 25.736 1.00 95.38 380 ARG A O 1
ATOM 3030 N N . GLU A 1 381 ? -10.582 1.772 26.154 1.00 95.25 381 GLU A N 1
ATOM 3031 C CA . GLU A 1 381 ? -11.390 1.182 27.227 1.00 95.25 381 GLU A CA 1
ATOM 3032 C C . GLU A 1 381 ? -12.637 0.480 26.685 1.00 95.25 381 GLU A C 1
ATOM 3034 O O . GLU A 1 381 ? -12.938 -0.643 27.088 1.00 95.25 381 GLU A O 1
ATOM 3039 N N . ASN A 1 382 ? -13.336 1.122 25.747 1.00 94.81 382 ASN A N 1
ATOM 3040 C CA . ASN A 1 382 ? -14.633 0.657 25.251 1.00 94.81 382 ASN A CA 1
ATOM 3041 C C . ASN A 1 382 ? -14.520 -0.312 24.063 1.00 94.81 382 ASN A C 1
ATOM 3043 O O . ASN A 1 382 ? -15.453 -1.066 23.784 1.00 94.81 382 ASN A O 1
ATOM 3047 N N . GLY A 1 383 ? -13.368 -0.328 23.390 1.00 95.19 383 GLY A N 1
ATOM 3048 C CA . GLY A 1 383 ? -13.177 -1.019 22.121 1.00 95.19 383 GLY A CA 1
ATOM 3049 C C . GLY A 1 383 ? -13.749 -0.245 20.932 1.00 95.19 383 GLY A C 1
ATOM 3050 O O . GLY A 1 383 ? -14.441 0.761 21.084 1.00 95.19 383 GLY A O 1
ATOM 3051 N N . PHE A 1 384 ? -13.437 -0.744 19.742 1.00 97.25 384 PHE A N 1
ATOM 3052 C CA . PHE A 1 384 ? -14.048 -0.321 18.486 1.00 97.25 384 PHE A CA 1
ATOM 3053 C C . PHE A 1 384 ? -15.164 -1.300 18.111 1.00 97.25 384 PHE A C 1
ATOM 3055 O O . PHE A 1 384 ? -15.130 -2.477 18.490 1.00 97.25 384 PHE A O 1
ATOM 3062 N N . SER A 1 385 ? -16.156 -0.836 17.361 1.00 95.75 385 SER A N 1
ATOM 3063 C CA . SER A 1 385 ? -17.211 -1.705 16.834 1.00 95.75 385 SER A CA 1
ATOM 3064 C C . SER A 1 385 ? -16.688 -2.503 15.642 1.00 95.75 385 SER A C 1
ATOM 3066 O O . SER A 1 385 ? -16.992 -3.696 15.522 1.00 95.75 385 SER A O 1
ATOM 3068 N N . GLU A 1 386 ? -15.840 -1.860 14.831 1.00 96.88 386 GLU A N 1
ATOM 3069 C CA . GLU A 1 386 ? -15.400 -2.333 13.517 1.00 96.88 386 GLU A CA 1
ATOM 3070 C C . GLU A 1 386 ? -13.885 -2.566 13.421 1.00 96.88 386 GLU A C 1
ATOM 3072 O O . GLU A 1 386 ? -13.327 -2.742 12.335 1.00 96.88 386 GLU A O 1
ATOM 3077 N N . ALA A 1 387 ? -13.195 -2.571 14.562 1.00 97.94 387 ALA A N 1
ATOM 3078 C CA . ALA A 1 387 ? -11.768 -2.837 14.636 1.00 97.94 387 ALA A CA 1
ATOM 3079 C C . ALA A 1 387 ? -11.360 -3.513 15.948 1.00 97.94 387 ALA A C 1
ATOM 3081 O O . ALA A 1 387 ? -12.064 -3.506 16.957 1.00 97.94 387 ALA A O 1
ATOM 3082 N N . VAL A 1 388 ? -10.163 -4.086 15.942 1.00 98.50 388 VAL A N 1
ATOM 3083 C CA . VAL A 1 388 ? -9.483 -4.631 17.111 1.00 98.50 388 VAL A CA 1
ATOM 3084 C C . VAL A 1 388 ? -8.036 -4.165 17.081 1.00 98.50 388 VAL A C 1
ATOM 3086 O O . VAL A 1 388 ? -7.307 -4.446 16.129 1.00 98.50 388 VAL A O 1
ATOM 3089 N N . ILE A 1 389 ? -7.600 -3.532 18.169 1.00 98.62 389 ILE A N 1
ATOM 3090 C CA . ILE A 1 389 ? -6.219 -3.088 18.365 1.00 98.62 389 ILE A CA 1
ATOM 3091 C C . ILE A 1 389 ? -5.527 -3.957 19.414 1.00 98.62 389 ILE A C 1
ATOM 3093 O O . ILE A 1 389 ? -6.057 -4.223 20.496 1.00 98.62 389 ILE A O 1
ATOM 3097 N N . ASN A 1 390 ? -4.296 -4.367 19.124 1.00 98.19 390 ASN A N 1
ATOM 3098 C CA . ASN A 1 390 ? -3.409 -5.008 20.080 1.00 98.19 390 ASN A CA 1
ATOM 3099 C C . ASN A 1 390 ? -2.707 -3.958 20.955 1.00 98.19 390 ASN A C 1
ATOM 3101 O O . ASN A 1 390 ? -1.518 -3.686 20.786 1.00 98.19 390 ASN A O 1
ATOM 3105 N N . TRP A 1 391 ? -3.430 -3.398 21.928 1.00 97.62 391 TRP A N 1
ATOM 3106 C CA . TRP A 1 391 ? -2.899 -2.360 22.824 1.00 97.62 391 TRP A CA 1
ATOM 3107 C C . TRP A 1 391 ? -1.608 -2.775 23.538 1.00 97.62 391 TRP A C 1
ATOM 3109 O O . TRP A 1 391 ? -0.711 -1.960 23.707 1.00 97.62 391 TRP A O 1
ATOM 3119 N N . SER A 1 392 ? -1.472 -4.060 23.891 1.00 96.56 392 SER A N 1
ATOM 3120 C CA . SER A 1 392 ? -0.256 -4.565 24.539 1.00 96.56 392 SER A CA 1
ATOM 3121 C C . SER A 1 392 ? 0.983 -4.497 23.646 1.00 96.56 392 SER A C 1
ATOM 3123 O O . SER A 1 392 ? 2.082 -4.311 24.157 1.00 96.56 392 SER A O 1
ATOM 3125 N N . LEU A 1 393 ? 0.817 -4.642 22.325 1.00 97.56 393 LEU A N 1
ATOM 3126 C CA . LEU A 1 393 ? 1.915 -4.448 21.383 1.00 97.56 393 LEU A CA 1
ATOM 3127 C C . LEU A 1 393 ? 2.208 -2.961 21.201 1.00 97.56 393 LEU A C 1
ATOM 3129 O O . LEU A 1 393 ? 3.373 -2.598 21.219 1.00 97.56 393 LEU A O 1
ATOM 3133 N N . VAL A 1 394 ? 1.182 -2.116 21.073 1.00 97.19 394 VAL A N 1
ATOM 3134 C CA . VAL A 1 394 ? 1.346 -0.652 20.979 1.00 97.19 394 VAL A CA 1
ATOM 3135 C C . VAL A 1 394 ? 2.184 -0.131 22.148 1.00 97.19 394 VAL A C 1
ATOM 3137 O O . VAL A 1 394 ? 3.216 0.502 21.942 1.00 97.19 394 VAL A O 1
ATOM 3140 N N . ASP A 1 395 ? 1.787 -0.479 23.376 1.00 95.94 395 ASP A N 1
ATOM 3141 C CA . ASP A 1 395 ? 2.509 -0.093 24.591 1.00 95.94 395 ASP A CA 1
ATOM 3142 C C . ASP A 1 395 ? 3.943 -0.638 24.609 1.00 95.94 395 ASP A C 1
ATOM 3144 O O . ASP A 1 395 ? 4.843 0.016 25.127 1.00 95.94 395 ASP A O 1
ATOM 3148 N N . GLU A 1 396 ? 4.169 -1.840 24.074 1.00 95.94 396 GLU A N 1
ATOM 3149 C CA . GLU A 1 396 ? 5.499 -2.446 24.002 1.00 95.94 396 GLU A CA 1
ATOM 3150 C C . GLU A 1 396 ? 6.400 -1.738 22.987 1.00 95.94 396 GLU A C 1
ATOM 3152 O O . GLU A 1 396 ? 7.525 -1.385 23.324 1.00 95.94 396 GLU A O 1
ATOM 3157 N N . LEU A 1 397 ? 5.911 -1.493 21.769 1.00 94.81 397 LEU A N 1
ATOM 3158 C CA . LEU A 1 397 ? 6.664 -0.825 20.706 1.00 94.81 397 LEU A CA 1
ATOM 3159 C C . LEU A 1 397 ? 7.065 0.591 21.122 1.00 94.81 397 LEU A C 1
ATOM 3161 O O . LEU A 1 397 ? 8.219 0.981 20.953 1.00 94.81 397 LEU A O 1
ATOM 3165 N N . ASN A 1 398 ? 6.144 1.325 21.748 1.00 93.44 398 ASN A N 1
ATOM 3166 C CA . ASN A 1 398 ? 6.375 2.706 22.163 1.00 93.44 398 ASN A CA 1
ATOM 3167 C C . ASN A 1 398 ? 7.428 2.831 23.272 1.00 93.44 398 ASN A C 1
ATOM 3169 O O . ASN A 1 398 ? 8.014 3.901 23.424 1.00 93.44 398 ASN A O 1
ATOM 3173 N N . LYS A 1 399 ? 7.743 1.749 24.006 1.00 92.94 399 LYS A N 1
ATOM 3174 C CA . LYS A 1 399 ? 8.883 1.747 24.940 1.00 92.94 399 LYS A CA 1
ATOM 3175 C C . LYS A 1 399 ? 10.203 1.973 24.228 1.00 92.94 399 LYS A C 1
ATOM 3177 O O . LYS A 1 399 ? 11.105 2.478 24.877 1.00 92.94 399 LYS A O 1
ATOM 3182 N N . TYR A 1 400 ? 10.323 1.597 22.954 1.00 91.12 400 TYR A N 1
ATOM 3183 C CA . TYR A 1 400 ? 11.540 1.723 22.146 1.00 91.12 400 TYR A CA 1
ATOM 3184 C C . TYR A 1 400 ? 11.591 3.014 21.320 1.00 91.12 400 TYR A C 1
ATOM 3186 O O . TYR A 1 400 ? 12.513 3.187 20.529 1.00 91.12 400 TYR A O 1
ATOM 3194 N N . SER A 1 401 ? 10.614 3.907 21.482 1.00 90.50 401 SER A N 1
ATOM 3195 C CA . SER A 1 401 ? 10.530 5.180 20.765 1.00 90.50 401 SER A CA 1
ATOM 3196 C C . SER A 1 401 ? 10.774 6.368 21.694 1.00 90.50 401 SER A C 1
ATOM 3198 O O . SER A 1 401 ? 10.730 6.248 22.919 1.00 90.50 401 SER A O 1
ATOM 3200 N N . GLY A 1 402 ? 11.021 7.534 21.102 1.00 87.88 402 GLY A N 1
ATOM 3201 C CA . GLY A 1 402 ? 11.063 8.807 21.820 1.00 87.88 402 GLY A CA 1
ATOM 3202 C C . GLY A 1 402 ? 9.676 9.347 22.198 1.00 87.88 402 GLY A C 1
ATOM 3203 O O . GLY A 1 402 ? 8.651 8.661 22.120 1.00 87.88 402 GLY A O 1
ATOM 3204 N N . SER A 1 403 ? 9.637 10.609 22.632 1.00 85.44 403 SER A N 1
ATOM 3205 C CA . SER A 1 403 ? 8.436 11.256 23.181 1.00 85.44 403 SER A CA 1
ATOM 3206 C C . SER A 1 403 ? 7.448 11.795 22.140 1.00 85.44 403 SER A C 1
ATOM 3208 O O . SER A 1 403 ? 6.338 12.178 22.515 1.00 85.44 403 SER A O 1
ATOM 3210 N N . ALA A 1 404 ? 7.804 11.840 20.851 1.00 86.00 404 ALA A N 1
ATOM 3211 C CA . ALA A 1 404 ? 6.908 12.339 19.809 1.00 86.00 404 ALA A CA 1
ATOM 3212 C C . ALA A 1 404 ? 5.861 11.269 19.459 1.00 86.00 404 ALA A C 1
ATOM 3214 O O . ALA A 1 404 ? 6.107 10.395 18.634 1.00 86.00 404 ALA A O 1
ATOM 3215 N N . MET A 1 405 ? 4.695 11.335 20.113 1.00 82.69 405 MET A N 1
ATOM 3216 C CA . MET A 1 405 ? 3.661 10.287 20.103 1.00 82.69 405 MET A CA 1
ATOM 3217 C C . MET A 1 405 ? 3.217 9.830 18.706 1.00 82.69 405 MET A C 1
ATOM 3219 O O . MET A 1 405 ? 3.082 8.632 18.473 1.00 82.69 405 MET A O 1
ATOM 3223 N N . THR A 1 406 ? 3.013 10.756 17.768 1.00 84.44 406 THR A N 1
ATOM 3224 C CA . THR A 1 406 ? 2.600 10.449 16.383 1.00 84.44 406 THR A CA 1
ATOM 3225 C C . THR A 1 406 ? 3.712 9.862 15.522 1.00 84.44 406 THR A C 1
ATOM 3227 O O . THR A 1 406 ? 3.463 9.451 14.402 1.00 84.44 406 THR A O 1
ATOM 3230 N N . ARG A 1 407 ? 4.935 9.797 16.046 1.00 87.88 407 ARG A N 1
ATOM 3231 C CA . ARG A 1 407 ? 6.125 9.276 15.365 1.00 87.88 407 ARG A CA 1
ATOM 3232 C C . ARG A 1 407 ? 6.666 8.021 16.053 1.00 87.88 407 ARG A C 1
ATOM 3234 O O . ARG A 1 407 ? 7.751 7.547 15.729 1.00 87.88 407 ARG A O 1
ATOM 3241 N N . GLN A 1 408 ? 5.967 7.495 17.059 1.00 91.06 408 GLN A N 1
ATOM 3242 C CA . GLN A 1 408 ? 6.376 6.263 17.734 1.00 91.06 408 GLN A CA 1
ATOM 3243 C C . GLN A 1 408 ? 6.117 5.049 16.842 1.00 91.06 408 GLN A C 1
ATOM 3245 O O . GLN A 1 408 ? 5.173 5.028 16.066 1.00 91.06 408 GLN A O 1
ATOM 3250 N N . VAL A 1 409 ? 6.901 3.987 16.994 1.00 91.62 409 VAL A N 1
ATOM 3251 C CA . VAL A 1 409 ? 6.792 2.795 16.129 1.00 91.62 409 VAL A CA 1
ATOM 3252 C C . VAL A 1 409 ? 5.491 2.012 16.365 1.00 91.62 409 VAL A C 1
ATOM 3254 O O . VAL A 1 409 ? 5.072 1.214 15.531 1.00 91.62 409 VAL A O 1
ATOM 3257 N N . GLY A 1 410 ? 4.833 2.224 17.505 1.00 92.94 410 GLY A N 1
ATOM 3258 C CA . GLY A 1 410 ? 3.493 1.715 17.779 1.00 92.94 410 GLY A CA 1
ATOM 3259 C C . GLY A 1 410 ? 2.387 2.742 17.544 1.00 92.94 410 GLY A C 1
ATOM 3260 O O . GLY A 1 410 ? 1.289 2.535 18.064 1.00 92.94 410 GLY A O 1
ATOM 3261 N N . HIS A 1 411 ? 2.645 3.863 16.854 1.00 91.56 411 HIS A N 1
ATOM 3262 C CA . HIS A 1 411 ? 1.599 4.853 16.618 1.00 91.56 411 HIS A CA 1
ATOM 3263 C C . HIS A 1 411 ? 0.434 4.247 15.826 1.00 91.56 411 HIS A C 1
ATOM 3265 O O . HIS A 1 411 ? 0.561 3.270 15.093 1.00 91.56 411 HIS A O 1
ATOM 3271 N N . LEU A 1 412 ? -0.727 4.862 16.011 1.00 94.94 412 LEU A N 1
ATOM 3272 C CA . LEU A 1 412 ? -1.981 4.505 15.367 1.00 94.94 412 LEU A CA 1
ATOM 3273 C C . LEU A 1 412 ? -2.554 5.742 14.679 1.00 94.94 412 LEU A C 1
ATOM 3275 O O . LEU A 1 412 ? -2.099 6.868 14.909 1.00 94.94 412 LEU A O 1
ATOM 3279 N N . GLY A 1 413 ? -3.591 5.513 13.887 1.00 94.25 413 GLY A N 1
ATOM 3280 C CA . GLY A 1 413 ? -4.319 6.528 13.153 1.00 94.25 413 GLY A CA 1
ATOM 3281 C C . GLY A 1 413 ? -5.174 7.468 14.006 1.00 94.25 413 GLY A C 1
ATOM 3282 O O . GLY A 1 413 ? -5.062 7.527 15.240 1.00 94.25 413 GLY A O 1
ATOM 3283 N N . CYS A 1 414 ? -6.086 8.175 13.339 1.00 94.69 414 CYS A N 1
ATOM 3284 C CA . CYS A 1 414 ? -6.996 9.123 13.967 1.00 94.69 414 CYS A CA 1
ATOM 3285 C C . CYS A 1 414 ? -7.797 8.472 15.099 1.00 94.69 414 CYS A C 1
ATOM 3287 O O . CYS A 1 414 ? -8.415 7.422 14.909 1.00 94.69 414 CYS A O 1
ATOM 3289 N N . ASN A 1 415 ? -7.791 9.093 16.284 1.00 95.31 415 ASN A N 1
ATOM 3290 C CA . ASN A 1 415 ? -8.390 8.545 17.508 1.00 95.31 415 ASN A CA 1
ATOM 3291 C C . ASN A 1 415 ? -7.985 7.083 17.790 1.00 95.31 415 ASN A C 1
ATOM 3293 O O . ASN A 1 415 ? -8.769 6.280 18.289 1.00 95.31 415 ASN A O 1
ATOM 3297 N N . ASN A 1 416 ? -6.740 6.728 17.467 1.00 95.31 416 ASN A N 1
ATOM 3298 C CA . ASN A 1 416 ? -6.181 5.390 17.653 1.00 95.31 416 ASN A CA 1
ATOM 3299 C C . ASN A 1 416 ? -6.853 4.285 16.815 1.00 95.31 416 ASN A C 1
ATOM 3301 O O . ASN A 1 416 ? -6.788 3.113 17.189 1.00 95.31 416 ASN A O 1
ATOM 3305 N N . ARG A 1 417 ? -7.495 4.635 15.693 1.00 96.94 417 ARG A N 1
ATOM 3306 C CA . ARG A 1 417 ? -7.914 3.654 14.682 1.00 96.94 417 ARG A CA 1
ATOM 3307 C C . ARG A 1 417 ? -6.709 2.901 14.135 1.00 96.94 417 ARG A C 1
ATOM 3309 O O . ARG A 1 417 ? -5.586 3.410 14.166 1.00 96.94 417 ARG A O 1
ATOM 3316 N N . LEU A 1 418 ? -6.949 1.700 13.614 1.00 97.62 418 LEU A N 1
ATOM 3317 C CA . LEU A 1 418 ? -5.880 0.909 13.027 1.00 97.62 418 LEU A CA 1
ATOM 3318 C C . LEU A 1 418 ? -5.236 1.673 11.866 1.00 97.62 418 LEU A C 1
ATOM 3320 O O . LEU A 1 418 ? -5.899 2.046 10.899 1.00 97.62 418 LEU A O 1
ATOM 3324 N N . ASN A 1 419 ? -3.941 1.896 12.027 1.00 93.62 419 ASN A N 1
ATOM 3325 C CA . ASN A 1 419 ? -2.996 2.328 11.015 1.00 93.62 419 ASN A CA 1
ATOM 3326 C C . ASN A 1 419 ? -1.612 1.848 11.460 1.00 93.62 419 ASN A C 1
ATOM 3328 O O . ASN A 1 419 ? -1.426 1.590 12.653 1.00 93.62 419 ASN A O 1
ATOM 3332 N N . GLY A 1 420 ? -0.676 1.677 10.539 1.00 88.31 420 GLY A N 1
ATOM 3333 C CA . GLY A 1 420 ? 0.675 1.233 10.848 1.00 88.31 420 GLY A CA 1
ATOM 3334 C C . GLY A 1 420 ? 1.674 2.383 11.021 1.00 88.31 420 GLY A C 1
ATOM 3335 O O . GLY A 1 420 ? 1.364 3.533 10.706 1.00 88.31 420 GLY A O 1
ATOM 3336 N N . PRO A 1 421 ? 2.889 2.084 11.521 1.00 90.25 421 PRO A N 1
ATOM 3337 C CA . PRO A 1 421 ? 3.977 3.052 11.673 1.00 90.25 421 PRO A CA 1
ATOM 3338 C C . PRO A 1 421 ? 4.454 3.696 10.364 1.00 90.25 421 PRO A C 1
ATOM 3340 O O . PRO A 1 421 ? 5.191 4.676 10.398 1.00 90.25 421 PRO A O 1
ATOM 3343 N N . ALA A 1 422 ? 4.105 3.112 9.218 1.00 89.69 422 ALA A N 1
ATOM 3344 C CA . ALA A 1 422 ? 4.424 3.661 7.908 1.00 89.69 422 ALA A CA 1
ATOM 3345 C C . ALA A 1 422 ? 3.340 4.607 7.359 1.00 89.69 422 ALA A C 1
ATOM 3347 O O . ALA A 1 422 ? 3.506 5.155 6.271 1.00 89.69 422 ALA A O 1
ATOM 3348 N N . ASP A 1 423 ? 2.228 4.767 8.080 1.00 89.31 423 ASP A N 1
ATOM 3349 C CA . ASP A 1 423 ? 1.001 5.357 7.555 1.00 89.31 423 ASP A CA 1
ATOM 3350 C C . ASP A 1 423 ? 0.679 6.721 8.189 1.00 89.31 423 ASP A C 1
ATOM 3352 O O . ASP A 1 423 ? 1.160 7.085 9.263 1.00 89.31 423 ASP A O 1
ATOM 3356 N N . ASN A 1 424 ? -0.199 7.494 7.546 1.00 86.62 424 ASN A N 1
ATOM 3357 C CA . ASN A 1 424 ? -0.545 8.838 8.006 1.00 86.62 424 ASN A CA 1
ATOM 3358 C C . ASN A 1 424 ? -1.349 8.817 9.322 1.00 86.62 424 ASN A C 1
ATOM 3360 O O . ASN A 1 424 ? -2.452 8.264 9.402 1.00 86.62 424 ASN A O 1
ATOM 3364 N N . THR A 1 425 ? -0.843 9.500 10.350 1.00 89.31 425 THR A N 1
ATOM 3365 C CA . THR A 1 425 ? -1.469 9.544 11.681 1.00 89.31 425 THR A CA 1
ATOM 3366 C C . THR A 1 425 ? -2.871 10.161 11.698 1.00 89.31 425 THR A C 1
ATOM 3368 O O . THR A 1 425 ? -3.661 9.804 12.569 1.00 89.31 425 THR A O 1
ATOM 3371 N N . ASN A 1 426 ? -3.225 11.002 10.723 1.00 90.25 426 ASN A N 1
ATOM 3372 C CA . ASN A 1 426 ? -4.551 11.612 10.601 1.00 90.25 426 ASN A CA 1
ATOM 3373 C C . ASN A 1 426 ? -5.602 10.673 9.982 1.00 90.25 426 ASN A C 1
ATOM 3375 O O . ASN A 1 426 ? -6.765 11.041 9.907 1.00 90.25 426 ASN A O 1
ATOM 3379 N N . SER A 1 427 ? -5.242 9.446 9.594 1.00 91.44 427 SER A N 1
ATOM 3380 C CA . SER A 1 427 ? -6.124 8.515 8.868 1.00 91.44 427 SER A CA 1
ATOM 3381 C C . SER A 1 427 ? -6.344 7.183 9.587 1.00 91.44 427 SER A C 1
ATOM 3383 O O . SER A 1 427 ? -5.905 7.001 10.717 1.00 91.44 427 SER A O 1
ATOM 3385 N N . SER A 1 428 ? -7.064 6.258 8.961 1.00 94.62 428 SER A N 1
ATOM 3386 C CA . SER A 1 428 ? -7.044 4.817 9.229 1.00 94.62 428 SER A CA 1
ATOM 3387 C C . SER A 1 428 ? -6.678 4.086 7.932 1.00 94.62 428 SER A C 1
ATOM 3389 O O . SER A 1 428 ? -6.763 4.681 6.851 1.00 94.62 428 SER A O 1
ATOM 3391 N N . CYS A 1 429 ? -6.365 2.785 7.994 1.00 94.06 429 CYS A N 1
ATOM 3392 C CA . CYS A 1 429 ? -6.123 2.022 6.763 1.00 94.06 429 CYS A CA 1
ATOM 3393 C C . CYS A 1 429 ? -7.316 2.129 5.795 1.00 94.06 429 CYS A C 1
ATOM 3395 O O . CYS A 1 429 ? -7.134 2.296 4.592 1.00 94.06 429 CYS A O 1
ATOM 3397 N N . MET A 1 430 ? -8.550 2.080 6.307 1.00 94.69 430 MET A N 1
ATOM 3398 C CA . MET A 1 430 ? -9.748 2.094 5.464 1.00 94.69 430 MET A CA 1
ATOM 3399 C C . MET A 1 430 ? -10.165 3.486 4.989 1.00 94.69 430 MET A C 1
ATOM 3401 O O . MET A 1 430 ? -10.645 3.589 3.865 1.00 94.69 430 MET A O 1
ATOM 3405 N N . SER A 1 431 ? -9.991 4.550 5.778 1.00 92.81 431 SER A N 1
ATOM 3406 C CA . SER A 1 431 ? -10.267 5.920 5.310 1.00 92.81 431 SER A CA 1
ATOM 3407 C C . SER A 1 431 ? -9.285 6.335 4.213 1.00 92.81 431 SER A C 1
ATOM 3409 O O . SER A 1 431 ? -9.671 6.964 3.233 1.00 92.81 431 SER A O 1
ATOM 3411 N N . CYS A 1 432 ? -8.025 5.912 4.349 1.00 89.31 432 CYS A N 1
ATOM 3412 C CA . CYS A 1 432 ? -6.976 6.087 3.354 1.00 89.31 432 CYS A CA 1
ATOM 3413 C C . CYS A 1 432 ? -7.346 5.356 2.052 1.00 89.31 432 CYS A C 1
ATOM 3415 O O . CYS A 1 432 ? -7.576 5.974 1.009 1.00 89.31 432 CYS A O 1
ATOM 3417 N N . HIS A 1 433 ? -7.537 4.038 2.136 1.00 91.50 433 HIS A N 1
ATOM 3418 C CA . HIS A 1 433 ? -7.767 3.209 0.958 1.00 91.50 433 HIS A CA 1
ATOM 3419 C C . HIS A 1 433 ? -9.137 3.405 0.298 1.00 91.50 433 HIS A C 1
ATOM 3421 O O . HIS A 1 433 ? -9.233 3.287 -0.923 1.00 91.50 433 HIS A O 1
ATOM 3427 N N . GLY A 1 434 ? -10.184 3.737 1.059 1.00 90.94 434 GLY A N 1
ATOM 3428 C CA . GLY A 1 434 ? -11.555 3.877 0.550 1.00 90.94 434 GLY A CA 1
ATOM 3429 C C . GLY A 1 434 ? -11.726 4.961 -0.518 1.00 90.94 434 GLY A C 1
ATOM 3430 O O . GLY A 1 434 ? -12.702 4.941 -1.260 1.00 90.94 434 GLY A O 1
ATOM 3431 N N . THR A 1 435 ? -10.755 5.870 -0.647 1.00 86.69 435 THR A N 1
ATOM 3432 C CA . THR A 1 435 ? -10.730 6.925 -1.673 1.00 86.69 435 THR A CA 1
ATOM 3433 C C . THR A 1 435 ? -10.286 6.437 -3.060 1.00 86.69 435 THR A C 1
ATOM 3435 O O . THR A 1 435 ? -10.434 7.163 -4.048 1.00 86.69 435 THR A O 1
ATOM 3438 N N . ALA A 1 436 ? -9.766 5.206 -3.169 1.00 89.81 436 ALA A N 1
ATOM 3439 C CA . ALA A 1 436 ? -9.187 4.665 -4.396 1.00 89.81 436 ALA A CA 1
ATOM 3440 C C . ALA A 1 436 ? -10.149 4.746 -5.592 1.00 89.81 436 ALA A C 1
ATOM 3442 O O . ALA A 1 436 ? -11.208 4.115 -5.612 1.00 89.81 436 ALA A O 1
ATOM 3443 N N . SER A 1 437 ? -9.754 5.509 -6.611 1.00 88.88 437 SER A N 1
ATOM 3444 C CA . SER A 1 437 ? -10.589 5.830 -7.765 1.00 88.88 437 SER A CA 1
ATOM 3445 C C . SER A 1 437 ? -9.763 5.983 -9.042 1.00 88.88 437 SER A C 1
ATOM 3447 O O . SER A 1 437 ? -8.589 6.345 -8.999 1.00 88.88 437 SER A O 1
ATOM 3449 N N . LEU A 1 438 ? -10.395 5.729 -10.188 1.00 88.69 438 LEU A N 1
ATOM 3450 C CA . LEU A 1 438 ? -9.816 5.948 -11.512 1.00 88.69 438 LEU A CA 1
ATOM 3451 C C . LEU A 1 438 ? -9.583 7.446 -11.745 1.00 88.69 438 LEU A C 1
ATOM 3453 O O . LEU A 1 438 ? -10.543 8.186 -11.557 1.00 88.69 438 LEU A O 1
ATOM 3457 N N . PRO A 1 439 ? -8.408 7.883 -12.238 1.00 81.62 439 PRO A N 1
ATOM 3458 C CA . PRO A 1 439 ? -8.164 9.284 -12.571 1.00 81.62 439 PRO A CA 1
ATOM 3459 C C . PRO A 1 439 ? -9.230 9.918 -13.488 1.00 81.62 439 PRO A C 1
ATOM 3461 O O . PRO A 1 439 ? -9.751 9.252 -14.389 1.00 81.62 439 PRO A O 1
ATOM 3464 N N . ASP A 1 440 ? -9.546 11.202 -13.288 1.00 77.69 440 ASP A N 1
ATOM 3465 C CA . ASP A 1 440 ? -10.494 11.948 -14.126 1.00 77.69 440 ASP A CA 1
ATOM 3466 C C . ASP A 1 440 ? -9.869 12.327 -15.482 1.00 77.69 440 ASP A C 1
ATOM 3468 O O . ASP A 1 440 ? -8.732 11.957 -15.801 1.00 77.69 440 ASP A O 1
ATOM 3472 N N . SER A 1 441 ? -10.599 13.067 -16.328 1.00 74.69 441 SER A N 1
ATOM 3473 C CA . SER A 1 441 ? -10.062 13.445 -17.643 1.00 74.69 441 SER A CA 1
ATOM 3474 C C . SER A 1 441 ? -8.893 14.429 -17.569 1.00 74.69 441 SER A C 1
ATOM 3476 O O . SER A 1 441 ? -8.168 14.575 -18.550 1.00 74.69 441 SER A O 1
ATOM 3478 N N . LYS A 1 442 ? -8.702 15.091 -16.424 1.00 72.94 442 LYS A N 1
ATOM 3479 C CA . LYS A 1 442 ? -7.568 15.972 -16.134 1.00 72.94 442 LYS A CA 1
ATOM 3480 C C . LYS A 1 442 ? -6.421 15.246 -15.429 1.00 72.94 442 LYS A C 1
ATOM 3482 O O . LYS A 1 442 ? -5.385 15.872 -15.228 1.00 72.94 442 LYS A O 1
ATOM 3487 N N . ARG A 1 443 ? -6.558 13.940 -15.151 1.00 75.00 443 ARG A N 1
ATOM 3488 C CA . ARG A 1 443 ? -5.599 13.118 -14.389 1.00 75.00 443 ARG A CA 1
ATOM 3489 C C . ARG A 1 443 ? -5.505 13.471 -12.915 1.00 75.00 443 ARG A C 1
ATOM 3491 O O . ARG A 1 443 ? -4.522 13.128 -12.268 1.00 75.00 443 ARG A O 1
ATOM 3498 N N . ASN A 1 444 ? -6.524 14.122 -12.379 1.00 71.12 444 ASN A N 1
ATOM 3499 C CA . ASN A 1 444 ? -6.654 14.168 -10.939 1.00 71.12 444 ASN A CA 1
ATOM 3500 C C . ASN A 1 444 ? -7.103 12.777 -10.486 1.00 71.12 444 ASN A C 1
ATOM 3502 O O . ASN A 1 444 ? -7.753 12.056 -11.241 1.00 71.12 444 ASN A O 1
ATOM 3506 N N . THR A 1 445 ? -6.832 12.408 -9.248 1.00 68.25 445 THR A N 1
ATOM 3507 C CA . THR A 1 445 ? -7.681 11.477 -8.493 1.00 68.25 445 THR A CA 1
ATOM 3508 C C . THR A 1 445 ? -8.411 12.281 -7.426 1.00 68.25 445 THR A C 1
ATOM 3510 O O . THR A 1 445 ? -8.005 13.420 -7.175 1.00 68.25 445 THR A O 1
ATOM 3513 N N . PRO A 1 446 ? -9.482 11.778 -6.774 1.00 63.78 446 PRO A N 1
ATOM 3514 C CA . PRO A 1 446 ? -9.872 12.370 -5.509 1.00 63.78 446 PRO A CA 1
ATOM 3515 C C . PRO A 1 446 ? -8.598 12.346 -4.681 1.00 63.78 446 PRO A C 1
ATOM 3517 O O . PRO A 1 446 ? -8.037 11.271 -4.451 1.00 63.78 446 PRO A O 1
ATOM 3520 N N . LEU A 1 447 ? -8.091 13.532 -4.341 1.00 57.94 447 LEU A N 1
ATOM 3521 C CA . LEU A 1 447 ? -7.028 13.653 -3.362 1.00 57.94 447 LEU A CA 1
ATOM 3522 C C . LEU A 1 447 ? -7.444 12.750 -2.203 1.00 57.94 447 LEU A C 1
ATOM 3524 O O . LEU A 1 447 ? -8.632 12.691 -1.882 1.00 57.94 447 LEU A O 1
ATOM 3528 N N . MET A 1 448 ? -6.518 12.009 -1.607 1.00 59.19 448 MET A N 1
ATOM 3529 C CA . MET A 1 448 ? -6.789 11.477 -0.277 1.00 59.19 448 MET A CA 1
ATOM 3530 C C . MET A 1 448 ? -7.099 12.700 0.574 1.00 59.19 448 MET A C 1
ATOM 3532 O O . MET A 1 448 ? -6.178 13.467 0.822 1.00 59.19 448 MET A O 1
ATOM 3536 N N . ILE A 1 449 ? -8.386 12.946 0.842 1.00 49.81 449 ILE A N 1
ATOM 3537 C CA . ILE A 1 449 ? -9.056 14.258 0.668 1.00 49.81 449 ILE A CA 1
ATOM 3538 C C . ILE A 1 449 ? -8.426 15.437 1.407 1.00 49.81 449 ILE A C 1
ATOM 3540 O O . ILE A 1 449 ? -8.684 16.582 1.082 1.00 49.81 449 ILE A O 1
ATOM 3544 N N . SER A 1 450 ? -7.511 15.190 2.313 1.00 45.09 450 SER A N 1
ATOM 3545 C CA . SER A 1 450 ? -6.879 16.204 3.134 1.00 45.09 450 SER A CA 1
ATOM 3546 C C . SER A 1 450 ? -5.427 15.880 3.493 1.00 45.09 450 SER A C 1
ATOM 3548 O O . SER A 1 450 ? -4.760 16.695 4.117 1.00 45.09 450 SER A O 1
ATOM 3550 N N . GLN A 1 451 ? -4.884 14.747 3.034 1.00 53.28 451 GLN A N 1
ATOM 3551 C CA . GLN A 1 451 ? -3.502 14.371 3.339 1.00 53.28 451 GLN A CA 1
ATOM 3552 C C . GLN A 1 451 ? -2.478 15.179 2.538 1.00 53.28 451 GLN A C 1
ATOM 3554 O O . GLN A 1 451 ? -1.337 15.310 2.968 1.00 53.28 451 GLN A O 1
ATOM 3559 N N . PHE A 1 452 ? -2.874 15.697 1.371 1.00 55.00 452 PHE A N 1
ATOM 3560 C CA . PHE A 1 452 ? -1.917 16.164 0.367 1.00 55.00 452 PHE A CA 1
ATOM 3561 C C . PHE A 1 452 ? -2.372 17.378 -0.460 1.00 55.00 452 PHE A C 1
ATOM 3563 O O . PHE A 1 452 ? -1.730 17.727 -1.451 1.00 55.00 452 PHE A O 1
ATOM 3570 N N . GLY A 1 453 ? -3.474 18.033 -0.083 1.00 58.88 453 GLY A N 1
ATOM 3571 C CA . GLY A 1 453 ? -4.023 19.178 -0.816 1.00 58.88 453 GLY A CA 1
ATOM 3572 C C . GLY A 1 453 ? -4.462 20.327 0.088 1.00 58.88 453 GLY A C 1
ATOM 3573 O O . GLY A 1 453 ? -4.547 20.180 1.302 1.00 58.88 453 GLY A O 1
ATOM 3574 N N . GLU A 1 454 ? -4.772 21.472 -0.523 1.00 69.38 454 GLU A N 1
ATOM 3575 C CA . GLU A 1 454 ? -5.323 22.656 0.155 1.00 69.38 454 GLU A CA 1
ATOM 3576 C C . GLU A 1 454 ? -6.823 22.455 0.451 1.00 69.38 454 GLU A C 1
ATOM 3578 O O . GLU A 1 454 ? -7.691 23.025 -0.209 1.00 69.38 454 GLU A O 1
ATOM 3583 N N . GLN A 1 455 ? -7.138 21.569 1.397 1.00 76.81 455 GLN A N 1
ATOM 3584 C CA . GLN A 1 455 ? -8.501 21.282 1.857 1.00 76.81 455 GLN A CA 1
ATOM 3585 C C . GLN A 1 455 ? -8.572 21.341 3.383 1.00 76.81 455 GLN A C 1
ATOM 3587 O O . GLN A 1 455 ? -7.551 21.287 4.066 1.00 76.81 455 GLN A O 1
ATOM 3592 N N . THR A 1 456 ? -9.789 21.442 3.927 1.00 86.25 456 THR A N 1
ATOM 3593 C CA . THR A 1 456 ? -9.997 21.336 5.376 1.00 86.25 456 THR A CA 1
ATOM 3594 C C . THR A 1 456 ? -9.437 19.997 5.871 1.00 86.25 456 THR A C 1
ATOM 3596 O O . THR A 1 456 ? -9.860 18.960 5.354 1.00 86.25 456 THR A O 1
ATOM 3599 N N . PRO A 1 457 ? -8.528 19.980 6.863 1.00 87.12 457 PRO A N 1
ATOM 3600 C CA . PRO A 1 457 ? -7.924 18.739 7.323 1.00 87.12 457 PRO A CA 1
ATOM 3601 C C . PRO A 1 457 ? -8.900 17.826 8.060 1.00 87.12 457 PRO A C 1
ATOM 3603 O O . PRO A 1 457 ? -9.796 18.280 8.778 1.00 87.12 457 PRO A O 1
ATOM 3606 N N . GLU A 1 458 ? -8.691 16.524 7.908 1.00 89.06 458 GLU A N 1
ATOM 3607 C CA . GLU A 1 458 ? -9.349 15.490 8.693 1.00 89.06 458 GLU A CA 1
ATOM 3608 C C . GLU A 1 458 ? -8.707 15.355 10.078 1.00 89.06 458 GLU A C 1
ATOM 3610 O O . GLU A 1 458 ? -7.575 15.774 10.323 1.00 89.06 458 GLU A O 1
ATOM 3615 N N . CYS A 1 459 ? -9.416 14.703 10.997 1.00 92.00 459 CYS A N 1
ATOM 3616 C CA . CYS A 1 459 ? -8.936 14.414 12.345 1.00 92.00 459 CYS A CA 1
ATOM 3617 C C . CYS A 1 459 ? -8.457 15.656 13.120 1.00 92.00 459 CYS A C 1
ATOM 3619 O O . CYS A 1 459 ? -7.635 15.556 14.037 1.00 92.00 459 CYS A O 1
ATOM 3621 N N . ALA A 1 460 ? -8.976 16.830 12.766 1.00 92.19 460 ALA A N 1
ATOM 3622 C CA . ALA A 1 460 ? -8.578 18.093 13.355 1.00 92.19 460 ALA A CA 1
ATOM 3623 C C . ALA A 1 460 ? -9.518 18.532 14.482 1.00 92.19 460 ALA A C 1
ATOM 3625 O O . ALA A 1 460 ? -10.736 18.340 14.451 1.00 92.19 460 ALA A O 1
ATOM 3626 N N . VAL A 1 461 ? -8.925 19.150 15.500 1.00 91.25 461 VAL A N 1
ATOM 3627 C CA . VAL A 1 461 ? -9.618 19.748 16.639 1.00 91.25 461 VAL A CA 1
ATOM 3628 C C . VAL A 1 461 ? -9.627 21.264 16.463 1.00 91.25 461 VAL A C 1
ATOM 3630 O O . VAL A 1 461 ? -8.548 21.843 16.315 1.00 91.25 461 VAL A O 1
ATOM 3633 N N . PRO A 1 462 ? -10.791 21.936 16.523 1.00 92.50 462 PRO A N 1
ATOM 3634 C CA . PRO A 1 462 ? -10.852 23.395 16.496 1.00 92.50 462 PRO A CA 1
ATOM 3635 C C . PRO A 1 462 ? -9.991 24.036 17.593 1.00 92.50 462 PRO A C 1
ATOM 3637 O O . PRO A 1 462 ? -9.975 23.570 18.738 1.00 92.50 462 PRO A O 1
ATOM 3640 N N . LEU A 1 463 ? -9.298 25.129 17.267 1.00 92.94 463 LEU A N 1
ATOM 3641 C CA . LEU A 1 463 ? -8.577 25.925 18.259 1.00 92.94 463 LEU A CA 1
ATOM 3642 C C . LEU A 1 463 ? -9.555 26.702 19.151 1.00 92.94 463 LEU A C 1
ATOM 3644 O O . LEU A 1 463 ? -10.602 27.173 18.711 1.00 92.94 463 LEU A O 1
ATOM 3648 N N . ILE A 1 464 ? -9.185 26.891 20.421 1.00 88.06 464 ILE A N 1
ATOM 3649 C CA . ILE A 1 464 ? -9.965 27.724 21.346 1.00 88.06 464 ILE A CA 1
ATOM 3650 C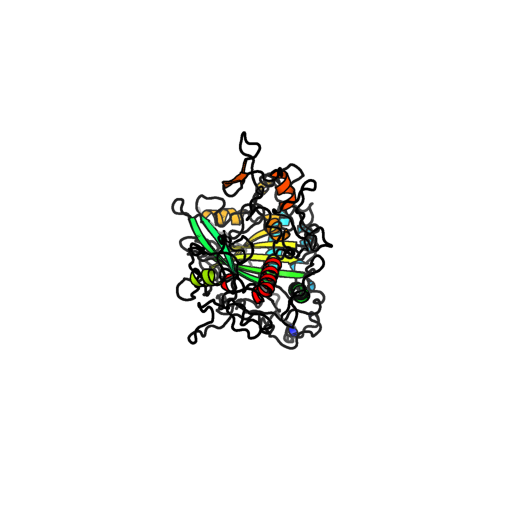 C . ILE A 1 464 ? -10.048 29.147 20.773 1.00 88.06 464 ILE A C 1
ATOM 3652 O O . ILE A 1 464 ? -9.020 29.751 20.470 1.00 88.06 464 ILE A O 1
ATOM 3656 N N . ASN A 1 465 ? -11.266 29.687 20.677 1.00 88.06 465 ASN A N 1
ATOM 3657 C CA . ASN A 1 465 ? -11.570 31.008 20.110 1.00 88.06 465 ASN A CA 1
ATOM 3658 C C . ASN A 1 465 ? -11.243 31.165 18.613 1.00 88.06 465 ASN A C 1
ATOM 3660 O O . ASN A 1 465 ? -11.032 32.288 18.156 1.00 88.06 465 ASN A O 1
ATOM 3664 N N . SER A 1 466 ? -11.199 30.073 17.847 1.00 90.06 466 SER A N 1
ATOM 3665 C CA . SER A 1 466 ? -11.160 30.138 16.387 1.00 90.06 466 SER A CA 1
ATOM 3666 C C . SER A 1 466 ? -12.303 29.337 15.782 1.00 90.06 466 SER A C 1
ATOM 3668 O O . SER A 1 466 ? -12.492 28.169 16.113 1.00 90.06 466 SER A O 1
ATOM 3670 N N . ASP A 1 467 ? -13.021 29.964 14.855 1.00 83.25 467 ASP A N 1
ATOM 3671 C CA . ASP A 1 467 ? -14.081 29.309 14.085 1.00 83.25 467 ASP A CA 1
ATOM 3672 C C . ASP A 1 467 ? -13.558 28.708 12.770 1.00 83.25 467 ASP A C 1
ATOM 3674 O O . ASP A 1 467 ? -14.303 28.023 12.075 1.00 83.25 467 ASP A O 1
ATOM 3678 N N . THR A 1 468 ? -12.293 28.969 12.413 1.00 90.25 468 THR A N 1
ATOM 3679 C CA . THR A 1 468 ? -11.701 28.581 11.121 1.00 90.25 468 THR A CA 1
ATOM 3680 C C . THR A 1 468 ? -10.408 27.791 11.242 1.00 90.25 468 THR A C 1
ATOM 3682 O O . THR A 1 468 ? -10.045 27.121 10.285 1.00 90.25 468 THR A O 1
ATOM 3685 N N . LEU A 1 469 ? -9.716 27.831 12.383 1.00 93.94 469 LEU A N 1
ATOM 3686 C CA . LEU A 1 469 ? -8.445 27.139 12.578 1.00 93.94 469 LEU A CA 1
ATOM 3687 C C . LEU A 1 469 ? -8.598 25.931 13.498 1.00 93.94 469 LEU A C 1
ATOM 3689 O O . LEU A 1 469 ? -9.338 25.955 14.486 1.00 93.94 469 LEU A O 1
ATOM 3693 N N . GLY A 1 470 ? -7.826 24.893 13.209 1.00 92.69 470 GLY A N 1
ATOM 3694 C CA . GLY A 1 470 ? -7.733 23.682 14.006 1.00 92.69 470 GLY A CA 1
ATOM 3695 C C . GLY A 1 470 ? -6.309 23.152 14.072 1.00 92.69 470 GLY A C 1
ATOM 3696 O O . GLY A 1 470 ? -5.401 23.661 13.416 1.00 92.69 470 GLY A O 1
ATOM 3697 N N . LYS A 1 471 ? -6.117 22.123 14.890 1.00 91.56 471 LYS A N 1
ATOM 3698 C CA . LYS A 1 471 ? -4.905 21.309 14.897 1.00 91.56 471 LYS A CA 1
ATOM 3699 C C . LYS A 1 471 ? -5.251 19.870 14.608 1.00 91.56 471 LYS A C 1
ATOM 3701 O O . LYS A 1 471 ? -6.140 19.322 15.260 1.00 91.56 471 LYS A O 1
ATOM 3706 N N . ASP A 1 472 ? -4.547 19.283 13.659 1.00 87.56 472 ASP A N 1
ATOM 3707 C CA . ASP A 1 472 ? -4.657 17.861 13.384 1.00 87.56 472 ASP A CA 1
ATOM 3708 C C . ASP A 1 472 ? -3.962 17.021 14.469 1.00 87.56 472 ASP A C 1
ATOM 3710 O O . ASP A 1 472 ? -3.436 17.534 15.469 1.00 87.56 472 ASP A O 1
ATOM 3714 N N . ARG A 1 473 ? -3.977 15.699 14.295 1.00 84.69 473 ARG A N 1
ATOM 3715 C CA . ARG A 1 473 ? -3.329 14.784 15.235 1.00 84.69 473 ARG A CA 1
ATOM 3716 C C . ARG A 1 473 ? -1.805 14.867 15.157 1.00 84.69 473 ARG A C 1
ATOM 3718 O O . ARG A 1 473 ? -1.161 14.682 16.191 1.00 84.69 473 ARG A O 1
ATOM 3725 N N . GLY A 1 474 ? -1.251 15.141 13.976 1.00 79.19 474 GLY A N 1
ATOM 3726 C CA . GLY A 1 474 ? 0.178 15.378 13.744 1.00 79.19 474 GLY A CA 1
ATOM 3727 C C . GLY A 1 474 ? 0.730 16.593 14.497 1.00 79.19 474 GLY A C 1
ATOM 3728 O O . GLY A 1 474 ? 1.908 16.607 14.859 1.00 79.19 474 GLY A O 1
ATOM 3729 N N . GLY A 1 475 ? -0.140 17.549 14.828 1.00 82.94 475 GLY A N 1
ATOM 3730 C CA . GLY A 1 475 ? 0.172 18.811 15.493 1.00 82.94 475 GLY A CA 1
ATOM 3731 C C . GLY A 1 475 ? 0.214 20.010 14.543 1.00 82.94 475 GLY A C 1
ATOM 3732 O O . GLY A 1 475 ? 0.443 21.135 15.015 1.00 82.94 475 GLY A O 1
ATOM 3733 N N . ASP A 1 476 ? -0.033 19.778 13.255 1.00 84.31 476 ASP A N 1
ATOM 3734 C CA . ASP A 1 476 ? -0.027 20.782 12.203 1.00 84.31 476 ASP A CA 1
ATOM 3735 C C . ASP A 1 476 ? -1.303 21.625 12.264 1.00 84.31 476 ASP A C 1
ATOM 3737 O O . ASP A 1 476 ? -2.372 21.188 12.704 1.00 84.31 476 ASP A O 1
ATOM 3741 N N . THR A 1 477 ? -1.166 22.902 11.905 1.00 87.44 477 THR A N 1
ATOM 3742 C CA . THR A 1 477 ? -2.297 23.837 11.921 1.00 87.44 477 THR A CA 1
ATOM 3743 C C . THR A 1 477 ? -3.057 23.724 10.613 1.00 87.44 477 THR A C 1
ATOM 3745 O O . THR A 1 477 ? -2.472 23.841 9.542 1.00 87.44 477 THR A O 1
ATOM 3748 N N . GLY A 1 478 ? -4.364 23.530 10.730 1.00 86.44 478 GLY A N 1
ATOM 3749 C CA . GLY A 1 478 ? -5.301 23.427 9.626 1.00 86.44 478 GLY A CA 1
ATOM 3750 C C . GLY A 1 478 ? -6.262 24.601 9.571 1.00 86.44 478 GLY A C 1
ATOM 3751 O O . GLY A 1 478 ? -6.647 25.122 10.619 1.00 86.44 478 GLY A O 1
ATOM 3752 N N . GLU A 1 479 ? -6.704 24.969 8.373 1.00 90.06 479 GLU A N 1
ATOM 3753 C CA . GLU A 1 479 ? -7.756 25.964 8.162 1.00 90.06 479 GLU A CA 1
ATOM 3754 C C . GLU A 1 479 ? -8.994 25.324 7.516 1.00 90.06 479 GLU A C 1
ATOM 3756 O O . GLU A 1 479 ? -8.906 24.320 6.814 1.00 90.06 479 GLU A O 1
ATOM 3761 N N . ILE A 1 480 ? -10.174 25.885 7.779 1.00 89.25 480 ILE A N 1
ATOM 3762 C CA . ILE A 1 480 ? -11.400 25.559 7.056 1.00 89.25 480 ILE A CA 1
ATOM 3763 C C . ILE A 1 480 ? -11.327 26.150 5.647 1.00 89.25 480 ILE A C 1
ATOM 3765 O O . ILE A 1 480 ? -11.347 27.366 5.464 1.00 89.25 480 ILE A O 1
ATOM 3769 N N . HIS A 1 481 ? -11.371 25.278 4.648 1.00 86.00 481 HIS A N 1
ATOM 3770 C CA . HIS A 1 481 ? -11.484 25.625 3.239 1.00 86.00 481 HIS A CA 1
ATOM 3771 C C . HIS A 1 481 ? -12.933 25.464 2.748 1.00 86.00 481 HIS A C 1
ATOM 3773 O O . HIS A 1 481 ? -13.689 24.597 3.196 1.00 86.00 481 HIS A O 1
ATOM 3779 N N . ASP A 1 482 ? -13.360 26.359 1.852 1.00 81.50 482 ASP A N 1
ATOM 3780 C CA . ASP A 1 482 ? -14.660 26.334 1.151 1.00 81.50 482 ASP A CA 1
ATOM 3781 C C . ASP A 1 482 ? -15.927 26.281 2.031 1.00 81.50 482 ASP A C 1
ATOM 3783 O O . ASP A 1 482 ? -17.047 25.985 1.575 1.00 81.50 482 ASP A O 1
ATOM 3787 N N . GLY A 1 483 ? -15.771 26.636 3.308 1.00 85.44 483 GLY A N 1
ATOM 3788 C CA . GLY A 1 483 ? -16.825 26.574 4.314 1.00 85.44 483 GLY A CA 1
ATOM 3789 C C . GLY A 1 483 ? -17.235 25.146 4.674 1.00 85.44 483 GLY A C 1
ATOM 3790 O O . GLY A 1 483 ? -18.377 24.946 5.089 1.00 85.44 483 GLY A O 1
ATOM 3791 N N . ILE A 1 484 ? -16.347 24.168 4.477 1.00 87.38 484 ILE A N 1
ATOM 3792 C CA . ILE A 1 484 ? -16.534 22.785 4.913 1.00 87.38 484 ILE A CA 1
ATOM 3793 C C . ILE A 1 484 ? -15.776 22.606 6.224 1.00 87.38 484 ILE A C 1
ATOM 3795 O O . ILE A 1 484 ? -14.553 22.681 6.249 1.00 87.38 484 ILE A O 1
ATOM 3799 N N . ASN A 1 485 ? -16.494 22.404 7.324 1.00 91.19 485 ASN A N 1
ATOM 3800 C CA . ASN A 1 485 ? -15.880 22.304 8.647 1.00 91.19 485 ASN A CA 1
ATOM 3801 C C . ASN A 1 485 ? -15.267 20.917 8.919 1.00 91.19 485 ASN A C 1
ATOM 3803 O O . ASN A 1 485 ? -15.547 19.945 8.216 1.00 91.19 485 ASN A O 1
ATOM 3807 N N . PHE A 1 486 ? -14.471 20.821 9.987 1.00 91.69 486 PHE A N 1
ATOM 3808 C CA . PHE A 1 486 ? -13.771 19.591 10.375 1.00 91.69 486 PHE A CA 1
ATOM 3809 C C . PHE A 1 486 ? -14.708 18.383 10.551 1.00 91.69 486 PHE A C 1
ATOM 3811 O O . PHE A 1 486 ? -14.416 17.300 10.060 1.00 91.69 486 PHE A O 1
ATOM 3818 N N . ALA A 1 487 ? -15.884 18.564 11.163 1.00 92.94 487 ALA A N 1
ATOM 3819 C CA . ALA A 1 487 ? -16.839 17.469 11.360 1.00 92.94 487 ALA A CA 1
ATOM 3820 C C . ALA A 1 487 ? -17.472 16.992 10.041 1.00 92.94 487 ALA A C 1
ATOM 3822 O O . ALA A 1 487 ? -17.800 15.816 9.891 1.00 92.94 487 ALA A O 1
ATOM 3823 N N . GLN A 1 488 ? -17.659 17.896 9.075 1.00 91.38 488 GLN A N 1
ATOM 3824 C CA . GLN A 1 488 ? -18.146 17.543 7.744 1.00 91.38 488 GLN A CA 1
ATOM 3825 C C . GLN A 1 488 ? -17.101 16.728 6.971 1.00 91.38 488 GLN A C 1
ATOM 3827 O O . GLN A 1 488 ? -17.469 15.698 6.406 1.00 91.38 488 GLN A O 1
ATOM 3832 N N . ILE A 1 489 ? -15.822 17.127 6.997 1.00 89.62 489 ILE A N 1
ATOM 3833 C CA . ILE A 1 489 ? -14.729 16.324 6.416 1.00 89.62 489 ILE A CA 1
ATOM 3834 C C . ILE A 1 489 ? -14.636 14.964 7.089 1.00 89.62 489 ILE A C 1
ATOM 3836 O O . ILE A 1 489 ? -14.660 13.948 6.401 1.00 89.62 489 ILE A O 1
ATOM 3840 N N . ASP A 1 490 ? -14.609 14.930 8.420 1.00 92.19 490 ASP A N 1
ATOM 3841 C CA . ASP A 1 490 ? -14.488 13.690 9.185 1.00 92.19 490 ASP A CA 1
ATOM 3842 C C . ASP A 1 490 ? -15.616 12.702 8.867 1.00 92.19 490 ASP A C 1
ATOM 3844 O O . ASP A 1 490 ? -15.371 11.503 8.724 1.00 92.19 490 ASP A O 1
ATOM 3848 N N . SER A 1 491 ? -16.846 13.197 8.693 1.00 90.44 491 SER A N 1
ATOM 3849 C CA . SER A 1 491 ? -17.996 12.359 8.336 1.00 90.44 491 SER A CA 1
ATOM 3850 C C . SER A 1 491 ? -17.900 11.727 6.945 1.00 90.44 491 SER A C 1
ATOM 3852 O O . SER A 1 491 ? -18.553 10.716 6.697 1.00 90.44 491 SER A O 1
ATOM 3854 N N . LEU A 1 492 ? -17.105 12.308 6.041 1.00 88.94 492 LEU A N 1
ATOM 3855 C CA . LEU A 1 492 ? -16.862 11.763 4.708 1.00 88.94 492 LEU A CA 1
ATOM 3856 C C . LEU A 1 492 ? -15.620 10.886 4.687 1.00 88.94 492 LEU A C 1
ATOM 3858 O O . LEU A 1 492 ? -15.676 9.754 4.219 1.00 88.94 492 LEU A O 1
ATOM 3862 N N . TYR A 1 493 ? -14.510 11.394 5.215 1.00 90.25 493 TYR A N 1
ATOM 3863 C CA . TYR A 1 493 ? -13.226 10.712 5.174 1.00 90.25 493 TYR A CA 1
ATOM 3864 C C . TYR A 1 493 ? -13.254 9.395 5.953 1.00 90.25 493 TYR A C 1
ATOM 3866 O O . TYR A 1 493 ? -12.772 8.376 5.467 1.00 90.25 493 TYR A O 1
ATOM 3874 N N . PHE A 1 494 ? -13.916 9.373 7.111 1.00 93.69 494 PHE A N 1
ATOM 3875 C CA . PHE A 1 494 ? -14.105 8.160 7.909 1.00 93.69 494 PHE A CA 1
ATOM 3876 C C . PHE A 1 494 ? -15.437 7.453 7.632 1.00 93.69 494 PHE A C 1
ATOM 3878 O O . PHE A 1 494 ? -15.878 6.646 8.451 1.00 93.69 494 PHE A O 1
ATOM 3885 N N . ALA A 1 495 ? -16.097 7.721 6.502 1.00 93.25 495 ALA A N 1
ATOM 3886 C CA . ALA A 1 495 ? -17.250 6.931 6.086 1.00 93.25 495 ALA A CA 1
ATOM 3887 C C . ALA A 1 495 ? -16.817 5.514 5.679 1.00 93.25 495 ALA A C 1
ATOM 3889 O O . ALA A 1 495 ? -15.786 5.323 5.028 1.00 93.25 495 ALA A O 1
ATOM 3890 N N . ASN A 1 496 ? -17.619 4.507 6.022 1.00 95.19 496 ASN A N 1
ATOM 3891 C CA . ASN A 1 496 ? -17.508 3.208 5.367 1.00 95.19 496 ASN A CA 1
ATOM 3892 C C . ASN A 1 496 ? -17.977 3.350 3.914 1.00 95.19 496 ASN A C 1
ATOM 3894 O O . ASN A 1 496 ? -19.117 3.737 3.656 1.00 95.19 496 ASN A O 1
ATOM 3898 N N . THR A 1 497 ? -17.083 3.067 2.966 1.00 92.19 497 THR A N 1
ATOM 3899 C CA . THR A 1 497 ? -17.398 3.065 1.535 1.00 92.19 497 THR A CA 1
ATOM 3900 C C . THR A 1 497 ? -17.579 1.618 1.098 1.00 92.19 497 THR A C 1
ATOM 3902 O O . THR A 1 497 ? -16.722 0.783 1.365 1.00 92.19 497 THR A O 1
ATOM 3905 N N . GLY A 1 498 ? -18.697 1.300 0.449 1.00 94.81 498 GLY A N 1
ATOM 3906 C CA . GLY A 1 498 ? -18.964 -0.064 -0.008 1.00 94.81 498 GLY A CA 1
ATOM 3907 C C . GLY A 1 498 ? -18.000 -0.520 -1.104 1.00 94.81 498 GLY A C 1
ATOM 3908 O O . GLY A 1 498 ? -17.483 0.291 -1.874 1.00 94.81 498 GLY A O 1
ATOM 3909 N N . ALA A 1 499 ? -17.796 -1.834 -1.221 1.00 93.06 499 ALA A N 1
ATOM 3910 C CA . ALA A 1 499 ? -16.936 -2.400 -2.255 1.00 93.06 499 ALA A CA 1
ATOM 3911 C C . ALA A 1 499 ? -17.398 -2.005 -3.672 1.00 93.06 499 ALA A C 1
ATOM 3913 O O . ALA A 1 499 ? -18.524 -2.293 -4.101 1.00 93.06 499 ALA A O 1
ATOM 3914 N N . GLY A 1 500 ? -16.508 -1.350 -4.415 1.00 92.12 500 GLY A N 1
ATOM 3915 C CA . GLY A 1 500 ? -16.780 -0.784 -5.740 1.00 92.12 500 GLY A CA 1
ATOM 3916 C C . GLY A 1 500 ? -17.771 0.378 -5.785 1.00 92.12 500 GLY A C 1
ATOM 3917 O O . GLY A 1 500 ? -18.158 0.790 -6.879 1.00 92.12 500 GLY A O 1
ATOM 3918 N N . GLU A 1 501 ? -18.179 0.916 -4.637 1.00 93.69 501 GLU A N 1
ATOM 3919 C CA . GLU A 1 501 ? -18.932 2.166 -4.564 1.00 93.69 501 GLU A CA 1
ATOM 3920 C C . GLU A 1 501 ? -17.976 3.358 -4.624 1.00 93.69 501 GLU A C 1
ATOM 3922 O O . GLU A 1 501 ? -16.834 3.297 -4.155 1.00 93.69 501 GLU A O 1
ATOM 3927 N N . SER A 1 502 ? -18.426 4.443 -5.248 1.00 89.38 502 SER A N 1
ATOM 3928 C CA . SER A 1 502 ? -17.651 5.676 -5.373 1.00 89.38 502 SER A CA 1
ATOM 3929 C C . SER A 1 502 ? -17.483 6.339 -4.009 1.00 89.38 502 SER A C 1
ATOM 3931 O O . SER A 1 502 ? -18.453 6.496 -3.265 1.00 89.38 502 SER A O 1
ATOM 3933 N N . PHE A 1 503 ? -16.275 6.812 -3.709 1.00 87.12 503 PHE A N 1
ATOM 3934 C CA . PHE A 1 503 ? -16.051 7.620 -2.517 1.00 87.12 503 PHE A CA 1
ATOM 3935 C C . PHE A 1 503 ? -16.841 8.940 -2.599 1.00 87.12 503 PHE A C 1
ATOM 3937 O O . PHE A 1 503 ? -16.795 9.652 -3.610 1.00 87.12 503 PHE A O 1
ATOM 3944 N N . ASN A 1 504 ? -17.558 9.297 -1.529 1.00 84.31 504 ASN A N 1
ATOM 3945 C CA . ASN A 1 504 ? -18.342 10.527 -1.503 1.00 84.31 504 ASN A CA 1
ATOM 3946 C C . ASN A 1 504 ? -17.466 11.757 -1.222 1.00 84.31 504 ASN A C 1
ATOM 3948 O O . ASN A 1 504 ? -17.073 12.030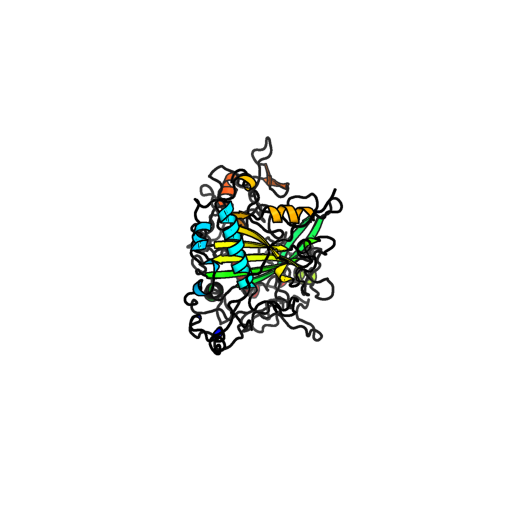 -0.095 1.00 84.31 504 ASN A O 1
ATOM 3952 N N . ILE A 1 505 ? -17.254 12.559 -2.257 1.00 79.81 505 ILE A N 1
ATOM 3953 C CA . ILE A 1 505 ? -16.486 13.810 -2.223 1.00 79.81 505 ILE A CA 1
ATOM 3954 C C . ILE A 1 505 ? -17.358 15.064 -2.006 1.00 79.81 505 ILE A C 1
ATOM 3956 O O . ILE A 1 505 ? -16.939 16.163 -2.374 1.00 79.81 505 ILE A O 1
ATOM 3960 N N . ARG A 1 506 ? -18.609 14.937 -1.539 1.00 79.75 506 ARG A N 1
ATOM 3961 C CA . ARG A 1 506 ? -19.550 16.071 -1.471 1.00 79.75 506 ARG A CA 1
ATOM 3962 C C . ARG A 1 506 ? -20.126 16.303 -0.079 1.00 79.75 506 ARG A C 1
ATOM 3964 O O . ARG A 1 506 ? -20.666 15.390 0.540 1.00 79.75 506 ARG A O 1
ATOM 3971 N N . VAL A 1 507 ? -20.135 17.572 0.331 1.00 78.06 507 VAL A N 1
ATOM 3972 C CA . VAL A 1 507 ? -20.795 18.079 1.545 1.00 78.06 507 VAL A CA 1
ATOM 3973 C C . VAL A 1 507 ? -21.854 19.095 1.140 1.00 78.06 507 VAL A C 1
ATOM 3975 O O . VAL A 1 507 ? -21.536 20.088 0.492 1.00 78.06 507 VAL A O 1
ATOM 3978 N N . ASP A 1 508 ? -23.119 18.855 1.497 1.00 78.81 508 ASP A N 1
ATOM 3979 C CA . ASP A 1 508 ? -24.241 19.776 1.234 1.00 78.81 508 ASP A CA 1
ATOM 3980 C C . ASP A 1 508 ? -24.292 20.283 -0.229 1.00 78.81 508 ASP A C 1
ATOM 3982 O O . ASP A 1 508 ? -24.585 21.441 -0.520 1.00 78.81 508 ASP A O 1
ATOM 3986 N N . GLY A 1 509 ? -23.959 19.400 -1.179 1.00 73.19 509 GLY A N 1
ATOM 3987 C CA . GLY A 1 509 ? -23.927 19.700 -2.613 1.00 73.19 509 GLY A CA 1
ATOM 3988 C C . GLY A 1 509 ? -22.650 20.385 -3.114 1.00 73.19 509 GLY A C 1
ATOM 3989 O O . GLY A 1 509 ? -22.432 20.390 -4.330 1.00 73.19 509 GLY A O 1
ATOM 3990 N N . LYS A 1 510 ? -21.778 20.883 -2.229 1.00 72.31 510 LYS A N 1
ATOM 3991 C CA . LYS A 1 510 ? -20.432 21.375 -2.563 1.00 72.31 510 LYS A CA 1
ATOM 3992 C C . LYS A 1 510 ? -19.465 20.209 -2.752 1.00 72.31 510 LYS A C 1
ATOM 3994 O O . LYS A 1 510 ? -19.604 19.177 -2.103 1.00 72.31 510 LYS A O 1
ATOM 3999 N N . SER A 1 511 ? -18.515 20.370 -3.666 1.00 73.25 511 SER A N 1
ATOM 4000 C CA . SER A 1 511 ? -17.490 19.367 -3.961 1.00 73.25 511 SER A CA 1
ATOM 4001 C C . SER A 1 511 ? -16.223 19.654 -3.168 1.00 73.25 511 SER A C 1
ATOM 4003 O O . SER A 1 511 ? -15.888 20.822 -3.007 1.00 73.25 511 SER A O 1
ATOM 4005 N N . LEU A 1 512 ? -15.537 18.603 -2.721 1.00 69.81 512 LEU A N 1
ATOM 4006 C CA . LEU A 1 512 ? -14.322 18.711 -1.918 1.00 69.81 512 LEU A CA 1
ATOM 4007 C C . LEU A 1 512 ? -13.045 18.974 -2.717 1.00 69.81 512 LEU A C 1
ATOM 4009 O O . LEU A 1 512 ? -12.232 19.771 -2.274 1.00 69.81 512 LEU A O 1
ATOM 4013 N N . ALA A 1 513 ? -12.850 18.373 -3.895 1.00 61.41 513 ALA A N 1
ATOM 4014 C CA . ALA A 1 513 ? -11.635 18.661 -4.658 1.00 61.41 513 ALA A CA 1
ATOM 4015 C C . ALA A 1 513 ? -11.743 19.963 -5.440 1.00 61.41 513 ALA A C 1
ATOM 4017 O O . ALA A 1 513 ? -12.696 20.232 -6.183 1.00 61.41 513 ALA A O 1
ATOM 4018 N N . GLN A 1 514 ? -10.678 20.725 -5.269 1.00 56.31 514 GLN A N 1
ATOM 4019 C CA . GLN A 1 514 ? -10.335 21.941 -5.970 1.00 56.31 514 GLN A CA 1
ATOM 4020 C C . GLN A 1 514 ? -9.204 21.633 -6.972 1.00 56.31 514 GLN A C 1
ATOM 4022 O O . GLN A 1 514 ? -8.301 20.877 -6.607 1.00 56.31 514 GLN A O 1
ATOM 4027 N N . PRO A 1 515 ? -9.190 22.224 -8.188 1.00 51.19 515 PRO A N 1
ATOM 4028 C CA . PRO A 1 515 ? -10.264 22.950 -8.871 1.00 51.19 515 PRO A CA 1
ATOM 4029 C C . PRO A 1 515 ? -10.998 22.090 -9.930 1.00 51.19 515 PRO A C 1
ATOM 4031 O O . PRO A 1 515 ? -10.394 21.293 -10.639 1.00 51.19 515 PRO A O 1
ATOM 4034 N N . HIS A 1 516 ? -12.317 22.303 -10.057 1.00 53.53 516 HIS A N 1
ATOM 4035 C CA . HIS A 1 516 ? -13.258 21.775 -11.068 1.00 53.53 516 HIS A CA 1
ATOM 4036 C C . HIS A 1 516 ? -12.951 20.389 -11.671 1.00 53.53 516 HIS A C 1
ATOM 4038 O O . HIS A 1 516 ? -12.277 20.271 -12.699 1.00 53.53 516 HIS A O 1
ATOM 4044 N N . TYR A 1 517 ? -13.570 19.367 -11.073 1.00 59.34 517 TYR A N 1
ATOM 4045 C CA . TYR A 1 517 ? -13.691 18.019 -11.624 1.00 59.34 517 TYR A CA 1
ATOM 4046 C C . TYR A 1 517 ? -14.206 18.031 -13.063 1.00 59.34 517 TYR A C 1
ATOM 4048 O O . TYR A 1 517 ? -15.351 18.423 -13.307 1.00 59.34 517 TYR A O 1
ATOM 4056 N N . ASP A 1 518 ? -13.404 17.493 -13.976 1.00 55.53 518 ASP A N 1
ATOM 4057 C CA . ASP A 1 518 ? -13.895 17.074 -15.282 1.00 55.53 518 ASP A CA 1
ATOM 4058 C C . ASP A 1 518 ? -14.103 15.566 -15.216 1.00 55.53 518 ASP A C 1
ATOM 4060 O O . ASP A 1 518 ? -13.289 14.751 -15.655 1.00 55.53 518 ASP A O 1
ATOM 4064 N N . PHE A 1 519 ? -15.229 15.179 -14.619 1.00 64.25 519 PHE A N 1
ATOM 4065 C CA . PHE A 1 519 ? -15.753 13.851 -14.886 1.00 64.25 519 PHE A CA 1
ATOM 4066 C C . PHE A 1 519 ? -15.889 13.674 -16.399 1.00 64.25 519 PHE A C 1
ATOM 4068 O O . PHE A 1 519 ? -16.136 14.641 -17.127 1.00 64.25 519 PHE A O 1
ATOM 4075 N N . ALA A 1 520 ? -15.792 12.431 -16.877 1.00 55.88 520 ALA A N 1
ATOM 4076 C CA . ALA A 1 520 ? -16.244 12.140 -18.233 1.00 55.88 520 ALA A CA 1
ATOM 4077 C C . ALA A 1 520 ? -17.645 12.769 -18.435 1.00 55.88 520 ALA A C 1
ATOM 4079 O O . ALA A 1 520 ? -18.435 12.742 -17.488 1.00 55.88 520 ALA A O 1
ATOM 4080 N N . PRO A 1 521 ? -17.967 13.356 -19.607 1.00 51.12 521 PRO A N 1
ATOM 4081 C CA . PRO A 1 521 ? -19.172 14.181 -19.791 1.00 51.12 521 PRO A CA 1
ATOM 4082 C C . PRO A 1 521 ? -20.507 13.537 -19.363 1.00 51.12 521 PRO A C 1
ATOM 4084 O O . PRO A 1 521 ? -21.496 14.236 -19.155 1.00 51.12 521 PRO A O 1
ATOM 4087 N N . ASP A 1 522 ? -20.551 12.210 -19.237 1.00 63.59 522 ASP A N 1
ATOM 4088 C CA . ASP A 1 522 ? -21.691 11.392 -18.818 1.00 63.59 522 ASP A CA 1
ATOM 4089 C C . ASP A 1 522 ? -21.672 10.963 -17.332 1.00 63.59 522 ASP A C 1
ATOM 4091 O O . ASP A 1 522 ? -22.561 10.231 -16.888 1.00 63.59 522 ASP A O 1
ATOM 4095 N N . LYS A 1 523 ? -20.681 11.393 -16.545 1.00 67.00 523 LYS A N 1
ATOM 4096 C CA . LYS A 1 523 ? -20.449 10.963 -15.159 1.00 67.00 523 LYS A CA 1
ATOM 4097 C C . LYS A 1 523 ? -20.599 12.117 -14.167 1.00 67.00 523 LYS A C 1
ATOM 4099 O O . LYS A 1 523 ? -20.372 13.280 -14.481 1.00 67.00 523 LYS A O 1
ATOM 4104 N N . LYS A 1 524 ? -21.010 11.775 -12.944 1.00 73.19 524 LYS A N 1
ATOM 4105 C CA . LYS A 1 524 ? -21.176 12.713 -11.813 1.00 73.19 524 LYS A CA 1
ATOM 4106 C C . LYS A 1 524 ? -20.359 12.318 -10.580 1.00 73.19 524 LYS A C 1
ATOM 4108 O O . LYS A 1 524 ? -20.416 13.002 -9.562 1.00 73.19 524 LYS A O 1
ATOM 4113 N N . GLU A 1 525 ? -19.658 11.197 -10.673 1.00 80.38 525 GLU A N 1
ATOM 4114 C CA . GLU A 1 525 ? -18.911 10.556 -9.603 1.00 80.38 525 GLU A CA 1
ATOM 4115 C C . GLU A 1 525 ? -17.676 9.867 -10.183 1.00 80.38 525 GLU A C 1
ATOM 4117 O O . GLU A 1 525 ? -17.617 9.552 -11.378 1.00 80.38 525 GLU A O 1
ATOM 4122 N N . TRP A 1 526 ? -16.696 9.648 -9.316 1.00 84.50 526 TRP A N 1
ATOM 4123 C CA . TRP A 1 526 ? -15.473 8.930 -9.630 1.00 84.50 526 TRP A CA 1
ATOM 4124 C C . TRP A 1 526 ? -15.743 7.442 -9.771 1.00 84.50 526 TRP A C 1
ATOM 4126 O O . TRP A 1 526 ? -16.609 6.893 -9.102 1.00 84.50 526 TRP A O 1
ATOM 4136 N N . ILE A 1 527 ? -14.985 6.766 -10.628 1.00 89.88 527 ILE A N 1
ATOM 4137 C CA . ILE A 1 527 ? -15.100 5.316 -10.741 1.00 89.88 527 ILE A CA 1
ATOM 4138 C C . ILE A 1 527 ? -14.246 4.685 -9.647 1.00 89.88 527 ILE A C 1
ATOM 4140 O O . ILE A 1 527 ? -13.022 4.772 -9.700 1.00 89.88 527 ILE A O 1
ATOM 4144 N N . SER A 1 528 ? -14.900 4.042 -8.681 1.00 93.25 528 SER A N 1
ATOM 4145 C CA . SER A 1 528 ? -14.230 3.307 -7.607 1.00 93.25 528 SER A CA 1
ATOM 4146 C C . SER A 1 528 ? -13.274 2.246 -8.146 1.00 93.25 528 SER A C 1
ATOM 4148 O O . SER A 1 528 ? -13.597 1.515 -9.089 1.00 93.25 528 SER A O 1
ATOM 4150 N N . LEU A 1 529 ? -12.111 2.141 -7.512 1.00 94.31 529 LEU A N 1
ATOM 4151 C CA . LEU A 1 529 ? -11.145 1.062 -7.713 1.00 94.31 529 LEU A CA 1
ATOM 4152 C C . LEU A 1 529 ? -11.096 0.108 -6.510 1.00 94.31 529 LEU A C 1
ATOM 4154 O O . LEU A 1 529 ? -10.127 -0.632 -6.353 1.00 94.31 529 LEU A O 1
ATOM 4158 N N . ASP A 1 530 ? -12.154 0.123 -5.689 1.00 94.38 530 ASP A N 1
ATOM 4159 C CA . ASP A 1 530 ? -12.417 -0.828 -4.606 1.00 94.38 530 ASP A CA 1
ATOM 4160 C C . ASP A 1 530 ? -11.245 -0.991 -3.640 1.00 94.38 530 ASP A C 1
ATOM 4162 O O . ASP A 1 530 ? -10.594 -2.034 -3.578 1.00 94.38 530 ASP A O 1
ATOM 4166 N N . TYR A 1 531 ? -10.942 0.096 -2.927 1.00 93.06 531 TYR A N 1
ATOM 4167 C CA . TYR A 1 531 ? -9.872 0.176 -1.931 1.00 93.06 531 TYR A CA 1
ATOM 4168 C C . TYR A 1 531 ? -8.435 -0.048 -2.466 1.00 93.06 531 TYR A C 1
ATOM 4170 O O . TYR A 1 531 ? -7.448 0.061 -1.726 1.00 93.06 531 TYR A O 1
ATOM 4178 N N . SER A 1 532 ? -8.260 -0.297 -3.769 1.00 93.81 532 SER A N 1
ATOM 4179 C CA . SER A 1 532 ? -6.949 -0.524 -4.382 1.00 93.81 532 SER A CA 1
ATOM 4180 C C . SER A 1 532 ? -6.274 0.783 -4.803 1.00 93.81 532 SER A C 1
ATOM 4182 O O . SER A 1 532 ? -6.239 1.143 -5.980 1.00 93.81 532 SER A O 1
ATOM 4184 N N . MET A 1 533 ? -5.661 1.484 -3.846 1.00 89.06 533 MET A N 1
ATOM 4185 C CA . MET A 1 533 ? -4.845 2.674 -4.137 1.00 89.06 533 MET A CA 1
ATOM 4186 C C . MET A 1 533 ? -3.709 2.397 -5.126 1.00 89.06 533 MET A C 1
ATOM 4188 O O . MET A 1 533 ? -3.408 3.232 -5.975 1.00 89.06 533 MET A O 1
ATOM 4192 N N . GLN A 1 534 ? -3.101 1.208 -5.062 1.00 90.88 534 GLN A N 1
ATOM 4193 C CA . GLN A 1 534 ? -2.067 0.825 -6.022 1.00 90.88 534 GLN A CA 1
ATOM 4194 C C . GLN A 1 534 ? -2.607 0.773 -7.457 1.00 90.88 534 GLN A C 1
ATOM 4196 O O . GLN A 1 534 ? -1.864 1.083 -8.385 1.00 90.88 534 GLN A O 1
ATOM 4201 N N . LEU A 1 535 ? -3.886 0.418 -7.655 1.00 94.00 535 LEU A N 1
ATOM 4202 C CA . LEU A 1 535 ? -4.516 0.448 -8.977 1.00 94.00 535 LEU A CA 1
ATOM 4203 C C . LEU A 1 535 ? -4.783 1.878 -9.436 1.00 94.00 535 LEU A C 1
ATOM 4205 O O . LEU A 1 535 ? -4.588 2.153 -10.616 1.00 94.00 535 LEU A O 1
ATOM 4209 N N . SER A 1 536 ? -5.144 2.787 -8.525 1.00 91.25 536 SER A N 1
ATOM 4210 C CA . SER A 1 536 ? -5.239 4.221 -8.828 1.00 91.25 536 SER A CA 1
ATOM 4211 C C . SER A 1 536 ? -3.899 4.770 -9.326 1.00 91.25 536 SER A C 1
ATOM 4213 O O . SER A 1 536 ? -3.846 5.341 -10.411 1.00 91.25 536 SER A O 1
ATOM 4215 N N . ILE A 1 537 ? -2.811 4.518 -8.583 1.00 88.56 537 ILE A N 1
ATOM 4216 C CA . ILE A 1 537 ? -1.444 4.952 -8.933 1.00 88.56 537 ILE A CA 1
ATOM 4217 C C . ILE A 1 537 ? -0.998 4.332 -10.263 1.00 88.56 537 ILE A C 1
ATOM 4219 O O . ILE A 1 537 ? -0.484 5.017 -11.140 1.00 88.56 537 ILE A O 1
ATOM 4223 N N . SER A 1 538 ? -1.215 3.027 -10.430 1.00 92.94 538 SER A N 1
ATOM 4224 C CA . SER A 1 538 ? -0.834 2.293 -11.638 1.00 92.94 538 SER A CA 1
ATOM 4225 C C . SER A 1 538 ? -1.571 2.800 -12.881 1.00 92.94 538 SER A C 1
ATOM 4227 O O . SER A 1 538 ? -0.968 3.020 -13.934 1.00 92.94 538 SER A O 1
ATOM 4229 N N . LEU A 1 539 ? -2.879 3.050 -12.762 1.00 93.25 539 LEU A N 1
ATOM 4230 C CA . LEU A 1 539 ? -3.661 3.618 -13.852 1.00 93.25 539 LEU A CA 1
ATOM 4231 C C . LEU A 1 539 ? -3.257 5.058 -14.137 1.00 93.25 539 LEU A C 1
ATOM 4233 O O . LEU A 1 539 ? -3.160 5.379 -15.312 1.00 93.25 539 LEU A O 1
ATOM 4237 N N . GLN A 1 540 ? -2.972 5.880 -13.123 1.00 88.69 540 GLN A N 1
ATOM 4238 C CA . GLN A 1 540 ? -2.420 7.226 -13.308 1.00 88.69 540 GLN A CA 1
ATOM 4239 C C . GLN A 1 540 ? -1.130 7.186 -14.131 1.00 88.69 540 GLN A C 1
ATOM 4241 O O . GLN A 1 540 ? -1.060 7.824 -15.176 1.00 88.69 540 GLN A O 1
ATOM 4246 N N . GLN A 1 541 ? -0.156 6.371 -13.729 1.00 90.81 541 GLN A N 1
ATOM 4247 C CA . GLN A 1 541 ? 1.119 6.243 -14.437 1.00 90.81 541 GLN A CA 1
ATOM 4248 C C . GLN A 1 541 ? 0.946 5.723 -15.872 1.00 90.81 541 GLN A C 1
ATOM 4250 O O . GLN A 1 541 ? 1.593 6.216 -16.793 1.00 90.81 541 GLN A O 1
ATOM 4255 N N . TRP A 1 542 ? 0.049 4.755 -16.105 1.00 93.88 542 TRP A N 1
ATOM 4256 C CA . TRP A 1 542 ? -0.297 4.303 -17.464 1.00 93.88 542 TRP A CA 1
ATOM 4257 C C . TRP A 1 542 ? -0.827 5.444 -18.324 1.00 93.88 542 TRP A C 1
ATOM 4259 O O . TRP A 1 542 ? -0.469 5.614 -19.489 1.00 93.88 542 TRP A O 1
ATOM 4269 N N . LEU A 1 543 ? -1.725 6.206 -17.731 1.00 91.19 543 LEU A N 1
ATOM 4270 C CA . LEU A 1 543 ? -2.426 7.296 -18.352 1.00 91.19 543 LEU A CA 1
ATOM 4271 C C . LEU A 1 543 ? -1.462 8.456 -18.681 1.00 91.19 543 LEU A C 1
ATOM 4273 O O . LEU A 1 543 ? -1.489 8.966 -19.804 1.00 91.19 543 LEU A O 1
ATOM 4277 N N . GLU A 1 544 ? -0.577 8.828 -17.766 1.00 88.81 544 GLU A N 1
ATOM 4278 C CA . GLU A 1 544 ? 0.511 9.783 -18.010 1.00 88.81 544 GLU A CA 1
ATOM 4279 C C . GLU A 1 544 ? 1.450 9.290 -19.110 1.00 88.81 544 GLU A C 1
ATOM 4281 O O . GLU A 1 544 ? 1.725 10.027 -20.050 1.00 88.81 544 GLU A O 1
ATOM 4286 N N . TRP A 1 545 ? 1.853 8.017 -19.078 1.00 92.50 545 TRP A N 1
ATOM 4287 C CA . TRP A 1 545 ? 2.688 7.431 -20.124 1.00 92.50 545 TRP A CA 1
ATOM 4288 C C . TRP A 1 545 ? 2.058 7.545 -21.520 1.00 92.50 545 TRP A C 1
ATOM 4290 O O . TRP A 1 545 ? 2.725 7.902 -22.491 1.00 92.50 545 TRP A O 1
ATOM 4300 N N . VAL A 1 546 ? 0.761 7.258 -21.649 1.00 92.44 546 VAL A N 1
ATOM 4301 C CA . VAL A 1 546 ? 0.043 7.381 -22.929 1.00 92.44 546 VAL A CA 1
ATOM 4302 C C . VAL A 1 546 ? 0.026 8.826 -23.439 1.00 92.44 546 VAL A C 1
ATOM 4304 O O . VAL A 1 546 ? 0.138 9.041 -24.644 1.00 92.44 546 VAL A O 1
ATOM 4307 N N . GLU A 1 547 ? -0.107 9.807 -22.546 1.00 88.62 547 GLU A N 1
ATOM 4308 C CA . GLU A 1 547 ? -0.093 11.234 -22.892 1.00 88.62 547 GLU A CA 1
ATOM 4309 C C . GLU A 1 547 ? 1.315 11.705 -23.282 1.00 88.62 547 GLU A C 1
ATOM 4311 O O . GLU A 1 547 ? 1.497 12.306 -24.342 1.00 88.62 547 GLU A O 1
ATOM 4316 N N . ASN A 1 548 ? 2.315 11.354 -22.474 1.00 90.75 548 ASN A N 1
ATOM 4317 C CA . ASN A 1 548 ? 3.707 11.770 -22.628 1.00 90.75 548 ASN A CA 1
ATOM 4318 C C . ASN A 1 548 ? 4.341 11.268 -23.933 1.00 90.75 548 ASN A C 1
ATOM 4320 O O . ASN A 1 548 ? 5.248 11.906 -24.458 1.00 90.75 548 ASN A O 1
ATOM 4324 N N . GLN A 1 549 ? 3.808 10.202 -24.542 1.00 90.38 549 GLN A N 1
ATOM 4325 C CA . GLN A 1 549 ? 4.206 9.770 -25.891 1.00 90.38 549 GLN A CA 1
ATOM 4326 C C . GLN A 1 549 ? 4.003 10.831 -26.988 1.00 90.38 549 GLN A C 1
ATOM 4328 O O . GLN A 1 549 ? 4.539 10.664 -28.084 1.00 90.38 549 GLN A O 1
ATOM 4333 N N . GLN A 1 550 ? 3.212 11.875 -26.728 1.00 89.94 550 GLN A N 1
ATOM 4334 C CA . GLN A 1 550 ? 2.961 12.985 -27.653 1.00 89.94 550 GLN A CA 1
ATOM 4335 C C . GLN A 1 550 ? 3.639 14.297 -27.222 1.00 89.94 550 GLN A C 1
ATOM 4337 O O . GLN A 1 550 ? 3.482 15.304 -27.911 1.00 89.94 550 GLN A O 1
ATOM 4342 N N . LEU A 1 551 ? 4.349 14.304 -26.089 1.00 88.81 551 LEU A N 1
ATOM 4343 C CA . LEU A 1 551 ? 4.989 15.486 -25.505 1.00 88.81 551 LEU A CA 1
ATOM 4344 C C . LEU A 1 551 ? 6.512 15.415 -25.650 1.00 88.81 551 LEU A C 1
ATOM 4346 O O . LEU A 1 551 ? 7.082 14.326 -25.751 1.00 88.81 551 LEU A O 1
ATOM 4350 N N . ASP A 1 552 ? 7.171 16.574 -25.618 1.00 89.75 552 ASP A N 1
ATOM 4351 C CA . ASP A 1 552 ? 8.628 16.632 -25.488 1.00 89.75 552 ASP A CA 1
ATOM 4352 C C . ASP A 1 552 ? 9.050 16.034 -24.129 1.00 89.75 552 ASP A C 1
ATOM 4354 O O . ASP A 1 552 ? 8.370 16.287 -23.131 1.00 89.75 552 ASP A O 1
ATOM 4358 N N . PRO A 1 553 ? 10.148 15.259 -24.043 1.00 89.12 553 PRO A N 1
ATOM 4359 C CA . PRO A 1 553 ? 10.633 14.703 -22.776 1.00 89.12 553 PRO A CA 1
ATOM 4360 C C . PRO A 1 553 ? 10.829 15.734 -21.655 1.00 89.12 553 PRO A C 1
ATOM 4362 O O . PRO A 1 553 ? 10.679 15.402 -20.480 1.00 89.12 553 PRO A O 1
ATOM 4365 N N . ASN A 1 554 ? 11.123 16.995 -21.991 1.00 87.81 554 ASN A N 1
ATOM 4366 C CA . ASN A 1 554 ? 11.260 18.063 -20.998 1.00 87.81 554 ASN A CA 1
ATOM 4367 C C . ASN A 1 554 ? 9.931 18.451 -20.330 1.00 87.81 554 ASN A C 1
ATOM 4369 O O . ASN A 1 554 ? 9.956 19.034 -19.244 1.00 87.81 554 ASN A O 1
ATOM 4373 N N . ASP A 1 555 ? 8.801 18.098 -20.946 1.00 87.31 555 ASP A N 1
ATOM 4374 C CA . ASP A 1 555 ? 7.446 18.335 -20.444 1.00 87.31 555 ASP A CA 1
ATOM 4375 C C . ASP A 1 555 ? 6.871 17.122 -19.693 1.00 87.31 555 ASP A C 1
ATOM 4377 O O . ASP A 1 555 ? 5.729 17.163 -19.230 1.00 87.31 555 ASP A O 1
ATOM 4381 N N . HIS A 1 556 ? 7.629 16.024 -19.571 1.00 88.88 556 HIS A N 1
ATOM 4382 C CA . HIS A 1 556 ? 7.198 14.840 -18.825 1.00 88.88 556 HIS A CA 1
ATOM 4383 C C . HIS A 1 556 ? 7.297 15.131 -17.329 1.00 88.88 556 HIS A C 1
ATOM 4385 O O . HIS A 1 556 ? 8.350 14.967 -16.718 1.00 88.88 556 HIS A O 1
ATOM 4391 N N . VAL A 1 557 ? 6.194 15.581 -16.745 1.00 80.25 557 VAL A N 1
ATOM 4392 C CA . VAL A 1 557 ? 6.030 15.808 -15.305 1.00 80.25 557 VAL A CA 1
ATOM 4393 C C . VAL A 1 557 ? 5.004 14.822 -14.753 1.00 80.25 557 VAL A C 1
ATOM 4395 O O . VAL A 1 557 ? 4.078 14.424 -15.469 1.00 80.25 557 VAL A O 1
ATOM 4398 N N . LEU A 1 558 ? 5.151 14.424 -13.488 1.00 69.88 558 LEU A N 1
ATOM 4399 C CA . LEU A 1 558 ? 4.095 13.669 -12.816 1.00 69.88 558 LEU A CA 1
ATOM 4400 C C . LEU A 1 558 ? 2.952 14.641 -12.553 1.00 69.88 558 LEU A C 1
ATOM 4402 O O . LEU A 1 558 ? 3.180 15.689 -11.955 1.00 69.88 558 LEU A O 1
ATOM 4406 N N . LYS A 1 559 ? 1.728 14.306 -12.951 1.00 64.25 559 LYS A N 1
ATOM 4407 C CA . LYS A 1 559 ? 0.586 15.121 -12.548 1.00 64.25 559 LYS A CA 1
ATOM 4408 C C . LYS A 1 559 ? 0.251 14.760 -11.116 1.00 64.25 559 LYS A C 1
ATOM 4410 O O . LYS A 1 559 ? 0.083 13.585 -10.810 1.00 64.25 559 LYS A O 1
ATOM 4415 N N . ASP A 1 560 ? 0.187 15.785 -10.275 1.00 54.06 560 ASP A N 1
ATOM 4416 C CA . ASP A 1 560 ? -0.161 15.786 -8.857 1.00 54.06 560 ASP A CA 1
ATOM 4417 C C . ASP A 1 560 ? -0.911 14.536 -8.342 1.00 54.06 560 ASP A C 1
ATOM 4419 O O . ASP A 1 560 ? -2.125 14.513 -8.138 1.00 54.06 560 ASP A O 1
ATOM 4423 N N . PHE A 1 561 ? -0.138 13.486 -8.084 1.00 50.50 561 PHE A N 1
ATOM 4424 C CA . PHE A 1 561 ? -0.418 12.478 -7.081 1.00 50.50 561 PHE A CA 1
ATOM 4425 C C . PHE A 1 561 ? 0.471 12.875 -5.902 1.00 50.50 561 PHE A C 1
ATOM 4427 O O . PHE A 1 561 ? 1.468 12.208 -5.618 1.00 50.50 561 PHE A O 1
ATOM 4434 N N . ARG A 1 562 ? 0.221 14.047 -5.287 1.00 45.88 562 ARG A N 1
ATOM 4435 C CA . ARG A 1 562 ? 0.954 14.487 -4.095 1.00 45.88 562 ARG A CA 1
ATOM 4436 C C . ARG A 1 562 ? 0.804 13.390 -3.043 1.00 45.88 562 ARG A C 1
ATOM 4438 O O . ARG A 1 562 ? -0.233 13.215 -2.436 1.00 45.88 562 ARG A O 1
ATOM 4445 N N . GLY A 1 563 ? 1.839 12.578 -2.943 1.00 35.28 563 GLY A N 1
ATOM 4446 C CA . GLY A 1 563 ? 2.217 11.683 -1.854 1.00 35.28 563 GLY A CA 1
ATOM 4447 C C . GLY A 1 563 ? 3.743 11.725 -1.691 1.00 35.28 563 GLY A C 1
ATOM 4448 O O . GLY A 1 563 ? 4.335 10.802 -1.142 1.00 35.28 563 GLY A O 1
ATOM 4449 N N . ARG A 1 564 ? 4.363 12.780 -2.254 1.00 35.28 564 ARG A N 1
ATOM 4450 C CA . ARG A 1 564 ? 5.804 13.051 -2.357 1.00 35.28 564 ARG A CA 1
ATOM 4451 C C . ARG A 1 564 ? 6.247 14.261 -1.515 1.00 35.28 564 ARG A C 1
ATOM 4453 O O . ARG A 1 564 ? 7.412 14.638 -1.605 1.00 35.28 564 ARG A O 1
ATOM 4460 N N . ASN A 1 565 ? 5.344 14.871 -0.745 1.00 29.16 565 ASN A N 1
ATOM 4461 C CA . ASN A 1 565 ? 5.706 15.930 0.202 1.00 29.16 565 ASN A CA 1
ATOM 4462 C C . ASN A 1 565 ? 5.983 15.331 1.573 1.00 29.16 565 ASN A C 1
ATOM 4464 O O . ASN A 1 565 ? 5.125 14.540 2.030 1.00 29.16 565 ASN A O 1
#

pLDDT: mean 86.92, std 16.02, range [26.64, 98.88]